Protein AF-A0AAJ0BSL4-F1 (afdb_monomer)

Foldseek 3Di:
DQVLLVLLQCVDPLFALDPDDLFPDPVLVQLLLCFQQNPCSVPDHSVNSNVRRQVSLLLLLVLLVVCLVVCLLVVLPPLSQLLSQLQSLRGLARDDSRSSVSSLVSRLVRNVPDPDDDDDDSSNVSNVVSVVSNVVSVVDPDDDNQDADDQPDVPPVVVVVVVVPDDDDDDDDDDPQRPPHPLDDSQLVSLCSHNLLVVLCPPDALVPLDDQQDQDFQQRFQSSQLSNLNSLCRNQPDNQDLEEEDSGAAAAQDSVVLSVCCVLLVSSSSSHHYVVRQLVVVVCCVPVVVHFKYKHKYWYQLADPVNSVVVSVVVVVPPPPSRCCRRVDLNNGTAIKMWMWGFAADPNATAIEIEIAGALVPAPLQVVSCVVRVVVVVVVVVSVVVSVQVSRVVVVHGHPWYKYHFDDPPQRNGYRSSVNSVVVSCCSRPVPDDPRDPPPCVVSVVRVIDIDDD

Organism: NCBI:txid1093897

Sequence (454 aa):
MPSQARKALNKEPGLWFGQGVIFSSRTVAEVAYHVLFGPEFASANPDALSVIGVPRATSFFNNLLRYADLYLAVRGDSLFWETALNNWDDASIEISIEIAKEIESAYSVARTNYGGPAVSSELITVIDQWNSLKIHAASLPLSSRQLQLVVRTENVQDMVNSLTSITLGGAPAPAPPTWPPAYLAPDDIVYLARAGIRARIHGVTSSNPGQPPEIPGVHADPIKMRTFLSWILLAFYTPNPDWALFGMPVAFLHEALRNKWYYLSGGQSKVFGSMDSFFRYTANAFSARGKSTVTALLTPWLIKRDQVQMLAPRFASGQPDYFSLFSTNPLAAKMGIALILRRIERGGRVGLQTVVFDPSMNYEPCNRLVRPHHTSVFQFREDLVEKLRTWAAGLGAPVLEIWFGGVLRGYQYTDSVTLSSVFLANVVESGLLPGLGAEDEEAWTALGFNRMDF

Radius of gyration: 24.15 Å; Cα contacts (8 Å, |Δi|>4): 653; chains: 1; bounding box: 66×57×65 Å

Nearest PDB structures (foldseek):
  2fh3-assembly1_A  TM=4.270E-01  e=5.870E-01  Homo sapiens
  4kef-assembly1_A  TM=3.575E-01  e=1.305E+00  Saccharomyces cerevisiae S288C
  3ffn-assembly1_A  TM=4.288E-01  e=4.549E+00  Homo sapiens
  6i4k-assembly1_G  TM=2.660E-01  e=3.916E+00  Mus musculus

Structure (mmCIF, N/CA/C/O backbone):
data_AF-A0AAJ0BSL4-F1
#
_entry.id   AF-A0AAJ0BSL4-F1
#
loop_
_atom_site.group_PDB
_atom_site.id
_atom_site.type_symbol
_atom_site.label_atom_id
_atom_site.label_alt_id
_atom_site.label_comp_id
_atom_site.label_asym_id
_atom_site.label_entity_id
_atom_site.label_seq_id
_atom_site.pdbx_PDB_ins_code
_atom_site.Cartn_x
_atom_site.Cartn_y
_atom_site.Cartn_z
_atom_site.occupancy
_atom_site.B_iso_or_equiv
_atom_site.auth_seq_id
_atom_site.auth_comp_id
_atom_site.auth_asym_id
_atom_site.auth_atom_id
_atom_site.pdbx_PDB_model_num
ATOM 1 N N . MET A 1 1 ? -2.695 1.680 -34.411 1.00 55.31 1 MET A N 1
ATOM 2 C CA . MET A 1 1 ? -1.525 2.537 -34.139 1.00 55.31 1 MET A CA 1
ATOM 3 C C . MET A 1 1 ? -0.763 1.996 -32.936 1.00 55.31 1 MET A C 1
ATOM 5 O O . MET A 1 1 ? -1.232 2.171 -31.824 1.00 55.31 1 MET A O 1
ATOM 9 N N . PRO A 1 2 ? 0.326 1.246 -33.179 1.00 59.16 2 PRO A N 1
ATOM 10 C CA . PRO A 1 2 ? 1.525 1.298 -32.331 1.00 59.16 2 PRO A CA 1
ATOM 11 C C . PRO A 1 2 ? 2.826 1.176 -33.164 1.00 59.16 2 PRO A C 1
ATOM 13 O O . PRO A 1 2 ? 3.760 0.459 -32.810 1.00 59.16 2 PRO A O 1
ATOM 16 N N . SER A 1 3 ? 2.887 1.817 -34.339 1.00 68.88 3 SER A N 1
ATOM 17 C CA . SER A 1 3 ? 4.011 1.629 -35.271 1.00 68.88 3 SER A CA 1
ATOM 18 C C . SER A 1 3 ? 5.330 2.206 -34.747 1.00 68.88 3 SER A C 1
ATOM 20 O O . SER A 1 3 ? 6.375 1.619 -35.009 1.00 68.88 3 SER A O 1
ATOM 22 N N . GLN A 1 4 ? 5.298 3.310 -33.990 1.00 79.00 4 GLN A N 1
ATOM 23 C CA . GLN A 1 4 ? 6.511 3.961 -33.481 1.00 79.00 4 GLN A CA 1
ATOM 24 C C . GLN A 1 4 ? 7.138 3.205 -32.303 1.00 79.00 4 GLN A C 1
ATOM 26 O O . GLN A 1 4 ? 8.332 2.929 -32.339 1.00 79.00 4 GLN A O 1
ATOM 31 N N . ALA A 1 5 ? 6.337 2.771 -31.323 1.00 79.31 5 ALA A N 1
ATOM 32 C CA . ALA A 1 5 ? 6.812 1.948 -30.207 1.00 79.31 5 ALA A CA 1
ATOM 33 C C . ALA A 1 5 ? 7.409 0.617 -30.689 1.00 79.31 5 ALA A C 1
ATOM 35 O O . ALA A 1 5 ? 8.477 0.208 -30.246 1.00 79.31 5 ALA A O 1
ATOM 36 N N . ARG A 1 6 ? 6.779 -0.027 -31.681 1.00 80.44 6 ARG A N 1
ATOM 37 C CA . ARG A 1 6 ? 7.339 -1.230 -32.311 1.00 80.44 6 ARG A CA 1
ATOM 38 C C . ARG A 1 6 ? 8.664 -0.957 -33.020 1.00 80.44 6 ARG A C 1
ATOM 40 O O . ARG A 1 6 ? 9.587 -1.760 -32.919 1.00 80.44 6 ARG A O 1
ATOM 47 N N . LYS A 1 7 ? 8.755 0.148 -33.766 1.00 81.69 7 LYS A N 1
ATOM 48 C CA . LYS A 1 7 ? 10.007 0.554 -34.417 1.00 81.69 7 LYS A CA 1
ATOM 49 C C . LYS A 1 7 ? 11.104 0.814 -33.388 1.00 81.69 7 LYS A C 1
ATOM 51 O O . LYS A 1 7 ? 12.230 0.427 -33.650 1.00 81.69 7 LYS A O 1
ATOM 56 N N . ALA A 1 8 ? 10.775 1.409 -32.242 1.00 82.06 8 ALA A N 1
ATOM 57 C CA . ALA A 1 8 ? 11.712 1.604 -31.140 1.00 82.06 8 ALA A CA 1
ATOM 58 C C . ALA A 1 8 ? 12.199 0.263 -30.567 1.00 82.06 8 ALA A C 1
ATOM 60 O O . ALA A 1 8 ? 13.399 0.048 -30.491 1.00 82.06 8 ALA A O 1
ATOM 61 N N . LEU A 1 9 ? 11.292 -0.681 -30.281 1.00 82.94 9 LEU A N 1
ATOM 62 C CA . LEU A 1 9 ? 11.660 -2.024 -29.803 1.00 82.94 9 LEU A CA 1
ATOM 63 C C . LEU A 1 9 ? 12.595 -2.771 -30.768 1.00 82.94 9 LEU A C 1
ATOM 65 O O . LEU A 1 9 ? 13.550 -3.404 -30.340 1.00 82.94 9 LEU A O 1
ATOM 69 N N . ASN A 1 10 ? 12.339 -2.684 -32.076 1.00 82.19 10 ASN A N 1
ATOM 70 C CA . ASN A 1 10 ? 13.159 -3.340 -33.101 1.00 82.19 10 ASN A CA 1
ATOM 71 C C . ASN A 1 10 ? 14.463 -2.592 -33.436 1.00 82.19 10 ASN A C 1
ATOM 73 O O . ASN A 1 10 ? 15.243 -3.094 -34.245 1.00 82.19 10 ASN A O 1
ATOM 77 N N . LYS A 1 11 ? 14.695 -1.399 -32.872 1.00 80.06 11 LYS A N 1
ATOM 78 C CA . LYS A 1 11 ? 15.994 -0.718 -32.969 1.00 80.06 11 LYS A CA 1
ATOM 79 C C . LYS A 1 11 ? 17.010 -1.286 -31.983 1.00 80.06 11 LYS A C 1
ATOM 81 O O . LYS A 1 11 ? 18.202 -1.067 -32.180 1.00 80.06 11 LYS A O 1
ATOM 86 N N . GLU A 1 12 ? 16.555 -2.035 -30.980 1.00 80.69 12 GLU A N 1
ATOM 87 C CA . GLU A 1 12 ? 17.445 -2.602 -29.980 1.00 80.69 12 GLU A CA 1
ATOM 88 C C . GLU A 1 12 ? 18.292 -3.743 -30.540 1.00 80.69 12 GLU A C 1
ATOM 90 O O . GLU A 1 12 ? 17.755 -4.772 -30.969 1.00 80.69 12 GLU A O 1
ATOM 95 N N . PRO A 1 13 ? 19.626 -3.598 -30.542 1.00 81.62 13 PRO A N 1
ATOM 96 C CA . PRO A 1 13 ? 20.497 -4.628 -31.071 1.00 81.62 13 PRO A CA 1
ATOM 97 C C . PRO A 1 13 ? 20.457 -5.858 -30.147 1.00 81.62 13 PRO A C 1
ATOM 99 O O . PRO A 1 13 ? 20.539 -5.743 -28.926 1.00 81.62 13 PRO A O 1
ATOM 102 N N . GLY A 1 14 ? 20.322 -7.051 -30.734 1.00 83.94 14 GLY A N 1
ATOM 103 C CA . GLY A 1 14 ? 20.222 -8.317 -29.994 1.00 83.94 14 GLY A CA 1
ATOM 104 C C . GLY A 1 14 ? 18.796 -8.809 -29.704 1.00 83.94 14 GLY A C 1
ATOM 105 O O . GLY A 1 14 ? 18.652 -9.896 -29.138 1.00 83.94 14 GLY A O 1
ATOM 106 N N . LEU A 1 15 ? 17.758 -8.061 -30.107 1.00 89.25 15 LEU A N 1
ATOM 107 C CA . LEU A 1 15 ? 16.344 -8.441 -29.978 1.00 89.25 15 LEU A CA 1
ATOM 108 C C . LEU A 1 15 ? 15.636 -8.430 -31.338 1.00 89.25 15 LEU A C 1
ATOM 110 O O . LEU A 1 15 ? 15.894 -7.575 -32.184 1.00 89.25 15 LEU A O 1
ATOM 114 N N . TRP A 1 16 ? 14.704 -9.361 -31.551 1.00 89.00 16 TRP A N 1
ATOM 115 C CA . TRP A 1 16 ? 13.835 -9.358 -32.729 1.00 89.00 16 TRP A CA 1
ATOM 116 C C . TRP A 1 16 ? 12.388 -9.718 -32.380 1.00 89.00 16 TRP A C 1
ATOM 118 O O . TRP A 1 16 ? 12.049 -10.877 -32.159 1.00 89.00 16 TRP A O 1
ATOM 128 N N . PHE A 1 17 ? 11.497 -8.723 -32.395 1.00 84.69 17 PHE A N 1
ATOM 129 C CA . PHE A 1 17 ? 10.086 -8.882 -32.008 1.00 84.69 17 PHE A CA 1
ATOM 130 C C . PHE A 1 17 ? 9.170 -9.376 -33.154 1.00 84.69 17 PHE A C 1
ATOM 132 O O . PHE A 1 17 ? 7.943 -9.322 -33.050 1.00 84.69 17 PHE A O 1
ATOM 139 N N . GLY A 1 18 ? 9.735 -9.837 -34.278 1.00 77.69 18 GLY A N 1
ATOM 140 C CA . GLY A 1 18 ? 8.977 -10.359 -35.424 1.00 77.69 18 GLY A CA 1
ATOM 141 C C . GLY A 1 18 ? 8.125 -9.318 -36.165 1.00 77.69 18 GLY A C 1
ATOM 142 O O . GLY A 1 18 ? 8.179 -8.121 -35.870 1.00 77.69 18 GLY A O 1
ATOM 143 N N . GLN A 1 19 ? 7.315 -9.771 -37.137 1.00 69.25 19 GLN A N 1
ATOM 144 C CA . GLN A 1 19 ? 6.339 -8.946 -37.887 1.00 69.25 19 GLN A CA 1
ATOM 145 C C . GLN A 1 19 ? 4.863 -9.155 -37.458 1.00 69.25 19 GLN A C 1
ATOM 147 O O . GLN A 1 19 ? 3.975 -8.474 -37.962 1.00 69.25 19 GLN A O 1
ATOM 152 N N . GLY A 1 20 ? 4.590 -10.008 -36.460 1.00 72.75 20 GLY A N 1
ATOM 153 C CA . GLY A 1 20 ? 3.239 -10.311 -35.948 1.00 72.75 20 GLY A CA 1
ATOM 154 C C . GLY A 1 20 ? 2.756 -9.425 -34.790 1.00 72.75 20 GLY A C 1
ATOM 155 O O . GLY A 1 20 ? 3.318 -8.360 -34.532 1.00 72.75 20 GLY A O 1
ATOM 156 N N . VAL A 1 21 ? 1.705 -9.847 -34.088 1.00 76.38 21 VAL A N 1
ATOM 157 C CA . VAL A 1 21 ? 1.250 -9.177 -32.859 1.00 76.38 21 VAL A CA 1
ATOM 158 C C . VAL A 1 21 ? 2.230 -9.512 -31.725 1.00 76.38 21 VAL A C 1
ATOM 160 O O . VAL A 1 21 ? 2.533 -10.681 -31.521 1.00 76.38 21 VAL A O 1
ATOM 163 N N . ILE A 1 22 ? 2.766 -8.494 -31.039 1.00 82.38 22 ILE A N 1
ATOM 164 C CA . ILE A 1 22 ? 3.735 -8.678 -29.935 1.00 82.38 22 ILE A CA 1
ATOM 165 C C . ILE A 1 22 ? 3.017 -9.032 -28.624 1.00 82.38 22 ILE A C 1
ATOM 167 O O . ILE A 1 22 ? 3.520 -9.830 -27.845 1.00 82.38 22 ILE A O 1
ATOM 171 N N . PHE A 1 23 ? 1.840 -8.445 -28.405 1.00 86.56 23 PHE A N 1
ATOM 172 C CA . PHE A 1 23 ? 1.024 -8.602 -27.199 1.00 86.56 23 PHE A CA 1
ATOM 173 C C . PHE A 1 23 ? -0.323 -9.236 -27.542 1.00 86.56 23 PHE A C 1
ATOM 175 O O . PHE A 1 23 ? -0.791 -9.114 -28.672 1.00 86.56 23 PHE A O 1
ATOM 182 N N . SER A 1 24 ? -0.975 -9.876 -26.577 1.00 83.06 24 SER A N 1
ATOM 183 C CA . SER A 1 24 ? -2.213 -10.640 -26.797 1.00 83.06 24 SER A CA 1
ATOM 184 C C . SER A 1 24 ? -3.372 -9.800 -27.350 1.00 83.06 24 SER A C 1
ATOM 186 O O . SER A 1 24 ? -4.208 -10.294 -28.106 1.00 83.06 24 SER A O 1
ATOM 188 N N . SER A 1 25 ? -3.424 -8.513 -26.998 1.00 85.00 25 SER A N 1
ATOM 189 C CA . SER A 1 25 ? -4.475 -7.590 -27.419 1.00 85.00 25 SER A CA 1
ATOM 190 C C . SER A 1 25 ? -3.962 -6.161 -27.585 1.00 85.00 25 SER A C 1
ATOM 192 O O . SER A 1 25 ? -2.896 -5.784 -27.096 1.00 85.00 25 SER A O 1
ATOM 194 N N . ARG A 1 26 ? -4.763 -5.323 -28.254 1.00 82.00 26 ARG A N 1
ATOM 195 C CA . ARG A 1 26 ? -4.458 -3.897 -28.415 1.00 82.00 26 ARG A CA 1
ATOM 196 C C . ARG A 1 26 ? -4.409 -3.156 -27.076 1.00 82.00 26 ARG A C 1
ATOM 198 O O . ARG A 1 26 ? -3.522 -2.334 -26.888 1.00 82.00 26 ARG A O 1
ATOM 205 N N . THR A 1 27 ? -5.328 -3.457 -26.162 1.00 82.69 27 THR A N 1
ATOM 206 C CA . THR A 1 27 ? -5.376 -2.828 -24.836 1.00 82.69 27 THR A CA 1
ATOM 207 C C . THR A 1 27 ? -4.135 -3.177 -24.021 1.00 82.69 27 THR A C 1
ATOM 209 O O . THR A 1 27 ? -3.518 -2.288 -23.443 1.00 82.69 27 THR A O 1
ATOM 212 N N . VAL A 1 28 ? -3.710 -4.446 -24.040 1.00 83.62 28 VAL A N 1
ATOM 213 C CA . VAL A 1 28 ? -2.471 -4.867 -23.366 1.00 83.62 28 VAL A CA 1
ATOM 214 C C . VAL A 1 28 ? -1.254 -4.192 -23.993 1.00 83.62 28 VAL A C 1
ATOM 216 O O . VAL A 1 28 ? -0.404 -3.688 -23.267 1.00 83.62 28 VAL A O 1
ATOM 219 N N . ALA A 1 29 ? -1.204 -4.096 -25.325 1.00 84.44 29 ALA A N 1
ATOM 220 C CA . ALA A 1 29 ? -0.128 -3.394 -26.016 1.00 84.44 29 ALA A CA 1
ATOM 221 C C . ALA A 1 29 ? -0.039 -1.918 -25.599 1.00 84.44 29 ALA A C 1
ATOM 223 O O . ALA A 1 29 ? 1.047 -1.434 -25.303 1.00 84.44 29 ALA A O 1
ATOM 224 N N . GLU A 1 30 ? -1.165 -1.202 -25.541 1.00 83.50 30 GLU A N 1
ATOM 225 C CA . GLU A 1 30 ? -1.201 0.205 -25.124 1.00 83.50 30 GLU A CA 1
ATOM 226 C C . GLU A 1 30 ? -0.694 0.382 -23.684 1.00 83.50 30 GLU A C 1
ATOM 228 O O . GLU A 1 30 ? 0.149 1.245 -23.440 1.00 83.50 30 GLU A O 1
ATOM 233 N N . VAL A 1 31 ? -1.113 -0.475 -22.745 1.00 82.31 31 VAL A N 1
ATOM 234 C CA . VAL A 1 31 ? -0.621 -0.423 -21.357 1.00 82.31 31 VAL A CA 1
ATOM 235 C C . VAL A 1 31 ? 0.863 -0.790 -21.271 1.00 82.31 31 VAL A C 1
ATOM 237 O O . VAL A 1 31 ? 1.627 -0.085 -20.614 1.00 82.31 31 VAL A O 1
ATOM 240 N N . ALA A 1 32 ? 1.304 -1.839 -21.967 1.00 85.56 32 ALA A N 1
ATOM 241 C CA . ALA A 1 32 ? 2.706 -2.249 -21.996 1.00 85.56 32 ALA A CA 1
ATOM 242 C C . ALA A 1 32 ? 3.609 -1.147 -22.574 1.00 85.56 32 ALA A C 1
ATOM 244 O O . ALA A 1 32 ? 4.661 -0.841 -22.011 1.00 85.56 32 ALA A O 1
ATOM 245 N N . TYR A 1 33 ? 3.179 -0.486 -23.652 1.00 86.94 33 TYR A N 1
ATOM 246 C CA . TYR A 1 33 ? 3.902 0.651 -24.214 1.00 86.94 33 TYR A CA 1
ATOM 247 C C . TYR A 1 33 ? 3.896 1.861 -23.286 1.00 86.94 33 TYR A C 1
ATOM 249 O O . TYR A 1 33 ? 4.923 2.524 -23.165 1.00 86.94 33 TYR A O 1
ATOM 257 N N . HIS A 1 34 ? 2.802 2.129 -22.576 1.00 83.19 34 HIS A N 1
ATOM 258 C CA . HIS A 1 34 ? 2.787 3.175 -21.557 1.00 83.19 34 HIS A CA 1
ATOM 259 C C . HIS A 1 34 ? 3.774 2.908 -20.420 1.00 83.19 34 HIS A C 1
ATOM 261 O O . HIS A 1 34 ? 4.451 3.835 -19.974 1.00 83.19 34 HIS A O 1
ATOM 267 N N . VAL A 1 35 ? 3.900 1.657 -19.982 1.00 82.62 35 VAL A N 1
ATOM 268 C CA . VAL A 1 35 ? 4.869 1.262 -18.953 1.00 82.62 35 VAL A CA 1
ATOM 269 C C . VAL A 1 35 ? 6.30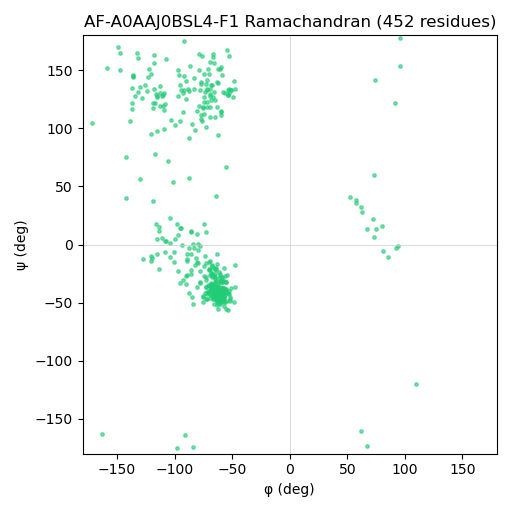4 1.442 -19.464 1.00 82.62 35 VAL A C 1
ATOM 271 O O . VAL A 1 35 ? 7.112 2.124 -18.831 1.00 82.62 35 VAL A O 1
ATOM 274 N N . LEU A 1 36 ? 6.612 0.894 -20.641 1.00 84.06 36 LEU A N 1
ATOM 275 C CA . LEU A 1 36 ? 7.970 0.893 -21.195 1.00 84.06 36 LEU A CA 1
ATOM 276 C C . LEU A 1 36 ? 8.421 2.272 -21.687 1.00 84.06 36 LEU A C 1
ATOM 278 O O . LEU A 1 36 ? 9.577 2.632 -21.515 1.00 84.06 36 LEU A O 1
ATOM 282 N N . PHE A 1 37 ? 7.521 3.069 -22.260 1.00 82.81 37 PHE A N 1
ATOM 283 C CA . PHE A 1 37 ? 7.877 4.305 -22.964 1.00 82.81 37 PHE A CA 1
ATOM 284 C C . PHE A 1 37 ? 7.238 5.574 -22.382 1.00 82.81 37 PHE A C 1
ATOM 286 O O . PHE A 1 37 ? 7.696 6.678 -22.664 1.00 82.81 37 PHE A O 1
ATOM 293 N N . GLY A 1 38 ? 6.223 5.452 -21.521 1.00 75.75 38 GLY A N 1
ATOM 294 C CA . GLY A 1 38 ? 5.508 6.578 -20.908 1.00 75.75 38 GLY A CA 1
ATOM 295 C C . GLY A 1 38 ? 4.212 6.987 -21.630 1.00 75.75 38 GLY A C 1
ATOM 296 O O . GLY A 1 38 ? 3.843 6.406 -22.650 1.00 75.75 38 GLY A O 1
ATOM 297 N N . PRO A 1 39 ? 3.478 7.987 -21.102 1.00 72.88 39 PRO A N 1
ATOM 298 C CA . PRO A 1 39 ? 2.188 8.440 -21.635 1.00 72.88 39 PRO A CA 1
ATOM 299 C C . PRO A 1 39 ? 2.255 8.986 -23.069 1.00 72.88 39 PRO A C 1
ATOM 301 O O . PRO A 1 39 ? 1.291 8.858 -23.817 1.00 72.88 39 PRO A O 1
ATOM 304 N N . GLU A 1 40 ? 3.396 9.539 -23.479 1.00 71.12 40 GLU A N 1
ATOM 305 C CA . GLU A 1 40 ? 3.559 10.230 -24.767 1.00 71.12 40 GLU A CA 1
ATOM 306 C C . GLU A 1 40 ? 4.099 9.332 -25.895 1.00 71.12 40 GLU A C 1
ATOM 308 O O . GLU A 1 40 ? 4.501 9.813 -26.956 1.00 71.12 40 GLU A O 1
ATOM 313 N N . PHE A 1 41 ? 4.093 8.006 -25.707 1.00 76.62 41 PHE A N 1
ATOM 314 C CA . PHE A 1 41 ? 4.691 7.076 -26.673 1.00 76.62 41 PHE A CA 1
ATOM 315 C C . PHE A 1 41 ? 4.056 7.139 -28.071 1.00 76.62 41 PHE A C 1
ATOM 317 O O . PHE A 1 41 ? 4.692 6.786 -29.063 1.00 76.62 41 PHE A O 1
ATOM 324 N N . ALA A 1 42 ? 2.794 7.569 -28.157 1.00 75.12 42 ALA A N 1
ATOM 325 C CA . ALA A 1 42 ? 2.056 7.644 -29.412 1.00 75.12 42 ALA A CA 1
ATOM 326 C C . ALA A 1 42 ? 2.524 8.796 -30.321 1.00 75.12 42 ALA A C 1
ATOM 328 O O . ALA A 1 42 ? 2.410 8.681 -31.542 1.00 75.12 42 ALA A O 1
ATOM 329 N N . SER A 1 43 ? 3.055 9.881 -29.747 1.00 74.00 43 SER A N 1
ATOM 330 C CA . SER A 1 43 ? 3.475 11.097 -30.462 1.00 74.00 43 SER A CA 1
ATOM 331 C C . SER A 1 43 ? 4.993 11.234 -30.624 1.00 74.00 43 SER A C 1
ATOM 333 O O . SER A 1 43 ? 5.449 12.089 -31.380 1.00 74.00 43 SER A O 1
ATOM 335 N N . ALA A 1 44 ? 5.782 10.408 -29.937 1.00 75.56 44 ALA A N 1
ATOM 336 C CA . ALA A 1 44 ? 7.239 10.507 -29.912 1.00 75.56 44 ALA A CA 1
ATOM 337 C C . ALA A 1 44 ? 7.946 9.764 -31.069 1.00 75.56 44 ALA A C 1
ATOM 339 O O . ALA A 1 44 ? 7.457 8.771 -31.616 1.00 75.56 44 ALA A O 1
ATOM 340 N N . ASN A 1 45 ? 9.146 10.240 -31.423 1.00 83.50 45 ASN A N 1
ATOM 341 C CA . ASN A 1 45 ? 10.036 9.611 -32.406 1.00 83.50 45 ASN A CA 1
ATOM 342 C C . ASN A 1 45 ? 10.589 8.266 -31.873 1.00 83.50 45 ASN A C 1
ATOM 344 O O . ASN A 1 45 ? 11.038 8.232 -30.726 1.00 83.50 45 ASN A O 1
ATOM 348 N N . PRO A 1 46 ? 10.650 7.184 -32.679 1.00 80.69 46 PRO A N 1
ATOM 349 C CA . PRO A 1 46 ? 11.263 5.912 -32.289 1.00 80.69 46 PRO A CA 1
ATOM 350 C C . PRO A 1 46 ? 12.647 5.986 -31.641 1.00 80.69 46 PRO A C 1
ATOM 352 O O . PRO A 1 46 ? 12.916 5.196 -30.745 1.00 80.69 46 PRO A O 1
ATOM 355 N N . ASP A 1 47 ? 13.522 6.905 -32.067 1.00 80.38 47 ASP A N 1
ATOM 356 C CA . ASP A 1 47 ? 14.850 7.054 -31.443 1.00 80.38 47 ASP A CA 1
ATOM 357 C C . ASP A 1 47 ? 14.751 7.566 -30.006 1.00 80.38 47 ASP A C 1
ATOM 359 O O . ASP A 1 47 ? 15.369 7.016 -29.101 1.00 80.38 47 ASP A O 1
ATOM 363 N N . ALA A 1 48 ? 13.904 8.572 -29.772 1.00 80.81 48 ALA A N 1
ATOM 364 C CA . ALA A 1 48 ? 13.651 9.083 -28.429 1.00 80.81 48 ALA A CA 1
ATOM 365 C C . ALA A 1 48 ? 12.996 8.015 -27.537 1.00 80.81 48 ALA A C 1
ATOM 367 O O . ALA A 1 48 ? 13.290 7.924 -26.348 1.00 80.81 48 ALA A O 1
ATOM 368 N N . LEU A 1 49 ? 12.137 7.175 -28.122 1.00 82.38 49 LEU A N 1
ATOM 369 C CA . LEU A 1 49 ? 11.495 6.074 -27.411 1.00 82.38 49 LEU A CA 1
ATOM 370 C C . LEU A 1 49 ? 12.479 4.968 -27.029 1.00 82.38 49 LEU A C 1
ATOM 372 O O . LEU A 1 49 ? 12.372 4.451 -25.924 1.00 82.38 49 LEU A O 1
ATOM 376 N N . SER A 1 50 ? 13.441 4.628 -27.887 1.00 81.56 50 SER A N 1
ATOM 377 C CA . SER A 1 50 ? 14.506 3.663 -27.570 1.00 81.56 50 SER A CA 1
ATOM 378 C C . SER A 1 50 ? 15.347 4.135 -26.375 1.00 81.56 50 SER A C 1
ATOM 380 O O . SER A 1 50 ? 15.499 3.397 -25.401 1.00 81.56 50 SER A O 1
ATOM 382 N N . VAL A 1 51 ? 15.750 5.413 -26.363 1.00 80.81 51 VAL A N 1
ATOM 383 C CA . VAL A 1 51 ? 16.511 6.025 -25.254 1.00 80.81 51 VAL A CA 1
ATOM 384 C C . VAL A 1 51 ? 15.779 5.930 -23.906 1.00 80.81 51 VAL A C 1
ATOM 386 O O . VAL A 1 51 ? 16.421 5.798 -22.868 1.00 80.81 51 VAL A O 1
ATOM 389 N N . ILE A 1 52 ? 14.443 5.966 -23.900 1.00 80.25 52 ILE A N 1
ATOM 390 C CA . ILE A 1 52 ? 13.623 5.838 -22.681 1.00 80.25 52 ILE A CA 1
ATOM 391 C C . ILE A 1 52 ? 13.325 4.369 -22.351 1.00 80.25 52 ILE A C 1
ATOM 393 O O . ILE A 1 52 ? 13.338 3.968 -21.185 1.00 80.25 52 ILE A O 1
ATOM 397 N N . GLY A 1 53 ? 13.020 3.573 -23.374 1.00 83.06 53 GLY A N 1
ATOM 398 C CA . GLY A 1 53 ? 12.536 2.208 -23.233 1.00 83.06 53 GLY A CA 1
ATOM 399 C C . GLY A 1 53 ? 13.608 1.229 -22.790 1.00 83.06 53 GLY A C 1
ATOM 400 O O . GLY A 1 53 ? 13.311 0.350 -21.985 1.00 83.06 53 GLY A O 1
ATOM 401 N N . VAL A 1 54 ? 14.850 1.393 -23.258 1.00 85.62 54 VAL A N 1
ATOM 402 C CA . VAL A 1 54 ? 15.956 0.494 -22.890 1.00 85.62 54 VAL A CA 1
ATOM 403 C C . VAL A 1 54 ? 16.246 0.542 -21.401 1.00 85.62 54 VAL A C 1
ATOM 405 O O . VAL A 1 54 ? 16.145 -0.513 -20.780 1.00 85.62 54 VAL A O 1
ATOM 408 N N . PRO A 1 55 ? 16.522 1.706 -20.779 1.00 84.38 55 PRO A N 1
ATOM 409 C CA . PRO A 1 55 ? 16.783 1.746 -19.343 1.00 84.38 55 PRO A CA 1
ATOM 410 C C . PRO A 1 55 ? 15.624 1.185 -18.515 1.00 84.38 55 PRO A C 1
ATOM 412 O O . PRO A 1 55 ? 15.854 0.473 -17.542 1.00 84.38 55 PRO A O 1
ATOM 415 N N . ARG A 1 56 ? 14.370 1.438 -18.920 1.00 85.19 56 ARG A N 1
ATOM 416 C CA . ARG A 1 56 ? 13.194 0.907 -18.213 1.00 85.19 56 ARG A CA 1
ATOM 417 C C . ARG A 1 56 ? 13.043 -0.601 -18.357 1.00 85.19 56 ARG A C 1
ATOM 419 O O . ARG A 1 56 ? 12.751 -1.265 -17.366 1.00 85.19 56 ARG A O 1
ATOM 426 N N . ALA A 1 57 ? 13.252 -1.151 -19.550 1.00 88.44 57 ALA A N 1
ATOM 427 C CA . ALA A 1 57 ? 13.253 -2.596 -19.757 1.00 88.44 57 ALA A CA 1
ATOM 428 C C . ALA A 1 57 ? 14.400 -3.258 -18.976 1.00 88.44 57 ALA A C 1
ATOM 430 O O . ALA A 1 57 ? 14.185 -4.264 -18.305 1.00 88.44 57 ALA A O 1
ATOM 431 N N . THR A 1 58 ? 15.592 -2.656 -18.979 1.00 89.06 58 THR A N 1
ATOM 432 C CA . THR A 1 58 ? 16.740 -3.133 -18.197 1.00 89.06 58 THR A CA 1
ATOM 433 C C . THR A 1 58 ? 16.415 -3.135 -16.706 1.00 89.06 58 THR A C 1
ATOM 435 O O . THR A 1 58 ? 16.603 -4.147 -16.035 1.00 89.06 58 THR A O 1
ATOM 438 N N . SER A 1 59 ? 15.847 -2.040 -16.194 1.00 87.31 59 SER A N 1
ATOM 439 C CA . SER A 1 59 ? 15.383 -1.921 -14.809 1.00 87.31 59 SER A CA 1
ATOM 440 C C . SER A 1 59 ? 14.321 -2.965 -14.451 1.00 87.31 59 SER A C 1
ATOM 442 O O . SER A 1 59 ? 14.403 -3.581 -13.389 1.00 87.31 59 SER A O 1
ATOM 444 N N . PHE A 1 60 ? 13.364 -3.231 -15.346 1.00 90.50 60 PHE A N 1
ATOM 445 C CA . PHE A 1 60 ? 12.357 -4.277 -15.159 1.00 90.50 60 PHE A CA 1
ATOM 446 C C . PHE A 1 60 ? 13.004 -5.650 -14.938 1.00 90.50 60 PHE A C 1
ATOM 448 O O . PHE A 1 60 ? 12.740 -6.295 -13.923 1.00 90.50 60 PHE A O 1
ATOM 455 N N . PHE A 1 61 ? 13.898 -6.076 -15.837 1.00 90.44 61 PHE A N 1
ATOM 456 C CA . PHE A 1 61 ? 14.580 -7.370 -15.726 1.00 90.44 61 PHE A CA 1
ATOM 457 C C . PHE A 1 61 ? 15.541 -7.436 -14.533 1.00 90.44 61 PHE A C 1
ATOM 459 O O . PHE A 1 61 ? 15.550 -8.439 -13.819 1.00 90.44 61 PHE A O 1
ATOM 466 N N . ASN A 1 62 ? 16.285 -6.363 -14.250 1.00 88.81 62 ASN A N 1
ATOM 467 C CA . ASN A 1 62 ? 17.107 -6.256 -13.041 1.00 88.81 62 ASN A CA 1
ATOM 468 C C . ASN A 1 62 ? 16.265 -6.413 -11.772 1.00 88.81 62 ASN A C 1
ATOM 470 O O . ASN A 1 62 ? 16.664 -7.100 -10.832 1.00 88.81 62 ASN A O 1
ATOM 474 N N . ASN A 1 63 ? 15.072 -5.821 -11.747 1.00 86.75 63 ASN A N 1
ATOM 475 C CA . ASN A 1 63 ? 14.156 -5.962 -10.631 1.00 86.75 63 ASN A CA 1
ATOM 476 C C . ASN A 1 63 ? 13.619 -7.399 -10.502 1.00 86.75 63 ASN A C 1
ATOM 478 O O . ASN A 1 63 ? 13.575 -7.918 -9.390 1.00 86.75 63 ASN A O 1
ATOM 482 N N . LEU A 1 64 ? 13.294 -8.090 -11.602 1.00 88.62 64 LEU A N 1
ATOM 483 C CA . LEU A 1 64 ? 12.944 -9.520 -11.552 1.00 88.62 64 LEU A CA 1
ATOM 484 C C . LEU A 1 64 ? 14.101 -10.367 -10.989 1.00 88.62 64 LEU A C 1
ATOM 486 O O . LEU A 1 64 ? 13.892 -11.194 -10.098 1.00 88.62 64 LEU A O 1
ATOM 490 N N . LEU A 1 65 ? 15.331 -10.117 -11.449 1.00 86.12 65 LEU A N 1
ATOM 491 C CA . LEU A 1 65 ? 16.544 -10.801 -10.984 1.00 86.12 65 LEU A CA 1
ATOM 492 C C . LEU A 1 65 ? 16.871 -10.511 -9.515 1.00 86.12 65 LEU A C 1
ATOM 494 O O . LEU A 1 65 ? 17.358 -11.396 -8.808 1.00 86.12 65 LEU A O 1
ATOM 498 N N . ARG A 1 66 ? 16.552 -9.313 -9.013 1.00 80.69 66 ARG A N 1
ATOM 499 C CA . ARG A 1 66 ? 16.681 -8.972 -7.586 1.00 80.69 66 ARG A CA 1
ATOM 500 C C . ARG A 1 66 ? 15.879 -9.922 -6.694 1.00 80.69 66 ARG A C 1
ATOM 502 O O . ARG A 1 66 ? 16.294 -10.205 -5.572 1.00 80.69 66 ARG A O 1
ATOM 509 N N . TYR A 1 67 ? 14.761 -10.432 -7.206 1.00 77.19 67 TYR A N 1
ATOM 510 C CA . TYR A 1 67 ? 13.881 -11.385 -6.534 1.00 77.19 67 TYR A CA 1
ATOM 511 C C . TYR A 1 67 ? 14.039 -12.821 -7.071 1.00 77.19 67 TYR A C 1
ATOM 513 O O . TYR A 1 67 ? 13.138 -13.640 -6.899 1.00 77.19 67 TYR A O 1
ATOM 521 N N . ALA A 1 68 ? 15.184 -13.163 -7.677 1.00 77.56 68 ALA A N 1
ATOM 522 C CA . ALA A 1 68 ? 15.452 -14.495 -8.232 1.00 77.56 68 ALA A CA 1
ATOM 523 C C . ALA A 1 68 ? 15.278 -15.631 -7.209 1.00 77.56 68 ALA A C 1
ATOM 525 O O . ALA A 1 68 ? 14.723 -16.677 -7.536 1.00 77.56 68 ALA A O 1
ATOM 526 N N . ASP A 1 69 ? 15.687 -15.417 -5.958 1.00 67.38 69 ASP A N 1
ATOM 527 C CA . ASP A 1 69 ? 15.564 -16.427 -4.898 1.00 67.38 69 ASP A CA 1
ATOM 528 C C . ASP A 1 69 ? 14.083 -16.712 -4.581 1.00 67.38 69 ASP A C 1
ATOM 530 O O . ASP A 1 69 ? 13.677 -17.864 -4.425 1.00 67.38 69 ASP A O 1
ATOM 534 N N . LEU A 1 70 ? 13.248 -15.664 -4.583 1.00 69.88 70 LEU A N 1
ATOM 535 C CA . LEU A 1 70 ? 11.798 -15.790 -4.449 1.00 69.88 70 LEU A CA 1
ATOM 536 C C . LEU A 1 70 ? 11.203 -16.505 -5.666 1.00 69.88 70 LEU A C 1
ATOM 538 O O . LEU A 1 70 ? 10.394 -17.414 -5.496 1.00 69.88 70 LEU A O 1
ATOM 542 N N . TYR A 1 71 ? 11.638 -16.150 -6.879 1.00 77.69 71 TYR A N 1
ATOM 543 C CA . TYR A 1 71 ? 11.220 -16.836 -8.103 1.00 77.69 71 TYR A CA 1
ATOM 544 C C . TYR A 1 71 ? 11.516 -18.336 -8.041 1.00 77.69 71 TYR A C 1
ATOM 546 O O . TYR A 1 71 ? 10.658 -19.146 -8.385 1.00 77.69 71 TYR A O 1
ATOM 554 N N . LEU A 1 72 ? 12.702 -18.719 -7.560 1.00 74.25 72 LEU A N 1
ATOM 555 C CA . LEU A 1 72 ? 13.064 -20.118 -7.361 1.00 74.25 72 LEU A CA 1
ATOM 556 C C . LEU A 1 72 ? 12.173 -20.768 -6.296 1.00 74.25 72 LEU A C 1
ATOM 558 O O . LEU A 1 72 ? 11.654 -21.853 -6.546 1.00 74.25 72 LEU A O 1
ATOM 562 N N . ALA A 1 73 ? 11.934 -20.108 -5.164 1.00 65.56 73 ALA A N 1
ATOM 563 C CA . ALA A 1 73 ? 11.127 -20.656 -4.074 1.00 65.56 73 ALA A CA 1
ATOM 564 C C . ALA A 1 73 ? 9.657 -20.908 -4.462 1.00 65.56 73 ALA A C 1
ATOM 566 O O . ALA A 1 73 ? 9.094 -21.931 -4.071 1.00 65.56 73 ALA A O 1
ATOM 567 N N . VAL A 1 74 ? 9.037 -20.009 -5.241 1.00 66.44 74 VAL A N 1
ATOM 568 C CA . VAL A 1 74 ? 7.610 -20.115 -5.623 1.00 66.44 74 VAL A CA 1
ATOM 569 C C . VAL A 1 74 ? 7.366 -20.479 -7.084 1.00 66.44 74 VAL A C 1
ATOM 571 O O . VAL A 1 74 ? 6.222 -20.539 -7.513 1.00 66.44 74 VAL A O 1
ATOM 574 N N . ARG A 1 75 ? 8.414 -20.726 -7.874 1.00 72.69 75 ARG A N 1
ATOM 575 C CA . ARG A 1 75 ? 8.323 -21.090 -9.303 1.00 72.69 75 ARG A CA 1
ATOM 576 C C . ARG A 1 75 ? 7.478 -20.114 -10.137 1.00 72.69 75 ARG A C 1
ATOM 578 O O . ARG A 1 75 ? 6.709 -20.523 -11.002 1.00 72.69 75 ARG A O 1
ATOM 585 N N . GLY A 1 76 ? 7.626 -18.814 -9.884 1.00 66.00 76 GLY A N 1
ATOM 586 C CA . GLY A 1 76 ? 6.914 -17.774 -10.638 1.00 66.00 76 GLY A CA 1
ATOM 587 C C . GLY A 1 76 ? 5.414 -17.655 -10.337 1.00 66.00 76 GLY A C 1
ATOM 588 O O . GLY A 1 76 ? 4.682 -17.117 -11.174 1.00 66.00 76 GLY A O 1
ATOM 589 N N . ASP A 1 77 ? 4.970 -18.134 -9.166 1.00 76.88 77 ASP A N 1
ATOM 590 C CA . ASP A 1 77 ? 3.634 -17.882 -8.598 1.00 76.88 77 ASP A CA 1
ATOM 591 C C . ASP A 1 77 ? 3.315 -16.371 -8.533 1.00 76.88 77 ASP A C 1
ATOM 593 O O . ASP A 1 77 ? 4.220 -15.529 -8.599 1.00 76.88 77 ASP A O 1
ATOM 597 N N . SER A 1 78 ? 2.034 -16.011 -8.398 1.00 73.38 78 SER A N 1
ATOM 598 C CA . SER A 1 78 ? 1.557 -14.624 -8.311 1.00 73.38 78 SER A CA 1
ATOM 599 C C . SER A 1 78 ? 2.323 -13.823 -7.262 1.00 73.38 78 SER A C 1
ATOM 601 O O . SER A 1 78 ? 2.710 -12.695 -7.543 1.00 73.38 78 SER A O 1
ATOM 603 N N . LEU A 1 79 ? 2.674 -14.443 -6.131 1.00 68.75 79 LEU A N 1
ATOM 604 C CA . LEU A 1 79 ? 3.462 -13.820 -5.066 1.00 68.75 79 LEU A CA 1
ATOM 605 C C . LEU A 1 79 ? 4.808 -13.257 -5.554 1.00 68.75 79 LEU A C 1
ATOM 607 O O . LEU A 1 79 ? 5.207 -12.166 -5.140 1.00 68.75 79 LEU A O 1
ATOM 611 N N . PHE A 1 80 ? 5.523 -13.968 -6.434 1.00 79.06 80 PHE A N 1
ATOM 612 C CA . PHE A 1 80 ? 6.769 -13.445 -7.002 1.00 79.06 80 PHE A CA 1
ATOM 613 C C . PHE A 1 80 ? 6.498 -12.180 -7.817 1.00 79.06 80 PHE A C 1
ATOM 615 O O . PHE A 1 80 ? 7.187 -11.176 -7.645 1.00 79.06 80 PHE A O 1
ATOM 622 N N . TRP A 1 81 ? 5.482 -12.226 -8.679 1.00 81.56 81 TRP A N 1
ATOM 623 C CA . TRP A 1 81 ? 5.144 -11.114 -9.557 1.00 81.56 81 TRP A CA 1
ATOM 624 C C . TRP A 1 81 ? 4.656 -9.909 -8.765 1.00 81.56 81 TRP A C 1
ATOM 626 O O . TRP A 1 81 ? 5.163 -8.816 -8.967 1.00 81.56 81 TRP A O 1
ATOM 636 N N . GLU A 1 82 ? 3.755 -10.095 -7.809 1.00 74.50 82 GLU A N 1
ATOM 637 C CA . GLU A 1 82 ? 3.301 -9.026 -6.917 1.00 74.50 82 GLU A CA 1
ATOM 638 C C . GLU A 1 82 ? 4.472 -8.401 -6.164 1.00 74.50 82 GLU A C 1
ATOM 640 O O . GLU A 1 82 ? 4.586 -7.177 -6.095 1.00 74.50 82 GLU A O 1
ATOM 645 N N . THR A 1 83 ? 5.390 -9.232 -5.661 1.00 71.56 83 THR A N 1
ATOM 646 C CA . THR A 1 83 ? 6.585 -8.758 -4.962 1.00 71.56 83 THR A CA 1
ATOM 647 C C . THR A 1 83 ? 7.488 -7.941 -5.869 1.00 71.56 83 THR A C 1
ATOM 649 O O . THR A 1 83 ? 7.866 -6.825 -5.510 1.00 71.56 83 THR A O 1
ATOM 652 N N . ALA A 1 84 ? 7.840 -8.469 -7.038 1.00 82.25 84 ALA A N 1
ATOM 653 C CA . ALA A 1 84 ? 8.717 -7.774 -7.961 1.00 82.25 84 ALA A CA 1
ATOM 654 C C . ALA A 1 84 ? 8.062 -6.473 -8.446 1.00 82.25 84 ALA A C 1
ATOM 656 O O . ALA A 1 84 ? 8.680 -5.414 -8.383 1.00 82.25 84 ALA A O 1
ATOM 657 N N . LEU A 1 85 ? 6.795 -6.508 -8.854 1.00 83.12 85 LEU A N 1
ATOM 658 C CA . LEU A 1 85 ? 6.100 -5.352 -9.418 1.00 83.12 85 LEU A CA 1
ATOM 659 C C . LEU A 1 85 ? 5.871 -4.235 -8.397 1.00 83.12 85 LEU A C 1
ATOM 661 O O . LEU A 1 85 ? 6.105 -3.070 -8.720 1.00 83.12 85 LEU A O 1
ATOM 665 N N . ASN A 1 86 ? 5.513 -4.569 -7.152 1.00 69.94 86 ASN A N 1
ATOM 666 C CA . ASN A 1 86 ? 5.367 -3.575 -6.080 1.00 69.94 86 ASN A CA 1
ATOM 667 C C . ASN A 1 86 ? 6.696 -2.931 -5.663 1.00 69.94 86 ASN A C 1
ATOM 669 O O . ASN A 1 86 ? 6.699 -1.880 -5.020 1.00 69.94 86 ASN A O 1
ATOM 673 N N . ASN A 1 87 ? 7.826 -3.551 -6.005 1.00 72.69 87 ASN A N 1
ATOM 674 C CA . ASN A 1 87 ? 9.158 -3.026 -5.720 1.00 72.69 87 ASN A CA 1
ATOM 675 C C . ASN A 1 87 ? 9.881 -2.493 -6.964 1.00 72.69 87 ASN A C 1
ATOM 677 O O . ASN A 1 87 ? 11.011 -2.021 -6.847 1.00 72.69 87 ASN A O 1
ATOM 681 N N . TRP A 1 88 ? 9.228 -2.507 -8.130 1.00 80.69 88 TRP A N 1
ATOM 682 C CA . TRP A 1 88 ? 9.773 -1.915 -9.341 1.00 80.69 88 TRP A CA 1
ATOM 683 C C . TRP A 1 88 ? 9.522 -0.406 -9.353 1.00 80.69 88 TRP A C 1
ATOM 685 O O . TRP A 1 88 ? 8.431 0.068 -9.695 1.00 80.69 88 TRP A O 1
ATOM 695 N N . ASP A 1 89 ? 10.546 0.350 -8.966 1.00 67.50 89 ASP A N 1
ATOM 696 C CA . ASP A 1 89 ? 10.441 1.796 -8.772 1.00 67.50 89 ASP A CA 1
ATOM 697 C C . ASP A 1 89 ? 10.215 2.565 -10.094 1.00 67.50 89 ASP A C 1
ATOM 699 O O . ASP A 1 89 ? 9.530 3.584 -10.063 1.00 67.50 89 ASP A O 1
ATOM 703 N N . ASP A 1 90 ? 10.650 2.045 -11.254 1.00 68.94 90 ASP A N 1
ATOM 704 C CA . ASP A 1 90 ? 10.641 2.759 -12.554 1.00 68.94 90 ASP A CA 1
ATOM 705 C C . ASP A 1 90 ? 9.357 2.624 -13.398 1.00 68.94 90 ASP A C 1
ATOM 707 O O . ASP A 1 90 ? 9.201 3.305 -14.418 1.00 68.94 90 ASP A O 1
ATOM 711 N N . ALA A 1 91 ? 8.408 1.768 -13.006 1.00 62.06 91 ALA A N 1
ATOM 712 C CA . ALA A 1 91 ? 7.117 1.711 -13.702 1.00 62.06 91 ALA A CA 1
ATOM 713 C C . ALA A 1 91 ? 6.257 2.931 -13.344 1.00 62.06 91 ALA A C 1
ATOM 715 O O . ALA A 1 91 ? 6.044 3.205 -12.171 1.00 62.06 91 ALA A O 1
ATOM 716 N N . SER A 1 92 ? 5.675 3.624 -14.316 1.00 58.47 92 SER A N 1
ATOM 717 C CA . SER A 1 92 ? 4.823 4.790 -14.039 1.00 58.47 92 SER A CA 1
ATOM 718 C C . SER A 1 92 ? 3.360 4.483 -13.739 1.00 58.47 92 SER A C 1
ATOM 720 O O . SER A 1 92 ? 2.598 5.375 -13.366 1.00 58.47 92 SER A O 1
ATOM 722 N N . ILE A 1 93 ? 2.962 3.228 -13.925 1.00 65.38 93 ILE A N 1
ATOM 723 C CA . ILE A 1 93 ? 1.594 2.739 -13.779 1.00 65.38 93 ILE A CA 1
ATOM 724 C C . ILE A 1 93 ? 1.660 1.417 -13.006 1.00 65.38 93 ILE A C 1
ATOM 726 O O . ILE A 1 93 ? 2.609 0.648 -13.187 1.00 65.38 93 ILE A O 1
ATOM 730 N N . GLU A 1 94 ? 0.674 1.154 -12.142 1.00 66.75 94 GLU A N 1
ATOM 731 C CA . GLU A 1 94 ? 0.462 -0.187 -11.581 1.00 66.75 94 GLU A CA 1
ATOM 732 C C . GLU A 1 94 ? 0.202 -1.161 -12.729 1.00 66.75 94 GLU A C 1
ATOM 734 O O . GLU A 1 94 ? -0.799 -1.072 -13.440 1.00 66.75 94 GLU A O 1
ATOM 739 N N . ILE A 1 95 ? 1.156 -2.056 -12.944 1.00 78.06 95 ILE A N 1
ATOM 740 C CA . ILE A 1 95 ? 1.091 -3.067 -13.985 1.00 78.06 95 ILE A CA 1
ATOM 741 C C . ILE A 1 95 ? 0.492 -4.334 -13.382 1.00 78.06 95 ILE A C 1
ATOM 743 O O . ILE A 1 95 ? 0.916 -4.781 -12.316 1.00 78.06 95 ILE A O 1
ATOM 747 N N . SER A 1 96 ? -0.510 -4.905 -14.052 1.00 80.50 96 SER A N 1
ATOM 748 C CA . SER A 1 96 ? -1.052 -6.194 -13.635 1.00 80.50 96 SER A CA 1
ATOM 749 C C . SER A 1 96 ? -0.033 -7.307 -13.892 1.00 80.50 96 SER A C 1
ATOM 751 O O . SER A 1 96 ? 0.845 -7.187 -14.753 1.00 80.50 96 SER A O 1
ATOM 753 N N . ILE A 1 97 ? -0.156 -8.413 -13.161 1.00 82.62 97 ILE A N 1
ATOM 754 C CA . ILE A 1 97 ? 0.742 -9.566 -13.299 1.00 82.62 97 ILE A CA 1
ATOM 755 C C . ILE A 1 97 ? 0.719 -10.099 -14.736 1.00 82.62 97 ILE A C 1
ATOM 757 O O . ILE A 1 97 ? 1.754 -10.481 -15.276 1.00 82.62 97 ILE A O 1
ATOM 761 N N . GLU A 1 98 ? -0.450 -10.098 -15.369 1.00 86.25 98 GLU A N 1
ATOM 762 C CA . GLU A 1 98 ? -0.660 -10.583 -16.733 1.00 86.25 98 GLU A CA 1
ATOM 763 C C . GLU A 1 98 ? 0.128 -9.738 -17.734 1.00 86.25 98 GLU A C 1
ATOM 765 O O . GLU A 1 98 ? 0.867 -10.279 -18.553 1.00 86.25 98 GLU A O 1
ATOM 770 N N . ILE A 1 99 ? 0.047 -8.410 -17.619 1.00 87.00 99 ILE A N 1
ATOM 771 C CA . ILE A 1 99 ? 0.766 -7.492 -18.509 1.00 87.00 99 ILE A CA 1
ATOM 772 C C . ILE A 1 99 ? 2.276 -7.609 -18.279 1.00 87.00 99 ILE A C 1
ATOM 774 O O . ILE A 1 99 ? 3.044 -7.615 -19.238 1.00 87.00 99 ILE A O 1
ATOM 778 N N . ALA A 1 100 ? 2.721 -7.753 -17.029 1.00 88.94 100 ALA A N 1
ATOM 779 C CA . ALA A 1 100 ? 4.135 -7.951 -16.719 1.00 88.94 100 ALA A CA 1
ATOM 780 C C . ALA A 1 100 ? 4.689 -9.253 -17.312 1.00 88.94 100 ALA A C 1
ATOM 782 O O . ALA A 1 100 ? 5.777 -9.247 -17.889 1.00 88.94 100 ALA A O 1
ATOM 783 N N . LYS A 1 101 ? 3.925 -10.348 -17.218 1.00 90.81 101 LYS A N 1
ATOM 784 C CA . LYS A 1 101 ? 4.250 -11.630 -17.857 1.00 90.81 101 LYS A CA 1
ATOM 785 C C . LYS A 1 101 ? 4.300 -11.505 -19.375 1.00 90.81 101 LYS A C 1
ATOM 787 O O . LYS A 1 101 ? 5.178 -12.090 -19.996 1.00 90.81 101 LYS A O 1
ATOM 792 N N . GLU A 1 102 ? 3.402 -10.733 -19.981 1.00 90.38 102 GLU A N 1
ATOM 793 C CA . GLU A 1 102 ? 3.438 -10.493 -21.425 1.00 90.38 102 GLU A CA 1
ATOM 794 C C . GLU A 1 102 ? 4.652 -9.663 -21.859 1.00 90.38 102 GLU A C 1
ATOM 796 O O . GLU A 1 102 ? 5.277 -9.996 -22.863 1.00 90.38 102 GLU A O 1
ATOM 801 N N . ILE A 1 103 ? 5.029 -8.622 -21.105 1.00 90.88 103 ILE A N 1
ATOM 802 C CA . ILE A 1 103 ? 6.263 -7.861 -21.365 1.00 90.88 103 ILE A CA 1
ATOM 803 C C . ILE A 1 103 ? 7.477 -8.783 -21.257 1.00 90.88 103 ILE A C 1
ATOM 805 O O . ILE A 1 103 ? 8.287 -8.842 -22.181 1.00 90.88 103 ILE A O 1
ATOM 809 N N . GLU A 1 104 ? 7.592 -9.523 -20.156 1.00 93.88 104 GLU A N 1
ATOM 810 C CA . GLU A 1 104 ? 8.687 -10.466 -19.938 1.00 93.88 104 GLU A CA 1
ATOM 811 C C . GLU A 1 104 ? 8.776 -11.494 -21.073 1.00 93.88 104 GLU A C 1
ATOM 813 O O . GLU A 1 104 ? 9.835 -11.650 -21.686 1.00 93.88 104 GLU A O 1
ATOM 818 N N . SER A 1 105 ? 7.649 -12.121 -21.416 1.00 91.88 105 SER A N 1
ATOM 819 C CA . SER A 1 105 ? 7.562 -13.117 -22.480 1.00 91.88 105 SER A CA 1
ATOM 820 C C . SER A 1 105 ? 7.954 -12.532 -23.835 1.00 91.88 105 SER A C 1
ATOM 822 O O . SER A 1 105 ? 8.756 -13.138 -24.547 1.00 91.88 105 SER A O 1
ATOM 824 N N . ALA A 1 106 ? 7.471 -11.333 -24.175 1.00 90.56 106 ALA A N 1
ATOM 825 C CA . ALA A 1 106 ? 7.793 -10.669 -25.434 1.00 90.56 106 ALA A CA 1
ATOM 826 C C . ALA A 1 106 ? 9.304 -10.439 -25.597 1.00 90.56 106 ALA A C 1
ATOM 828 O O . ALA A 1 106 ? 9.849 -10.720 -26.664 1.00 90.56 106 ALA A O 1
ATOM 829 N N . TYR A 1 107 ? 9.994 -9.977 -24.549 1.00 93.00 107 TYR A N 1
ATOM 830 C CA . TYR A 1 107 ? 11.445 -9.760 -24.577 1.00 93.00 107 TYR A CA 1
ATOM 831 C C . TYR A 1 107 ? 12.237 -11.072 -24.581 1.00 93.00 107 TYR A C 1
ATOM 833 O O . TYR A 1 107 ? 13.181 -11.205 -25.361 1.00 93.00 107 TYR A O 1
ATOM 841 N N . SER A 1 108 ? 11.844 -12.064 -23.774 1.00 91.06 108 SER A N 1
ATOM 842 C CA . SER A 1 108 ? 12.476 -13.389 -23.786 1.00 91.06 108 SER A CA 1
ATOM 843 C C . SER A 1 108 ? 12.371 -14.051 -25.160 1.00 91.06 108 SER A C 1
ATOM 845 O O . SER A 1 108 ? 13.375 -14.522 -25.688 1.00 91.06 108 SER A O 1
ATOM 847 N N . VAL A 1 109 ? 11.181 -14.042 -25.768 1.00 90.56 109 VAL A N 1
ATOM 848 C CA . VAL A 1 109 ? 10.944 -14.601 -27.107 1.00 90.56 109 VAL A CA 1
ATOM 849 C C . VAL A 1 109 ? 11.707 -13.809 -28.167 1.00 90.56 109 VAL A C 1
ATOM 851 O O . VAL A 1 109 ? 12.341 -14.407 -29.035 1.00 90.56 109 VAL A O 1
ATOM 854 N N . ALA A 1 110 ? 11.708 -12.475 -28.085 1.00 90.06 110 ALA A N 1
ATOM 855 C CA . ALA A 1 110 ? 12.455 -11.637 -29.019 1.00 90.06 110 ALA A CA 1
ATOM 856 C C . ALA A 1 110 ? 13.966 -11.888 -28.954 1.00 90.06 110 ALA A C 1
ATOM 858 O O . ALA A 1 110 ? 14.637 -11.851 -29.987 1.00 90.06 110 ALA A O 1
ATOM 859 N N . ARG A 1 111 ? 14.495 -12.170 -27.759 1.00 91.62 111 ARG A N 1
ATOM 860 C CA . ARG A 1 111 ? 15.893 -12.551 -27.562 1.00 91.62 111 ARG A CA 1
ATOM 861 C C . ARG A 1 111 ? 16.194 -13.930 -28.145 1.00 91.62 111 ARG A C 1
ATOM 863 O O . ARG A 1 111 ? 17.181 -14.072 -28.858 1.00 91.62 111 ARG A O 1
ATOM 870 N N . THR A 1 112 ? 15.343 -14.925 -27.894 1.00 87.12 112 THR A N 1
ATOM 871 C CA . THR A 1 112 ? 15.509 -16.286 -28.437 1.00 87.12 112 THR A CA 1
ATOM 872 C C . THR A 1 112 ? 15.424 -16.320 -29.962 1.00 87.12 112 THR A C 1
ATOM 874 O O . THR A 1 112 ? 16.162 -17.063 -30.601 1.00 87.12 112 THR A O 1
ATOM 877 N N . ASN A 1 113 ? 14.559 -15.499 -30.559 1.00 87.44 113 ASN A N 1
ATOM 878 C CA . ASN A 1 113 ? 14.371 -15.474 -32.007 1.00 87.44 113 ASN A CA 1
ATOM 879 C C . ASN A 1 113 ? 15.414 -14.618 -32.751 1.00 87.44 113 ASN A C 1
ATOM 881 O O . ASN A 1 113 ? 15.377 -14.534 -33.981 1.00 87.44 113 ASN A O 1
ATOM 885 N N . TYR A 1 114 ? 16.325 -13.948 -32.042 1.00 88.19 114 TYR A N 1
ATOM 886 C CA . TYR A 1 114 ? 17.347 -13.120 -32.667 1.00 88.19 114 TYR A CA 1
ATOM 887 C C . TYR A 1 114 ? 18.464 -13.990 -33.271 1.00 88.19 114 TYR A C 1
ATOM 889 O O . TYR A 1 114 ? 19.305 -14.529 -32.559 1.00 88.19 114 TYR A O 1
ATOM 897 N N . GLY A 1 115 ? 18.488 -14.098 -34.603 1.00 80.00 115 GLY A N 1
ATOM 898 C CA . GLY A 1 115 ? 19.512 -14.836 -35.363 1.00 80.00 115 GLY A CA 1
ATOM 899 C C . GLY A 1 115 ? 20.681 -13.984 -35.881 1.00 80.00 115 GLY A C 1
ATOM 900 O O . GLY A 1 115 ? 21.385 -14.415 -36.791 1.00 80.00 115 GLY A O 1
ATOM 901 N N . GLY A 1 116 ? 20.839 -12.753 -35.385 1.00 82.38 116 GLY A N 1
ATOM 902 C CA . GLY A 1 116 ? 21.902 -11.832 -35.801 1.00 82.38 116 GLY A CA 1
ATOM 903 C C . GLY A 1 116 ? 23.237 -12.048 -35.065 1.00 82.38 116 GLY A C 1
ATOM 904 O O . GLY A 1 116 ? 23.372 -12.991 -34.285 1.00 82.38 116 GLY A O 1
ATOM 905 N N . PRO A 1 117 ? 24.242 -11.180 -35.293 1.00 81.06 117 PRO A N 1
ATOM 906 C CA . PRO A 1 117 ? 25.544 -11.276 -34.628 1.00 81.06 117 PRO A CA 1
ATOM 907 C C . PRO A 1 117 ? 25.421 -11.155 -33.106 1.00 81.06 117 PRO A C 1
ATOM 909 O O . PRO A 1 117 ? 24.535 -10.473 -32.604 1.00 81.06 117 PRO A O 1
ATOM 912 N N . ALA A 1 118 ? 26.330 -11.778 -32.353 1.00 76.38 118 ALA A N 1
ATOM 913 C CA . ALA A 1 118 ? 26.326 -11.668 -30.897 1.00 76.38 118 ALA A CA 1
ATOM 914 C C . ALA A 1 118 ? 26.491 -10.200 -30.462 1.00 76.38 118 ALA A C 1
ATOM 916 O O . ALA A 1 118 ? 27.530 -9.583 -30.694 1.00 76.38 118 ALA A O 1
ATOM 917 N N . VAL A 1 119 ? 25.455 -9.650 -29.829 1.00 82.31 119 VAL A N 1
ATOM 918 C CA . VAL A 1 119 ? 25.452 -8.308 -29.243 1.00 82.31 119 VAL A CA 1
ATOM 919 C C . VAL A 1 119 ? 25.442 -8.456 -27.729 1.00 82.31 119 VAL A C 1
ATOM 921 O O . VAL A 1 119 ? 24.611 -9.184 -27.189 1.00 82.31 119 VAL A O 1
ATOM 924 N N . SER A 1 120 ? 26.345 -7.746 -27.055 1.00 78.62 120 SER A N 1
ATOM 925 C CA . SER A 1 120 ? 26.337 -7.609 -25.601 1.00 78.62 120 SER A CA 1
ATOM 926 C C . SER A 1 120 ? 25.929 -6.185 -25.238 1.00 78.62 120 SER A C 1
ATOM 928 O O . SER A 1 120 ? 26.616 -5.224 -25.582 1.00 78.62 120 SER A O 1
ATOM 930 N N . SER A 1 121 ? 24.784 -6.055 -24.577 1.00 86.62 121 SER A N 1
ATOM 931 C CA . SER A 1 121 ? 24.335 -4.832 -23.914 1.00 86.62 121 SER A CA 1
ATOM 932 C C . SER A 1 121 ? 23.842 -5.189 -22.513 1.00 86.62 121 SER A C 1
ATOM 934 O O . SER A 1 121 ? 23.610 -6.365 -22.214 1.00 86.62 121 SER A O 1
ATOM 936 N N . GLU A 1 122 ? 23.678 -4.193 -21.643 1.00 88.00 122 GLU A N 1
ATOM 937 C CA . GLU A 1 122 ? 23.163 -4.421 -20.288 1.00 88.00 122 GLU A CA 1
ATOM 938 C C . GLU A 1 122 ? 21.791 -5.109 -20.330 1.00 88.00 122 GLU A C 1
ATOM 940 O O . GLU A 1 122 ? 21.602 -6.136 -19.684 1.00 88.00 122 GLU A O 1
ATOM 945 N N . LEU A 1 123 ? 20.882 -4.624 -21.187 1.00 88.94 123 LEU A N 1
ATOM 946 C CA . LEU A 1 123 ? 19.555 -5.207 -21.395 1.00 88.94 123 LEU A CA 1
ATOM 947 C C . LEU A 1 123 ? 19.628 -6.679 -21.830 1.00 88.94 123 LEU A C 1
ATOM 949 O O . LEU A 1 123 ? 18.923 -7.528 -21.292 1.00 88.94 123 LEU A O 1
ATOM 953 N N . ILE A 1 124 ? 20.490 -6.995 -22.799 1.00 91.56 124 ILE A N 1
ATOM 954 C CA . ILE A 1 124 ? 20.654 -8.372 -23.282 1.00 91.56 124 ILE A CA 1
ATOM 955 C C . ILE A 1 124 ? 21.203 -9.270 -22.173 1.00 91.56 124 ILE A C 1
ATOM 957 O O . ILE A 1 124 ? 20.703 -10.374 -21.972 1.00 91.56 124 ILE A O 1
ATOM 961 N N . THR A 1 125 ? 22.174 -8.770 -21.409 1.00 90.19 125 THR A N 1
ATOM 962 C CA . THR A 1 125 ? 22.789 -9.505 -20.299 1.00 90.19 125 THR A CA 1
ATOM 963 C C . THR A 1 125 ? 21.753 -9.875 -19.241 1.00 90.19 125 THR A C 1
ATOM 965 O O . THR A 1 125 ? 21.698 -11.027 -18.811 1.00 90.19 125 THR A O 1
ATOM 968 N N . VAL A 1 126 ? 20.893 -8.931 -18.847 1.00 91.31 126 VAL A N 1
ATOM 969 C CA . VAL A 1 126 ? 19.870 -9.185 -17.819 1.00 91.31 126 VAL A CA 1
ATOM 970 C C . VAL A 1 126 ? 18.759 -10.109 -18.328 1.00 91.31 126 VAL A C 1
ATOM 972 O O . VAL A 1 126 ? 18.284 -10.961 -17.579 1.00 91.31 126 VAL A O 1
ATOM 975 N N . ILE A 1 127 ? 18.389 -10.028 -19.612 1.00 92.06 127 ILE A N 1
ATOM 976 C CA . ILE A 1 127 ? 17.430 -10.962 -20.226 1.00 92.06 127 ILE A CA 1
ATOM 977 C C . ILE A 1 127 ? 18.016 -12.379 -20.287 1.00 92.06 127 ILE A C 1
ATOM 979 O O . ILE A 1 127 ? 17.324 -13.343 -19.958 1.00 92.06 127 ILE A O 1
ATOM 983 N N . ASP A 1 128 ? 19.286 -12.525 -20.671 1.00 90.31 128 ASP A N 1
ATOM 984 C CA . ASP A 1 128 ? 19.957 -13.826 -20.762 1.00 90.31 128 ASP A CA 1
ATOM 985 C C . ASP A 1 128 ? 20.123 -14.470 -19.371 1.00 90.31 128 ASP A C 1
ATOM 987 O O . ASP A 1 128 ? 19.865 -15.669 -19.203 1.00 90.31 128 ASP A O 1
ATOM 991 N N . GLN A 1 129 ? 20.461 -13.678 -18.346 1.00 90.12 129 GLN A N 1
ATOM 992 C CA . GLN A 1 129 ? 20.484 -14.125 -16.947 1.00 90.12 129 GLN A CA 1
ATOM 993 C C . GLN A 1 129 ? 19.101 -14.581 -16.473 1.00 90.12 129 GLN A C 1
ATOM 995 O O . GLN A 1 129 ? 18.970 -15.647 -15.867 1.00 90.12 129 GLN A O 1
ATOM 1000 N N . TRP A 1 130 ? 18.059 -13.810 -16.783 1.00 92.50 130 TRP A N 1
ATOM 1001 C CA . TRP A 1 130 ? 16.687 -14.152 -16.423 1.00 92.50 130 TRP A CA 1
ATOM 1002 C C . TRP A 1 130 ? 16.206 -15.432 -17.122 1.00 92.50 130 TRP A C 1
ATOM 1004 O O . TRP A 1 130 ? 15.660 -16.331 -16.481 1.00 92.50 130 TRP A O 1
ATOM 1014 N N . ASN A 1 131 ? 16.471 -15.577 -18.421 1.00 90.94 131 ASN A N 1
ATOM 1015 C CA . ASN A 1 131 ? 16.161 -16.796 -19.169 1.00 90.94 131 ASN A CA 1
ATOM 1016 C C . ASN A 1 131 ? 16.880 -18.021 -18.586 1.00 90.94 131 ASN A C 1
ATOM 1018 O O . ASN A 1 131 ? 16.260 -19.073 -18.417 1.00 90.94 131 ASN A O 1
ATOM 1022 N N . SER A 1 132 ? 18.154 -17.870 -18.219 1.00 88.75 132 SER A N 1
ATOM 1023 C CA . SER A 1 132 ? 18.937 -18.930 -17.574 1.00 88.75 132 SER A CA 1
ATOM 1024 C C . SER A 1 132 ? 18.341 -19.332 -16.223 1.00 88.75 132 SER A C 1
ATOM 1026 O O . SER A 1 132 ? 18.222 -20.523 -15.933 1.00 88.75 132 SER A O 1
ATOM 1028 N N . LEU A 1 133 ? 17.885 -18.359 -15.424 1.00 86.88 133 LEU A N 1
ATOM 1029 C CA . LEU A 1 133 ? 17.192 -18.612 -14.160 1.00 86.88 133 LEU A CA 1
ATOM 1030 C C . LEU A 1 133 ? 15.902 -19.416 -14.369 1.00 86.88 133 LEU A C 1
ATOM 1032 O O . LEU A 1 133 ? 15.663 -20.367 -13.628 1.00 86.88 133 LEU A O 1
ATOM 1036 N N . LYS A 1 134 ? 15.087 -19.081 -15.379 1.00 89.31 134 LYS A N 1
ATOM 1037 C CA . LYS A 1 134 ? 13.854 -19.827 -15.695 1.00 89.31 134 LYS A CA 1
ATOM 1038 C C . LYS A 1 134 ? 14.141 -21.279 -16.072 1.00 89.31 134 LYS A C 1
ATOM 1040 O O . LYS A 1 134 ? 13.472 -22.183 -15.575 1.00 89.31 134 LYS A O 1
ATOM 1045 N N . ILE A 1 135 ? 15.151 -21.504 -16.915 1.00 85.69 135 ILE A N 1
ATOM 1046 C CA . ILE A 1 135 ? 15.588 -22.851 -17.312 1.00 85.69 135 ILE A CA 1
ATOM 1047 C C . ILE A 1 135 ? 16.062 -23.630 -16.079 1.00 85.69 135 ILE A C 1
ATOM 1049 O O . ILE A 1 135 ? 15.648 -24.770 -15.867 1.00 85.69 135 ILE A O 1
ATOM 1053 N N . HIS A 1 136 ? 16.872 -23.000 -15.225 1.00 81.56 136 HIS A N 1
ATOM 1054 C CA . HIS A 1 136 ? 17.337 -23.614 -13.986 1.00 81.56 136 HIS A CA 1
ATOM 1055 C C . HIS A 1 136 ? 16.177 -23.948 -13.036 1.00 81.56 136 HIS A C 1
ATOM 1057 O O . HIS A 1 136 ? 16.090 -25.074 -12.550 1.00 81.56 136 HIS A O 1
ATOM 1063 N N . ALA A 1 137 ? 15.237 -23.024 -12.828 1.00 80.38 137 ALA A N 1
ATOM 1064 C CA . ALA A 1 137 ? 14.059 -23.228 -11.989 1.00 80.38 137 ALA A CA 1
ATOM 1065 C C . ALA A 1 137 ? 13.206 -24.418 -12.457 1.00 80.38 137 ALA A C 1
ATOM 1067 O O . ALA A 1 137 ? 12.734 -25.191 -11.625 1.00 80.38 137 ALA A O 1
ATOM 1068 N N . ALA A 1 138 ? 13.043 -24.580 -13.774 1.00 80.56 138 ALA A N 1
ATOM 1069 C CA . ALA A 1 138 ? 12.319 -25.700 -14.375 1.00 80.56 138 ALA A CA 1
ATOM 1070 C C . ALA A 1 138 ? 13.051 -27.048 -14.225 1.00 80.56 138 ALA A C 1
ATOM 1072 O O . ALA A 1 138 ? 12.406 -28.093 -14.215 1.00 80.56 138 ALA A O 1
ATOM 1073 N N . SER A 1 139 ? 14.382 -27.032 -14.094 1.00 77.88 139 SER A N 1
ATOM 1074 C CA . SER A 1 139 ? 15.201 -28.242 -13.911 1.00 77.88 139 SER A CA 1
ATOM 1075 C C . SER A 1 139 ? 15.234 -28.772 -12.472 1.00 77.88 139 SER A C 1
ATOM 1077 O O . SER A 1 139 ? 15.660 -29.902 -12.238 1.00 77.88 139 SER A O 1
ATOM 1079 N N . LEU A 1 140 ? 14.805 -27.969 -11.496 1.00 73.94 140 LEU A N 1
ATOM 1080 C CA . LEU A 1 140 ? 14.827 -28.339 -10.086 1.00 73.94 140 LEU A CA 1
ATOM 1081 C C . LEU A 1 140 ? 13.592 -29.182 -9.707 1.00 73.94 140 LEU A C 1
ATOM 1083 O O . LEU A 1 140 ? 12.485 -28.888 -10.165 1.00 73.94 140 LEU A O 1
ATOM 1087 N N . PRO A 1 141 ? 13.736 -30.178 -8.809 1.00 64.62 141 PRO A N 1
ATOM 1088 C CA . PRO A 1 141 ? 12.601 -30.949 -8.311 1.00 64.62 141 PRO A CA 1
ATOM 1089 C C . PRO A 1 141 ? 11.574 -30.042 -7.612 1.00 64.62 141 PRO A C 1
ATOM 1091 O O . PRO A 1 141 ? 11.909 -28.969 -7.095 1.00 64.62 141 PRO A O 1
ATOM 1094 N N . LEU A 1 142 ? 10.305 -30.466 -7.610 1.00 56.41 142 LEU A N 1
ATOM 1095 C CA . LEU A 1 142 ? 9.205 -29.774 -6.932 1.00 56.41 142 LEU A CA 1
ATOM 1096 C C . LEU A 1 142 ? 9.477 -29.742 -5.421 1.00 56.41 142 LEU A C 1
ATOM 1098 O O . LEU A 1 142 ? 9.178 -30.691 -4.702 1.00 56.41 142 LEU A O 1
ATOM 1102 N N . SER A 1 143 ? 10.079 -28.663 -4.934 1.00 49.25 143 SER A N 1
ATOM 1103 C CA . SER A 1 143 ? 10.284 -28.439 -3.508 1.00 49.25 143 SER A CA 1
ATOM 1104 C C . SER A 1 143 ? 8.982 -27.974 -2.858 1.00 49.25 143 SER A C 1
ATOM 1106 O O . SER A 1 143 ? 8.263 -27.136 -3.406 1.00 49.25 143 SER A O 1
ATOM 1108 N N . SER A 1 144 ? 8.687 -28.502 -1.667 1.00 43.53 144 SER A N 1
ATOM 1109 C CA . SER A 1 144 ? 7.635 -27.997 -0.781 1.00 43.53 144 SER A CA 1
ATOM 1110 C C . SER A 1 144 ? 7.784 -26.483 -0.624 1.00 43.53 144 SER A C 1
ATOM 1112 O O . SER A 1 144 ? 8.877 -26.027 -0.301 1.00 43.53 144 SER A O 1
ATOM 1114 N N . ARG A 1 145 ? 6.707 -25.728 -0.877 1.00 46.09 145 ARG A N 1
ATOM 1115 C CA . ARG A 1 145 ? 6.596 -24.254 -0.879 1.00 46.09 145 ARG A CA 1
ATOM 1116 C C . ARG A 1 145 ? 7.040 -23.591 0.443 1.00 46.09 145 ARG A C 1
ATOM 1118 O O . ARG A 1 145 ? 6.221 -23.036 1.166 1.00 46.09 145 ARG A O 1
ATOM 1125 N N . GLN A 1 146 ? 8.320 -23.657 0.787 1.00 43.84 146 GLN A N 1
ATOM 1126 C CA . GLN A 1 146 ? 8.900 -22.965 1.934 1.00 43.84 146 GLN A CA 1
ATOM 1127 C C . GLN A 1 146 ? 9.598 -21.703 1.436 1.00 43.84 146 GLN A C 1
ATOM 1129 O O . GLN A 1 146 ? 10.678 -21.736 0.852 1.00 43.84 146 GLN A O 1
ATOM 1134 N N . LEU A 1 147 ? 8.923 -20.577 1.644 1.00 48.62 147 LEU A N 1
ATOM 1135 C CA . LEU A 1 147 ? 9.429 -19.239 1.376 1.00 48.62 147 LEU A CA 1
ATOM 1136 C C . LEU A 1 147 ? 10.480 -18.872 2.426 1.00 48.62 147 LEU A C 1
ATOM 1138 O O . LEU A 1 147 ? 10.137 -18.489 3.541 1.00 48.62 147 LEU A O 1
ATOM 1142 N N . GLN A 1 148 ? 11.757 -18.968 2.067 1.00 48.31 148 GLN A N 1
ATOM 1143 C CA . GLN A 1 148 ? 12.833 -18.321 2.813 1.00 48.31 148 GLN A CA 1
ATOM 1144 C C . GLN A 1 148 ? 13.267 -17.084 2.042 1.00 48.31 148 GLN A C 1
ATOM 1146 O O . GLN A 1 148 ? 13.908 -17.175 0.996 1.00 48.31 148 GLN A O 1
ATOM 1151 N N . LEU A 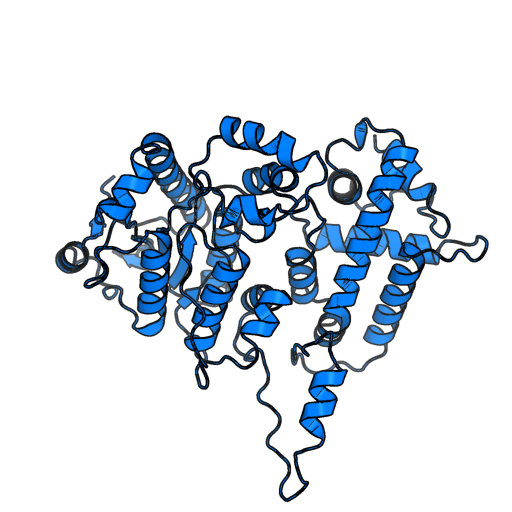1 149 ? 12.913 -15.903 2.545 1.00 47.38 149 LEU A N 1
ATOM 1152 C CA . LEU A 1 149 ? 13.523 -14.687 2.035 1.00 47.38 149 LEU A CA 1
ATOM 1153 C C . LEU A 1 149 ? 14.950 -14.651 2.614 1.00 47.38 149 LEU A C 1
ATOM 1155 O O . LEU A 1 149 ? 15.121 -14.406 3.806 1.00 47.38 149 LEU A O 1
ATOM 1159 N N . VAL A 1 150 ? 15.990 -14.793 1.776 1.00 46.38 150 VAL A N 1
ATOM 1160 C CA . VAL A 1 150 ? 17.423 -14.654 2.157 1.00 46.38 150 VAL A CA 1
ATOM 1161 C C . VAL A 1 150 ? 17.897 -13.208 1.994 1.00 46.38 150 VAL A C 1
ATOM 1163 O O . VAL A 1 150 ? 17.585 -12.578 0.979 1.00 46.38 150 VAL A O 1
ATOM 1166 N N . VAL A 1 151 ? 18.455 -12.591 3.045 1.00 41.91 151 VAL A N 1
ATOM 1167 C CA . VAL A 1 151 ? 18.841 -11.166 3.027 1.00 41.91 151 VAL A CA 1
ATOM 1168 C C . VAL A 1 151 ? 20.118 -11.051 2.210 1.00 41.91 151 VAL A C 1
ATOM 1170 O O . VAL A 1 151 ? 21.139 -11.609 2.594 1.00 41.91 151 VAL A O 1
ATOM 1173 N N . ARG A 1 152 ? 20.075 -10.324 1.091 1.00 41.53 152 ARG A N 1
ATOM 1174 C CA . ARG A 1 152 ? 21.295 -9.882 0.412 1.00 41.53 152 ARG A CA 1
ATOM 1175 C C . ARG A 1 152 ? 21.706 -8.557 1.038 1.00 41.53 152 ARG A C 1
ATOM 1177 O O . ARG A 1 152 ? 21.210 -7.505 0.645 1.00 41.53 152 ARG A O 1
ATOM 1184 N N . THR A 1 153 ? 22.544 -8.612 2.065 1.00 38.41 153 THR A N 1
ATOM 1185 C CA . THR A 1 153 ? 23.349 -7.456 2.451 1.00 38.41 153 THR A CA 1
ATOM 1186 C C . THR A 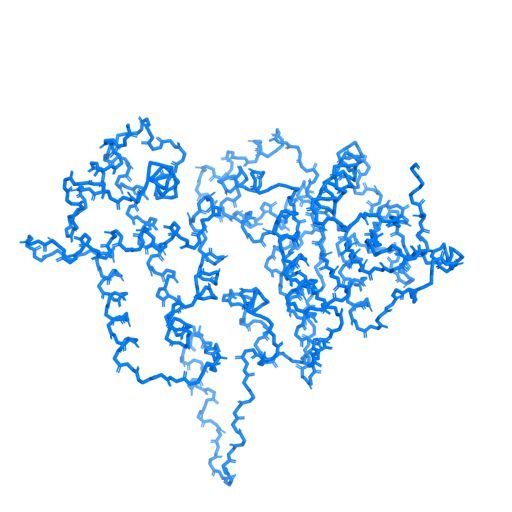1 153 ? 24.422 -7.296 1.386 1.00 38.41 153 THR A C 1
ATOM 1188 O O . THR A 1 153 ? 25.201 -8.207 1.127 1.00 38.41 153 THR A O 1
ATOM 1191 N N . GLU A 1 154 ? 24.460 -6.127 0.758 1.00 37.78 154 GLU A N 1
ATOM 1192 C CA . GLU A 1 154 ? 25.478 -5.759 -0.234 1.00 37.78 154 GLU A CA 1
ATOM 1193 C C . GLU A 1 154 ? 26.897 -5.721 0.390 1.00 37.78 154 GLU A C 1
ATOM 1195 O O . GLU A 1 154 ? 27.894 -5.712 -0.323 1.00 37.78 154 GLU A O 1
ATOM 1200 N N . ASN A 1 155 ? 26.994 -5.856 1.719 1.00 38.53 155 ASN A N 1
ATOM 1201 C CA . ASN A 1 155 ? 28.225 -6.057 2.476 1.00 38.53 155 ASN A CA 1
ATOM 1202 C C . ASN A 1 155 ? 28.347 -7.509 2.972 1.00 38.53 155 ASN A C 1
ATOM 1204 O O . ASN A 1 155 ? 28.227 -7.794 4.165 1.00 38.53 155 ASN A O 1
ATOM 1208 N N . VAL A 1 156 ? 28.620 -8.449 2.063 1.00 42.44 156 VAL A N 1
ATOM 1209 C CA . VAL A 1 156 ? 28.989 -9.833 2.434 1.00 42.44 156 VAL A CA 1
ATOM 1210 C C . VAL A 1 156 ? 30.255 -9.844 3.307 1.00 42.44 156 VAL A C 1
ATOM 1212 O O . VAL A 1 156 ? 30.400 -10.689 4.186 1.00 42.44 156 VAL A O 1
ATOM 1215 N N . GLN A 1 157 ? 31.132 -8.850 3.144 1.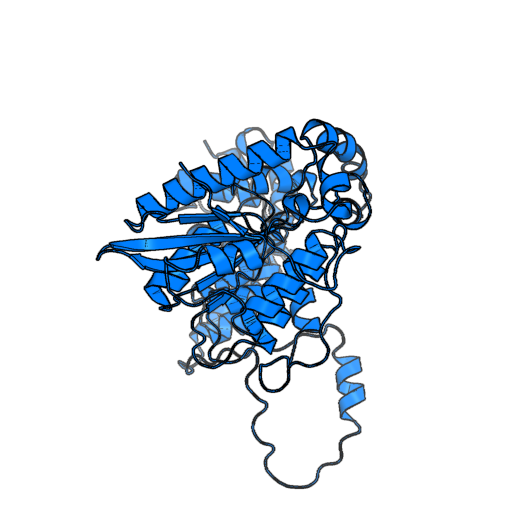00 36.72 157 GLN A N 1
ATOM 1216 C CA . GLN A 1 157 ? 32.392 -8.762 3.877 1.00 36.72 157 GLN A CA 1
ATOM 1217 C C . GLN A 1 157 ? 32.213 -8.465 5.377 1.00 36.72 157 GLN A C 1
ATOM 1219 O O . GLN A 1 157 ? 32.928 -9.039 6.194 1.00 36.72 157 GLN A O 1
ATOM 1224 N N . ASP A 1 158 ? 31.221 -7.656 5.761 1.00 36.03 158 ASP A N 1
ATOM 1225 C CA . ASP A 1 158 ? 30.961 -7.335 7.175 1.00 36.03 158 ASP A CA 1
ATOM 1226 C C . ASP A 1 158 ? 30.345 -8.525 7.926 1.00 36.03 158 ASP A C 1
ATOM 1228 O O . ASP A 1 158 ? 30.604 -8.725 9.112 1.00 36.03 158 ASP A O 1
ATOM 1232 N N . MET A 1 159 ? 29.581 -9.362 7.218 1.00 34.53 159 MET A N 1
ATOM 1233 C CA . MET A 1 159 ? 28.991 -10.585 7.768 1.00 34.53 159 MET A CA 1
ATOM 1234 C C . MET A 1 159 ? 30.015 -11.728 7.870 1.00 34.53 159 MET A C 1
ATOM 1236 O O . MET A 1 159 ? 29.964 -12.528 8.797 1.00 34.53 159 MET A O 1
ATOM 1240 N N . VAL A 1 160 ? 30.994 -11.791 6.961 1.00 41.31 160 VAL A N 1
ATOM 1241 C CA . VAL A 1 160 ? 32.133 -12.723 7.071 1.00 41.31 160 VAL A CA 1
ATOM 1242 C C . VAL A 1 160 ? 33.053 -12.325 8.229 1.00 41.31 160 VAL A C 1
ATOM 1244 O O . VAL A 1 160 ? 33.533 -13.195 8.955 1.00 41.31 160 VAL A O 1
ATOM 1247 N N . ASN A 1 161 ? 33.227 -11.024 8.470 1.00 35.25 161 ASN A N 1
ATOM 1248 C CA . ASN A 1 161 ? 34.001 -10.516 9.604 1.00 35.25 161 ASN A CA 1
ATOM 1249 C C . ASN A 1 161 ? 33.317 -10.753 10.964 1.00 35.25 161 ASN A C 1
ATOM 1251 O O . ASN A 1 161 ? 34.004 -10.785 11.983 1.00 35.25 161 ASN A O 1
ATOM 1255 N N . SER A 1 162 ? 31.993 -10.950 11.003 1.00 32.84 162 SER A N 1
ATOM 1256 C CA . SER A 1 162 ? 31.269 -11.333 12.225 1.00 32.84 162 SER A CA 1
ATOM 1257 C C . SER A 1 162 ? 31.165 -12.849 12.439 1.00 32.84 162 SER A C 1
ATOM 1259 O O . SER A 1 162 ? 30.849 -13.283 13.545 1.00 32.84 162 SER A O 1
ATOM 1261 N N . LEU A 1 163 ? 31.479 -13.665 11.424 1.00 35.09 163 LEU A N 1
ATOM 1262 C CA . LEU A 1 163 ? 31.448 -15.133 11.491 1.00 35.09 163 LEU A CA 1
ATOM 1263 C C . LEU A 1 163 ? 32.766 -15.766 11.968 1.00 35.09 163 LEU A C 1
ATOM 1265 O O . LEU A 1 163 ? 32.778 -16.935 12.346 1.00 35.09 163 LEU A O 1
ATOM 1269 N N . THR A 1 164 ? 33.872 -15.021 12.005 1.00 32.00 164 THR A N 1
ATOM 1270 C CA . THR A 1 164 ? 35.181 -15.520 12.470 1.00 32.00 164 THR A CA 1
ATOM 1271 C C . THR A 1 164 ? 35.324 -15.616 13.994 1.00 32.00 164 THR A C 1
ATOM 1273 O O . THR A 1 164 ? 36.356 -16.085 14.469 1.00 32.00 164 THR A O 1
ATOM 1276 N N . SER A 1 165 ? 34.309 -15.236 14.778 1.00 32.81 165 SER A N 1
ATOM 1277 C CA . SER A 1 165 ? 34.365 -15.225 16.250 1.00 32.81 165 SER A CA 1
ATOM 1278 C C . SER A 1 165 ? 33.490 -16.268 16.959 1.00 32.81 165 SER A C 1
ATOM 1280 O O . SER A 1 165 ? 33.459 -16.276 18.189 1.00 32.81 165 SER A O 1
ATOM 1282 N N . ILE A 1 166 ? 32.820 -17.182 16.245 1.00 33.91 166 ILE A N 1
ATOM 1283 C CA . ILE A 1 166 ? 31.972 -18.208 16.878 1.00 33.91 166 ILE A CA 1
ATOM 1284 C C . ILE A 1 166 ? 32.628 -19.588 16.758 1.00 33.91 166 ILE A C 1
ATOM 1286 O O . ILE A 1 166 ? 32.575 -20.265 15.734 1.00 33.91 166 ILE A O 1
ATOM 1290 N N . THR A 1 167 ? 33.277 -19.983 17.848 1.00 29.20 167 THR A N 1
ATOM 1291 C CA . THR A 1 167 ? 33.881 -21.291 18.108 1.00 29.20 167 THR A CA 1
ATOM 1292 C C . THR A 1 167 ? 32.861 -22.428 17.965 1.00 29.20 167 THR A C 1
ATOM 1294 O O . THR A 1 167 ? 31.786 -22.395 18.562 1.00 29.20 167 THR A O 1
ATOM 1297 N N . LEU A 1 168 ? 33.224 -23.469 17.203 1.00 35.81 168 LEU A N 1
ATOM 1298 C CA . LEU A 1 168 ? 32.478 -24.727 17.102 1.00 35.81 168 LEU A CA 1
ATOM 1299 C C . LEU A 1 168 ? 32.476 -25.480 18.441 1.00 35.81 168 LEU A C 1
ATOM 1301 O O . LEU A 1 168 ? 33.534 -25.858 18.945 1.00 35.81 168 LEU A O 1
ATOM 1305 N N . GLY A 1 169 ? 31.284 -25.797 18.950 1.00 29.44 169 GLY A N 1
ATOM 1306 C CA . GLY A 1 169 ? 31.103 -26.749 20.042 1.00 29.44 169 GLY A CA 1
ATOM 1307 C C . GLY A 1 169 ? 29.636 -27.093 20.306 1.00 29.44 169 GLY A C 1
ATOM 1308 O O . GLY A 1 169 ? 28.939 -26.324 20.951 1.00 29.44 169 GLY A O 1
ATOM 1309 N N . GLY A 1 170 ? 29.208 -28.287 19.874 1.00 35.22 170 GLY A N 1
ATOM 1310 C CA . GLY A 1 170 ? 28.094 -29.037 20.476 1.00 35.22 170 GLY A CA 1
ATOM 1311 C C . GLY A 1 170 ? 26.679 -28.816 19.913 1.00 35.22 170 GLY A C 1
ATOM 1312 O O . GLY A 1 170 ? 26.123 -27.734 20.020 1.00 35.22 170 GLY A O 1
ATOM 1313 N N . ALA A 1 171 ? 26.078 -29.924 19.453 1.00 34.94 171 ALA A N 1
ATOM 1314 C CA . ALA A 1 171 ? 24.689 -30.134 19.007 1.00 34.94 171 ALA A CA 1
ATOM 1315 C C . ALA A 1 171 ? 24.291 -29.545 17.630 1.00 34.94 171 ALA A C 1
ATOM 1317 O O . ALA A 1 171 ? 24.728 -28.453 17.271 1.00 34.94 171 ALA A O 1
ATOM 1318 N N . PRO A 1 172 ? 23.456 -30.255 16.831 1.00 35.84 172 PRO A N 1
ATOM 1319 C CA . PRO A 1 172 ? 22.852 -29.664 15.643 1.00 35.84 172 PRO A CA 1
ATOM 1320 C C . PRO A 1 172 ? 22.023 -28.464 16.096 1.00 35.84 172 PRO A C 1
ATOM 1322 O O . PRO A 1 172 ? 21.051 -28.619 16.837 1.00 35.84 172 PRO A O 1
ATOM 1325 N N . ALA A 1 173 ? 22.450 -27.267 15.694 1.00 43.44 173 ALA A N 1
ATOM 1326 C CA . ALA A 1 173 ? 21.705 -26.053 15.965 1.00 43.44 173 ALA A CA 1
ATOM 1327 C C . ALA A 1 173 ? 20.266 -26.247 15.453 1.00 43.44 173 ALA A C 1
ATOM 1329 O O . ALA A 1 173 ? 20.095 -26.739 14.329 1.00 43.44 173 ALA A O 1
ATOM 1330 N N . PRO A 1 174 ? 19.230 -25.912 16.247 1.00 42.12 174 PRO A N 1
ATOM 1331 C CA . PRO A 1 174 ? 17.871 -25.883 15.731 1.00 42.12 174 PRO A CA 1
ATOM 1332 C C . PRO A 1 174 ? 17.871 -25.033 14.460 1.00 42.12 174 PRO A C 1
ATOM 1334 O O . PRO A 1 174 ? 18.501 -23.972 14.429 1.00 42.12 174 PRO A O 1
ATOM 1337 N N . ALA A 1 175 ? 17.233 -25.539 13.399 1.00 49.31 175 ALA A N 1
ATOM 1338 C CA . ALA A 1 175 ? 17.161 -24.835 12.126 1.00 49.31 175 ALA A CA 1
ATOM 1339 C C . ALA A 1 175 ? 16.750 -23.376 12.387 1.00 49.31 175 ALA A C 1
ATOM 1341 O O . ALA A 1 175 ? 15.836 -23.156 13.192 1.00 49.31 175 ALA A O 1
ATOM 1342 N N . PRO A 1 176 ? 17.429 -22.390 11.771 1.00 51.19 176 PRO A N 1
ATOM 1343 C CA . PRO A 1 176 ? 17.113 -20.993 12.011 1.00 51.19 176 PRO A CA 1
ATOM 1344 C C . PRO A 1 176 ? 15.611 -20.785 11.777 1.00 51.19 176 PRO A C 1
ATOM 1346 O O . PRO A 1 176 ? 15.076 -21.311 10.791 1.00 51.19 176 PRO A O 1
ATOM 1349 N N . PRO A 1 177 ? 14.908 -20.084 12.685 1.00 56.84 177 PRO A N 1
ATOM 1350 C CA . PRO A 1 177 ? 13.476 -19.873 12.547 1.00 56.84 177 PRO A CA 1
ATOM 1351 C C . PRO A 1 177 ? 13.191 -19.266 11.172 1.00 56.84 177 PRO A C 1
ATOM 1353 O O . PRO A 1 177 ? 13.842 -18.308 10.754 1.00 56.84 177 PRO A O 1
ATOM 1356 N N . THR A 1 178 ? 12.257 -19.871 10.436 1.00 68.19 178 THR A N 1
ATOM 1357 C CA . THR A 1 178 ? 11.940 -19.466 9.064 1.00 68.19 178 THR A CA 1
ATOM 1358 C C . THR A 1 178 ? 11.390 -18.041 9.082 1.00 68.19 178 THR A C 1
ATOM 1360 O O . THR A 1 178 ? 10.370 -17.782 9.721 1.00 68.19 178 THR A O 1
ATOM 1363 N N . TRP A 1 179 ? 12.091 -17.118 8.416 1.00 69.19 179 TRP A N 1
ATOM 1364 C CA . TRP A 1 179 ? 11.713 -15.710 8.329 1.00 69.19 179 TRP A CA 1
ATOM 1365 C C . TRP A 1 179 ? 11.452 -15.311 6.864 1.00 69.19 179 TRP A C 1
ATOM 1367 O O . TRP A 1 179 ? 12.274 -15.622 5.992 1.00 69.19 179 TRP A O 1
ATOM 1377 N N . PRO A 1 180 ? 10.351 -14.599 6.563 1.00 77.62 180 PRO A N 1
ATOM 1378 C CA . PRO A 1 180 ? 9.284 -14.170 7.475 1.00 77.62 180 PRO A CA 1
ATOM 1379 C C . PRO A 1 180 ? 8.474 -15.361 8.033 1.00 77.62 180 PRO A C 1
ATOM 1381 O O . PRO A 1 180 ? 8.543 -16.450 7.459 1.00 77.62 180 PRO A O 1
ATOM 1384 N N . PRO A 1 181 ? 7.733 -15.193 9.148 1.00 80.06 181 PRO A N 1
ATOM 1385 C CA . PRO A 1 181 ? 6.927 -16.270 9.719 1.00 80.06 181 PRO A CA 1
ATOM 1386 C C . PRO A 1 181 ? 6.002 -16.938 8.695 1.00 80.06 181 PRO A C 1
ATOM 1388 O O . PRO A 1 181 ? 5.277 -16.262 7.969 1.00 80.06 181 PRO A O 1
ATOM 1391 N N . ALA A 1 182 ? 5.981 -18.274 8.675 1.00 75.94 182 ALA A N 1
ATOM 1392 C CA . ALA A 1 182 ? 5.265 -19.061 7.663 1.00 75.94 182 ALA A CA 1
ATOM 1393 C C . ALA A 1 182 ? 3.734 -18.865 7.652 1.00 75.94 182 ALA A C 1
ATOM 1395 O O . ALA A 1 182 ? 3.075 -19.232 6.685 1.00 75.94 182 ALA A O 1
ATOM 1396 N N . TYR A 1 183 ? 3.165 -18.304 8.723 1.00 79.06 183 TYR A N 1
ATOM 1397 C CA . TYR A 1 183 ? 1.735 -18.003 8.844 1.00 79.06 183 TYR A CA 1
ATOM 1398 C C . TYR A 1 183 ? 1.341 -16.623 8.284 1.00 79.06 183 TYR A C 1
ATOM 1400 O O . TYR A 1 183 ? 0.158 -16.269 8.319 1.00 79.06 183 TYR A O 1
ATOM 1408 N N . LEU A 1 184 ? 2.297 -15.819 7.803 1.00 81.56 184 LEU A N 1
ATOM 1409 C CA . LEU A 1 184 ? 1.983 -14.564 7.119 1.00 81.56 184 LEU A CA 1
ATOM 1410 C C . LEU A 1 184 ? 1.396 -14.824 5.736 1.00 81.56 184 LEU A C 1
ATOM 1412 O O . LEU A 1 184 ? 1.825 -15.724 5.014 1.00 81.56 184 LEU A O 1
ATOM 1416 N N . ALA A 1 185 ? 0.416 -14.005 5.362 1.00 81.12 185 ALA A N 1
ATOM 1417 C CA . ALA A 1 185 ? -0.193 -14.108 4.048 1.00 81.12 185 ALA A CA 1
ATOM 1418 C C . ALA A 1 185 ? 0.780 -13.631 2.949 1.00 81.12 185 ALA A C 1
ATOM 1420 O O . ALA A 1 185 ? 1.596 -12.742 3.202 1.00 81.12 185 ALA A O 1
ATOM 1421 N N . PRO A 1 186 ? 0.669 -14.160 1.718 1.00 76.06 186 PRO A N 1
ATOM 1422 C CA . PRO A 1 186 ? 1.456 -13.711 0.566 1.00 76.06 186 PRO A CA 1
ATOM 1423 C C . PRO A 1 186 ? 1.466 -12.180 0.388 1.00 76.06 186 PRO A C 1
ATOM 1425 O O . PRO A 1 186 ? 2.543 -11.586 0.338 1.00 76.06 186 PRO A O 1
ATOM 1428 N N . ASP A 1 187 ? 0.294 -11.537 0.409 1.00 75.25 187 ASP A N 1
ATOM 1429 C CA . ASP A 1 187 ? 0.140 -10.078 0.280 1.00 75.25 187 ASP A CA 1
ATOM 1430 C C . ASP A 1 187 ? 0.951 -9.312 1.338 1.00 75.25 187 ASP A C 1
ATOM 1432 O O . ASP A 1 187 ? 1.566 -8.285 1.055 1.00 75.25 187 ASP A O 1
ATOM 1436 N N . ASP A 1 188 ? 0.993 -9.843 2.562 1.00 83.56 188 ASP A N 1
ATOM 1437 C CA . ASP A 1 188 ? 1.723 -9.248 3.676 1.00 83.56 188 ASP A CA 1
ATOM 1438 C C . ASP A 1 188 ? 3.241 -9.369 3.466 1.00 83.56 188 ASP A C 1
ATOM 1440 O O . ASP A 1 188 ? 3.986 -8.417 3.705 1.00 83.56 188 ASP A O 1
ATOM 1444 N N . ILE A 1 189 ? 3.704 -10.512 2.946 1.00 80.50 189 ILE A N 1
ATOM 1445 C CA . ILE A 1 189 ? 5.119 -10.772 2.630 1.00 80.50 189 ILE A CA 1
ATOM 1446 C C . ILE A 1 189 ? 5.635 -9.795 1.566 1.00 80.50 189 ILE A C 1
ATOM 1448 O O . ILE A 1 189 ? 6.772 -9.319 1.669 1.00 80.50 189 ILE A O 1
ATOM 1452 N N . VAL A 1 190 ? 4.803 -9.439 0.582 1.00 76.62 190 VAL A N 1
ATOM 1453 C CA . VAL A 1 190 ? 5.154 -8.446 -0.447 1.00 76.62 190 VAL A CA 1
ATOM 1454 C C . VAL A 1 190 ? 5.540 -7.108 0.181 1.00 76.62 190 VAL A C 1
ATOM 1456 O O . VAL A 1 190 ? 6.489 -6.447 -0.268 1.00 76.62 190 VAL A O 1
ATOM 1459 N N . TYR A 1 191 ? 4.866 -6.720 1.267 1.00 77.88 191 TYR A N 1
ATOM 1460 C CA . TYR A 1 191 ? 5.182 -5.476 1.955 1.00 77.88 191 TYR A CA 1
ATOM 1461 C C . TYR A 1 191 ? 6.552 -5.506 2.637 1.00 77.88 191 TYR A C 1
ATOM 1463 O O . TYR A 1 191 ? 7.256 -4.490 2.605 1.00 77.88 191 TYR A O 1
ATOM 1471 N N . LEU A 1 192 ? 6.963 -6.669 3.145 1.00 79.31 192 LEU A N 1
ATOM 1472 C CA . LEU A 1 192 ? 8.238 -6.889 3.836 1.00 79.31 192 LEU A CA 1
ATOM 1473 C C . LEU A 1 192 ? 9.429 -7.014 2.876 1.00 79.31 192 LEU A C 1
ATOM 1475 O O . LEU A 1 192 ? 10.569 -6.784 3.270 1.00 79.31 192 LEU A O 1
ATOM 1479 N N . ALA A 1 193 ? 9.186 -7.382 1.617 1.00 73.06 193 ALA A N 1
ATOM 1480 C CA . ALA A 1 193 ? 10.230 -7.734 0.656 1.00 73.06 193 ALA A CA 1
ATOM 1481 C C . ALA A 1 193 ? 11.047 -6.542 0.113 1.00 73.06 193 ALA A C 1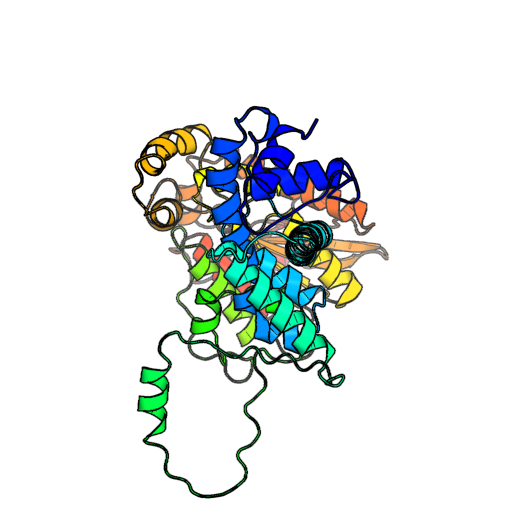
ATOM 1483 O O . ALA A 1 193 ? 12.070 -6.744 -0.551 1.00 73.06 193 ALA A O 1
ATOM 1484 N N . ARG A 1 194 ? 10.640 -5.294 0.384 1.00 74.56 194 ARG A N 1
ATOM 1485 C CA . ARG A 1 194 ? 11.405 -4.105 -0.027 1.00 74.56 194 ARG A CA 1
ATOM 1486 C C . ARG A 1 194 ? 12.712 -4.037 0.760 1.00 74.56 194 ARG A C 1
ATOM 1488 O O . ARG A 1 194 ? 12.676 -3.980 1.984 1.00 74.56 194 ARG A O 1
ATOM 1495 N N . ALA A 1 195 ? 13.858 -3.972 0.080 1.00 68.44 195 ALA A N 1
ATOM 1496 C CA . ALA A 1 195 ? 15.176 -4.097 0.718 1.00 68.44 195 ALA A CA 1
ATOM 1497 C C . ALA A 1 195 ? 15.392 -3.161 1.926 1.00 68.44 195 ALA A C 1
ATOM 1499 O O . ALA A 1 195 ? 15.826 -3.617 2.981 1.00 68.44 195 ALA A O 1
ATOM 1500 N N . GLY A 1 196 ? 15.018 -1.880 1.809 1.00 72.44 196 GLY A N 1
ATOM 1501 C CA . GLY A 1 196 ? 15.178 -0.900 2.893 1.00 72.44 196 GLY A CA 1
ATOM 1502 C C . GLY A 1 196 ? 14.289 -1.140 4.121 1.00 72.44 196 GLY A C 1
ATOM 1503 O O . GLY A 1 196 ? 14.647 -0.724 5.218 1.00 72.44 196 GLY A O 1
ATOM 1504 N N . ILE A 1 197 ? 13.158 -1.827 3.945 1.00 80.50 197 ILE A N 1
ATOM 1505 C CA . ILE A 1 197 ? 12.253 -2.228 5.032 1.00 80.50 197 ILE A CA 1
ATOM 1506 C C . ILE A 1 197 ? 12.773 -3.520 5.641 1.00 80.50 197 ILE A C 1
ATOM 1508 O O . ILE A 1 197 ? 13.014 -3.608 6.840 1.00 80.50 197 ILE A O 1
ATOM 1512 N N . ARG A 1 198 ? 13.031 -4.496 4.774 1.00 80.25 198 ARG A N 1
ATOM 1513 C CA . ARG A 1 198 ? 13.503 -5.825 5.116 1.00 80.25 198 ARG A CA 1
ATOM 1514 C C . ARG A 1 198 ? 14.737 -5.814 6.007 1.00 80.25 198 ARG A C 1
ATOM 1516 O O . ARG A 1 198 ? 14.758 -6.519 7.006 1.00 80.25 198 ARG A O 1
ATOM 1523 N N . ALA A 1 199 ? 15.736 -5.002 5.665 1.00 78.19 199 ALA A N 1
ATOM 1524 C CA . ALA A 1 199 ? 16.963 -4.884 6.447 1.00 78.19 199 ALA A CA 1
ATOM 1525 C C . ALA A 1 199 ? 16.710 -4.396 7.886 1.00 78.19 199 ALA A C 1
ATOM 1527 O O . ALA A 1 199 ? 17.482 -4.722 8.780 1.00 78.19 199 ALA A O 1
ATOM 1528 N N . ARG A 1 200 ? 15.629 -3.638 8.120 1.00 83.19 200 ARG A N 1
ATOM 1529 C CA . ARG A 1 200 ? 15.289 -3.054 9.428 1.00 83.19 200 ARG A CA 1
ATOM 1530 C C . ARG A 1 200 ? 14.424 -3.959 10.301 1.00 83.19 200 ARG A C 1
ATOM 1532 O O . ARG A 1 200 ? 14.457 -3.813 11.514 1.00 83.19 200 ARG A O 1
ATOM 1539 N N . ILE A 1 201 ? 13.645 -4.857 9.698 1.00 86.12 201 ILE A N 1
ATOM 1540 C CA . ILE A 1 201 ? 12.674 -5.710 10.411 1.00 86.12 201 ILE A CA 1
ATOM 1541 C C . ILE A 1 201 ? 13.016 -7.203 10.348 1.00 86.12 201 ILE A C 1
ATOM 1543 O O . ILE A 1 201 ? 12.233 -8.044 10.789 1.00 86.12 201 ILE A O 1
ATOM 1547 N N . HIS A 1 202 ? 14.167 -7.557 9.773 1.00 83.62 202 HIS A N 1
ATOM 1548 C CA . HIS A 1 202 ? 14.612 -8.941 9.697 1.00 83.62 202 HIS A CA 1
ATOM 1549 C C . HIS A 1 202 ? 14.728 -9.562 11.095 1.00 83.62 202 HIS A C 1
ATOM 1551 O O . HIS A 1 202 ? 15.337 -8.985 11.992 1.00 83.62 202 HIS A O 1
ATOM 1557 N N . GLY A 1 203 ? 14.156 -10.754 11.274 1.00 81.25 203 GLY A N 1
ATOM 1558 C CA . GLY A 1 203 ? 14.148 -11.464 12.556 1.00 81.25 203 GLY A CA 1
ATOM 1559 C C . GLY A 1 203 ? 13.076 -11.000 13.548 1.00 81.25 203 GLY A C 1
ATOM 1560 O O . GLY A 1 203 ? 12.907 -11.654 14.579 1.00 81.25 203 GLY A O 1
ATOM 1561 N N . VAL A 1 204 ? 12.321 -9.937 13.236 1.00 86.25 204 VAL A N 1
ATOM 1562 C CA . VAL A 1 204 ? 11.159 -9.522 14.037 1.00 86.25 204 VAL A CA 1
ATOM 1563 C C . VAL A 1 204 ? 10.049 -10.557 13.875 1.00 86.25 204 VAL A C 1
ATOM 1565 O O . VAL A 1 204 ? 9.707 -10.946 12.754 1.00 86.25 204 VAL A O 1
ATOM 1568 N N . THR A 1 205 ? 9.513 -11.011 15.005 1.00 86.75 205 THR A N 1
ATOM 1569 C CA . THR A 1 205 ? 8.396 -11.964 15.123 1.00 86.75 205 THR A CA 1
ATOM 1570 C C . THR A 1 205 ? 7.605 -11.661 16.395 1.00 86.75 205 THR A C 1
ATOM 1572 O O . THR A 1 205 ? 8.105 -10.948 17.263 1.00 86.75 205 THR A O 1
ATOM 1575 N N . SER A 1 206 ? 6.433 -12.270 16.581 1.00 86.25 206 SER A N 1
ATOM 1576 C CA . SER A 1 206 ? 5.663 -12.098 17.819 1.00 86.25 206 SER A CA 1
ATOM 1577 C C . SER A 1 206 ? 6.403 -12.570 19.077 1.00 86.25 206 SER A C 1
ATOM 1579 O O . SER A 1 206 ? 6.234 -12.012 20.155 1.00 86.25 206 SER A O 1
ATOM 1581 N N . SER A 1 207 ? 7.260 -13.588 18.950 1.00 85.62 207 SER A N 1
ATOM 1582 C CA . SER A 1 207 ? 8.114 -14.093 20.037 1.00 85.62 207 SER A CA 1
ATOM 1583 C C . SER A 1 207 ? 9.403 -13.293 20.236 1.00 85.62 207 SER A C 1
ATOM 1585 O O . SER A 1 207 ? 10.061 -13.431 21.262 1.00 85.62 207 SER A O 1
ATOM 1587 N N . ASN A 1 208 ? 9.792 -12.495 19.244 1.00 85.88 208 ASN A N 1
ATOM 1588 C CA . ASN A 1 208 ? 10.985 -11.659 19.272 1.00 85.88 208 ASN A CA 1
ATOM 1589 C C . ASN A 1 208 ? 10.677 -10.330 18.567 1.00 85.88 208 ASN A C 1
ATOM 1591 O O . ASN A 1 208 ? 11.077 -10.144 17.412 1.00 85.88 208 ASN A O 1
ATOM 1595 N N . PRO A 1 209 ? 9.927 -9.424 19.217 1.00 83.69 209 PRO A N 1
ATOM 1596 C CA . PRO A 1 209 ? 9.508 -8.171 18.594 1.00 83.69 209 PRO A CA 1
ATOM 1597 C C . PRO A 1 209 ? 10.682 -7.205 18.363 1.00 83.69 209 PRO A C 1
ATOM 1599 O O . PRO A 1 209 ? 10.559 -6.256 17.591 1.00 83.69 209 PRO A O 1
ATOM 1602 N N . GLY A 1 210 ? 11.840 -7.450 18.987 1.00 85.56 210 GLY A N 1
ATOM 1603 C CA . GLY A 1 210 ? 12.995 -6.561 18.904 1.00 85.56 210 GLY A CA 1
ATOM 1604 C C . GLY A 1 210 ? 12.697 -5.171 19.474 1.00 85.56 210 GLY A C 1
ATOM 1605 O O . GLY A 1 210 ? 11.766 -4.986 20.257 1.00 85.56 210 GLY A O 1
ATOM 1606 N N . GLN A 1 211 ? 13.507 -4.183 19.090 1.00 86.38 211 GLN A N 1
ATOM 1607 C CA . GLN A 1 211 ? 13.218 -2.787 19.413 1.00 86.38 211 GLN A CA 1
ATOM 1608 C C . GLN A 1 211 ? 12.228 -2.199 18.398 1.00 86.38 211 GLN A C 1
ATOM 1610 O O . GLN A 1 211 ? 12.438 -2.375 17.193 1.00 86.38 211 GLN A O 1
ATOM 1615 N N . PRO A 1 212 ? 11.183 -1.480 18.851 1.00 88.25 212 PRO A N 1
ATOM 1616 C CA . PRO A 1 212 ? 10.289 -0.778 17.945 1.00 88.25 212 PRO A CA 1
ATOM 1617 C C . PRO A 1 212 ? 11.052 0.297 17.159 1.00 88.25 212 PRO A C 1
ATOM 1619 O O . PRO A 1 212 ? 11.880 1.007 17.739 1.00 88.25 212 PRO A O 1
ATOM 1622 N N . PRO A 1 213 ? 10.782 0.459 15.851 1.00 90.88 213 PRO A N 1
ATOM 1623 C CA . PRO A 1 213 ? 11.291 1.594 15.099 1.00 90.88 213 PRO A CA 1
ATOM 1624 C C . PRO A 1 213 ? 10.658 2.901 15.597 1.00 90.88 213 PRO A C 1
ATOM 1626 O O . PRO A 1 213 ? 9.624 2.907 16.265 1.00 90.88 213 PRO A O 1
ATOM 1629 N N . GLU A 1 214 ? 11.278 4.024 15.232 1.00 91.06 214 GLU A N 1
ATOM 1630 C CA . GLU A 1 214 ? 10.749 5.365 15.497 1.00 91.06 214 GLU A CA 1
ATOM 1631 C C . GLU A 1 214 ? 9.301 5.491 14.989 1.00 91.06 214 GLU A C 1
ATOM 1633 O O . GLU A 1 214 ? 9.008 5.154 13.836 1.00 91.06 214 GLU A O 1
ATOM 1638 N N . ILE A 1 215 ? 8.402 5.985 15.846 1.00 92.88 215 ILE A N 1
ATOM 1639 C CA . ILE A 1 215 ? 7.004 6.220 15.475 1.00 92.88 215 ILE A CA 1
ATOM 1640 C C . ILE A 1 215 ? 6.970 7.352 14.436 1.00 92.88 215 ILE A C 1
ATOM 1642 O O . ILE A 1 215 ? 7.543 8.417 14.677 1.00 92.88 215 ILE A O 1
ATOM 1646 N N . PRO A 1 216 ? 6.329 7.153 13.273 1.00 92.94 216 PRO A N 1
ATOM 1647 C CA . PRO A 1 216 ? 6.349 8.147 12.212 1.00 92.94 216 PRO A CA 1
ATOM 1648 C C . PRO A 1 216 ? 5.498 9.372 12.570 1.00 92.94 216 PRO A C 1
ATOM 1650 O O . PRO A 1 216 ? 4.343 9.232 12.961 1.00 92.94 216 PRO A O 1
ATOM 1653 N N . GLY A 1 217 ? 6.047 10.568 12.343 1.00 91.25 217 GLY A N 1
ATOM 1654 C CA . GLY A 1 217 ? 5.315 11.837 12.413 1.00 91.25 217 GLY A CA 1
ATOM 1655 C C . GLY A 1 217 ? 4.852 12.363 11.048 1.00 91.25 217 GLY A C 1
ATOM 1656 O O . GLY A 1 217 ? 5.059 11.738 10.006 1.00 91.25 217 GLY A O 1
ATOM 1657 N N . VAL A 1 218 ? 4.267 13.567 11.033 1.00 88.88 218 VAL A N 1
ATOM 1658 C CA . VAL A 1 218 ? 3.708 14.236 9.827 1.00 88.88 218 VAL A CA 1
ATOM 1659 C C . VAL A 1 218 ? 4.689 14.446 8.671 1.00 88.88 218 VAL A C 1
ATOM 1661 O O . VAL A 1 218 ? 4.259 14.625 7.531 1.00 88.88 218 VAL A O 1
ATOM 1664 N N . HIS A 1 219 ? 5.990 14.417 8.952 1.00 85.62 219 HIS A N 1
ATOM 1665 C CA . HIS A 1 219 ? 7.074 14.558 7.979 1.00 85.62 219 HIS A CA 1
ATOM 1666 C C . HIS A 1 219 ? 7.900 13.274 7.833 1.00 85.62 219 HIS A C 1
ATOM 1668 O O . HIS A 1 219 ? 8.978 13.290 7.246 1.00 85.62 219 HIS A O 1
ATOM 1674 N N . ALA A 1 220 ? 7.438 12.145 8.377 1.00 86.00 220 ALA A N 1
ATOM 1675 C CA . ALA A 1 220 ? 8.141 10.890 8.171 1.00 86.00 220 ALA A CA 1
ATOM 1676 C C . ALA A 1 220 ? 8.136 10.524 6.683 1.00 86.00 220 ALA A C 1
ATOM 1678 O O . ALA A 1 220 ? 7.136 10.689 5.971 1.00 86.00 220 ALA A O 1
ATOM 1679 N N . ASP A 1 221 ? 9.273 10.017 6.213 1.00 79.94 221 ASP A N 1
ATOM 1680 C CA . ASP A 1 221 ? 9.351 9.465 4.876 1.00 79.94 221 ASP A CA 1
ATOM 1681 C C . ASP A 1 221 ? 8.469 8.201 4.765 1.00 79.94 221 ASP A C 1
ATOM 1683 O O . ASP A 1 221 ? 8.170 7.530 5.764 1.00 79.94 221 ASP A O 1
ATOM 1687 N N . PRO A 1 222 ? 8.030 7.850 3.548 1.00 80.12 222 PRO A N 1
ATOM 1688 C CA . PRO A 1 222 ? 7.085 6.754 3.354 1.00 80.12 222 PRO A CA 1
ATOM 1689 C C . PRO A 1 222 ? 7.677 5.395 3.760 1.00 80.12 222 PRO A C 1
ATOM 1691 O O . PRO A 1 222 ? 6.948 4.494 4.177 1.00 80.12 222 PRO A O 1
ATOM 1694 N N . ILE A 1 223 ? 9.005 5.239 3.665 1.00 83.56 223 ILE A N 1
ATOM 1695 C CA . ILE A 1 223 ? 9.709 4.007 4.030 1.00 83.56 223 ILE A CA 1
ATOM 1696 C C . ILE A 1 223 ? 9.702 3.836 5.551 1.00 83.56 223 ILE A C 1
ATOM 1698 O O . ILE A 1 223 ? 9.449 2.724 6.013 1.00 83.56 223 ILE A O 1
ATOM 1702 N N . LYS A 1 224 ? 9.906 4.902 6.336 1.00 88.44 224 LYS A N 1
ATOM 1703 C CA . LYS A 1 224 ? 9.753 4.884 7.802 1.00 88.44 224 LYS A CA 1
ATOM 1704 C C . LYS A 1 224 ? 8.347 4.463 8.214 1.00 88.44 224 LYS A C 1
ATOM 1706 O O . LYS A 1 224 ? 8.211 3.551 9.024 1.00 88.44 224 LYS A O 1
ATOM 1711 N N . MET A 1 225 ? 7.314 5.051 7.606 1.00 90.44 225 MET A N 1
ATOM 1712 C CA . MET A 1 225 ? 5.919 4.671 7.877 1.00 90.44 225 MET A CA 1
ATOM 1713 C C . MET A 1 225 ? 5.677 3.189 7.583 1.00 90.44 225 MET A C 1
ATOM 1715 O O . MET A 1 225 ? 5.171 2.455 8.427 1.00 90.44 225 MET A O 1
ATOM 1719 N N . ARG A 1 226 ? 6.104 2.721 6.406 1.00 90.38 226 ARG A N 1
ATOM 1720 C CA . ARG A 1 226 ? 5.954 1.320 5.996 1.00 90.38 226 ARG A CA 1
ATOM 1721 C C . ARG A 1 226 ? 6.753 0.364 6.887 1.00 90.38 226 ARG A C 1
ATOM 1723 O O . ARG A 1 226 ? 6.274 -0.724 7.189 1.00 90.38 226 ARG A O 1
ATOM 1730 N N . THR A 1 227 ? 7.939 0.775 7.338 1.00 91.50 227 THR A N 1
ATOM 1731 C CA . THR A 1 227 ? 8.771 0.023 8.293 1.00 91.50 227 THR A CA 1
ATOM 1732 C C . THR A 1 227 ? 8.057 -0.125 9.631 1.00 91.50 227 THR A C 1
ATOM 1734 O O . THR A 1 227 ? 7.994 -1.232 10.154 1.00 91.50 227 THR A O 1
ATOM 1737 N N . PHE A 1 228 ? 7.468 0.954 10.152 1.00 94.25 228 PHE A N 1
ATOM 1738 C CA . PHE A 1 228 ? 6.699 0.924 11.395 1.00 94.25 228 PHE A CA 1
ATOM 1739 C C . PHE A 1 228 ? 5.455 0.029 11.283 1.00 94.25 228 PHE A C 1
ATOM 1741 O O . PHE A 1 228 ? 5.257 -0.839 12.128 1.00 94.25 228 PHE A O 1
ATOM 1748 N N . LEU A 1 229 ? 4.671 0.145 10.203 1.00 94.25 229 LEU A N 1
ATOM 1749 C CA . LEU A 1 229 ? 3.514 -0.734 9.959 1.00 94.25 229 LEU A CA 1
ATOM 1750 C C . LEU A 1 229 ? 3.923 -2.207 9.812 1.00 94.25 229 LEU A C 1
ATOM 1752 O O . LEU A 1 229 ? 3.264 -3.093 10.349 1.00 94.25 229 LEU A O 1
ATOM 1756 N N . SER A 1 230 ? 5.033 -2.472 9.120 1.00 92.06 230 SER A N 1
ATOM 1757 C CA . SER A 1 230 ? 5.577 -3.827 8.969 1.00 92.06 230 SER A CA 1
ATOM 1758 C C . SER A 1 230 ? 6.084 -4.393 10.297 1.00 92.06 230 SER A C 1
ATOM 1760 O O . SER A 1 230 ? 5.955 -5.589 10.544 1.00 92.06 230 SER A O 1
ATOM 1762 N N . TRP A 1 231 ? 6.645 -3.541 11.159 1.00 93.50 231 TRP A N 1
ATOM 1763 C CA . TRP A 1 231 ? 7.035 -3.924 12.511 1.00 93.50 231 TRP A CA 1
ATOM 1764 C C . TRP A 1 231 ? 5.812 -4.254 13.370 1.00 93.50 231 TRP A C 1
ATOM 1766 O O . TRP A 1 231 ? 5.810 -5.325 13.961 1.00 93.50 231 TRP A O 1
ATOM 1776 N N . ILE A 1 232 ? 4.755 -3.424 13.374 1.00 93.00 232 ILE A N 1
ATOM 1777 C CA . ILE A 1 232 ? 3.489 -3.735 14.076 1.00 93.00 232 ILE A CA 1
ATOM 1778 C C . ILE A 1 232 ? 2.959 -5.089 13.611 1.00 93.00 232 ILE A C 1
ATOM 1780 O O . ILE A 1 232 ? 2.630 -5.946 14.430 1.00 93.00 232 ILE A O 1
ATOM 1784 N N . LEU A 1 233 ? 2.907 -5.293 12.292 1.00 91.50 233 LEU A N 1
ATOM 1785 C CA . LEU A 1 233 ? 2.477 -6.557 11.721 1.00 91.50 233 LEU A CA 1
ATOM 1786 C C . LEU A 1 233 ? 3.323 -7.709 12.280 1.00 91.50 233 LEU A C 1
ATOM 1788 O O . LEU A 1 233 ? 2.780 -8.624 12.872 1.00 91.50 233 LEU A O 1
ATOM 1792 N N . LEU A 1 234 ? 4.649 -7.670 12.180 1.00 90.81 234 LEU A N 1
ATOM 1793 C CA . LEU A 1 234 ? 5.488 -8.786 12.634 1.00 90.81 234 LEU A CA 1
ATOM 1794 C C . LEU A 1 234 ? 5.507 -8.991 14.157 1.00 90.81 234 LEU A C 1
ATOM 1796 O O . LEU A 1 234 ? 5.583 -10.133 14.606 1.00 90.81 234 LEU A O 1
ATOM 1800 N N . ALA A 1 235 ? 5.469 -7.913 14.940 1.00 89.94 235 ALA A N 1
ATOM 1801 C CA . ALA A 1 235 ? 5.587 -7.941 16.396 1.00 89.94 235 ALA A CA 1
ATOM 1802 C C . ALA A 1 235 ? 4.319 -8.460 17.088 1.00 89.94 235 ALA A C 1
ATOM 1804 O O . ALA A 1 235 ? 4.412 -9.023 18.174 1.00 89.94 235 ALA A O 1
ATOM 1805 N N . PHE A 1 236 ? 3.147 -8.309 16.463 1.00 88.62 236 PHE A N 1
ATOM 1806 C CA . PHE A 1 236 ? 1.868 -8.677 17.081 1.00 88.62 236 PHE A CA 1
ATOM 1807 C C . PHE A 1 236 ? 1.088 -9.757 16.322 1.00 88.62 236 PHE A C 1
ATOM 1809 O O . PHE A 1 236 ? 0.117 -10.298 16.851 1.00 88.62 236 PHE A O 1
ATOM 1816 N N . TYR A 1 237 ? 1.479 -10.108 15.093 1.00 82.38 237 TYR A N 1
ATOM 1817 C CA . TYR A 1 237 ? 0.772 -11.123 14.309 1.00 82.38 237 TYR A CA 1
ATOM 1818 C C . TYR A 1 237 ? 1.128 -12.529 14.800 1.00 82.38 237 TYR A C 1
ATOM 1820 O O . TYR A 1 237 ? 2.249 -13.009 14.642 1.00 82.38 237 TYR A O 1
ATOM 1828 N N . THR A 1 238 ? 0.149 -13.192 15.407 1.00 83.62 238 THR A N 1
ATOM 1829 C CA . THR A 1 238 ? 0.234 -14.569 15.908 1.00 83.62 238 THR A CA 1
ATOM 1830 C C . THR A 1 238 ? -0.237 -15.575 14.848 1.00 83.62 238 THR A C 1
ATOM 1832 O O . THR A 1 238 ? -0.699 -15.178 13.778 1.00 83.62 238 THR A O 1
ATOM 1835 N N . PRO A 1 239 ? -0.139 -16.897 15.080 1.00 77.50 239 PRO A N 1
ATOM 1836 C CA . PRO A 1 239 ? -0.798 -17.880 14.224 1.00 77.50 239 PRO A CA 1
ATOM 1837 C C . PRO A 1 239 ? -2.327 -17.726 14.338 1.00 77.50 239 PRO A C 1
ATOM 1839 O O . PRO A 1 239 ? -2.904 -18.058 15.367 1.00 77.50 239 PRO A O 1
ATOM 1842 N N . ASN A 1 240 ? -2.974 -17.238 13.276 1.00 80.19 240 ASN A N 1
ATOM 1843 C CA . ASN A 1 240 ? -4.422 -16.963 13.170 1.00 80.19 240 ASN A CA 1
ATOM 1844 C C . ASN A 1 240 ? -4.938 -15.735 13.950 1.00 80.19 240 ASN A C 1
ATOM 1846 O O . ASN A 1 240 ? -5.854 -15.868 14.762 1.00 80.19 240 ASN A O 1
ATOM 1850 N N . PRO A 1 241 ? -4.445 -14.518 13.664 1.00 85.62 241 PRO A N 1
ATOM 1851 C CA . PRO A 1 241 ? -5.058 -13.324 14.225 1.00 85.62 241 PRO A CA 1
ATOM 1852 C C . PRO A 1 241 ? -6.424 -13.106 13.571 1.00 85.62 241 PRO A C 1
ATOM 1854 O O . PRO A 1 241 ? -6.592 -13.384 12.381 1.00 85.62 241 PRO A O 1
ATOM 1857 N N . ASP A 1 242 ? -7.387 -12.568 14.309 1.00 88.44 242 ASP A N 1
ATOM 1858 C CA . ASP A 1 242 ? -8.697 -12.195 13.751 1.00 88.44 242 ASP A CA 1
ATOM 1859 C C . ASP A 1 242 ? -8.664 -10.844 13.001 1.00 88.44 242 ASP A C 1
ATOM 1861 O O . ASP A 1 242 ? -9.650 -10.365 12.439 1.00 88.44 242 ASP A O 1
ATOM 1865 N N . TRP A 1 243 ? -7.484 -10.227 12.947 1.00 91.69 243 TRP A N 1
ATOM 1866 C CA . TRP A 1 243 ? -7.238 -8.962 12.278 1.00 91.69 243 TRP A CA 1
ATOM 1867 C C . TRP A 1 243 ? -6.225 -9.096 11.132 1.00 91.69 243 TRP A C 1
ATOM 1869 O O . TRP A 1 243 ? -5.469 -10.068 11.031 1.00 91.69 243 TRP A O 1
ATOM 1879 N N . ALA A 1 244 ? -6.211 -8.094 10.258 1.00 92.94 244 ALA A N 1
ATOM 1880 C CA . ALA A 1 244 ? -5.174 -7.856 9.263 1.00 92.94 244 ALA A CA 1
ATOM 1881 C C . ALA A 1 244 ? -4.816 -6.363 9.219 1.00 92.94 244 ALA A C 1
ATOM 1883 O O . ALA A 1 244 ? -5.678 -5.509 9.421 1.00 92.94 244 ALA A O 1
ATOM 1884 N N . LEU A 1 245 ? -3.546 -6.051 8.959 1.00 94.19 245 LEU A N 1
ATOM 1885 C CA . LEU A 1 245 ? -3.039 -4.683 8.856 1.00 94.19 245 LEU A CA 1
ATOM 1886 C C . LEU A 1 245 ? -2.519 -4.455 7.441 1.00 94.19 245 LEU A C 1
ATOM 1888 O O . LEU A 1 245 ? -1.598 -5.136 6.993 1.00 94.19 245 LEU A O 1
ATOM 1892 N N . PHE A 1 246 ? -3.073 -3.460 6.756 1.00 94.56 246 PHE A N 1
ATOM 1893 C CA . PHE A 1 246 ? -2.567 -3.046 5.458 1.00 94.56 246 PHE A CA 1
ATOM 1894 C C . PHE A 1 246 ? -1.193 -2.389 5.622 1.00 94.56 246 PHE A C 1
ATOM 1896 O O . PHE A 1 246 ? -1.063 -1.290 6.162 1.00 94.56 246 PHE A O 1
ATOM 1903 N N . GLY A 1 247 ? -0.153 -3.080 5.156 1.00 90.81 247 GLY A N 1
ATOM 1904 C CA . GLY A 1 247 ? 1.244 -2.737 5.422 1.00 90.81 247 GLY A CA 1
ATOM 1905 C C . GLY A 1 247 ? 1.781 -1.508 4.686 1.00 90.81 247 GLY A C 1
ATOM 1906 O O . GLY A 1 247 ? 2.991 -1.308 4.706 1.00 90.81 247 GLY A O 1
ATOM 1907 N N . MET A 1 248 ? 0.942 -0.700 4.026 1.00 91.00 248 MET A N 1
ATOM 1908 C CA . MET A 1 248 ? 1.337 0.518 3.305 1.00 91.00 248 MET A CA 1
ATOM 1909 C C . MET A 1 248 ? 0.524 1.734 3.776 1.00 91.00 248 MET A C 1
ATOM 1911 O O . MET A 1 248 ? -0.697 1.631 3.890 1.00 91.00 248 MET A O 1
ATOM 1915 N N . PRO A 1 249 ? 1.152 2.909 3.981 1.00 93.19 249 PRO A N 1
ATOM 1916 C CA . PRO A 1 249 ? 0.405 4.133 4.261 1.00 93.19 249 PRO A CA 1
ATOM 1917 C C . PRO A 1 249 ? -0.439 4.525 3.041 1.00 93.19 249 PRO A C 1
ATOM 1919 O O . PRO A 1 249 ? 0.066 4.562 1.918 1.00 93.19 249 PRO A O 1
ATOM 1922 N N . VAL A 1 250 ? -1.722 4.824 3.235 1.00 94.12 250 VAL A N 1
ATOM 1923 C CA . VAL A 1 250 ? -2.657 5.156 2.149 1.00 94.12 250 VAL A CA 1
ATOM 1924 C C . VAL A 1 250 ? -2.744 6.670 1.981 1.00 94.12 250 VAL A C 1
ATOM 1926 O O . VAL A 1 250 ? -3.368 7.353 2.788 1.00 94.12 250 VAL A O 1
ATOM 1929 N N . ALA A 1 251 ? -2.140 7.214 0.925 1.00 90.12 251 ALA A N 1
ATOM 1930 C CA . ALA A 1 251 ? -2.157 8.661 0.663 1.00 90.12 251 ALA A CA 1
ATOM 1931 C C . ALA A 1 251 ? -3.176 9.087 -0.405 1.00 90.12 251 ALA A C 1
ATOM 1933 O O . ALA A 1 251 ? -3.483 10.273 -0.520 1.00 90.12 251 ALA A O 1
ATOM 1934 N N . PHE A 1 252 ? -3.704 8.142 -1.191 1.00 88.69 252 PHE A N 1
ATOM 1935 C CA . PHE A 1 252 ? -4.514 8.447 -2.370 1.00 88.69 252 PHE A CA 1
ATOM 1936 C C . PHE A 1 252 ? -5.893 7.790 -2.314 1.00 88.69 252 PHE A C 1
ATOM 1938 O O . PHE A 1 252 ? -6.009 6.586 -2.109 1.00 88.69 252 PHE A O 1
ATOM 1945 N N . LEU A 1 253 ? -6.949 8.555 -2.597 1.00 88.00 253 LEU A N 1
ATOM 1946 C CA . LEU A 1 253 ? -8.306 8.009 -2.742 1.00 88.00 253 LEU A CA 1
ATOM 1947 C C . LEU A 1 253 ? -8.458 7.112 -3.978 1.00 88.00 253 LEU A C 1
ATOM 1949 O O . LEU A 1 253 ? -9.283 6.200 -3.987 1.00 88.00 253 LEU A O 1
ATOM 1953 N N . HIS A 1 254 ? -7.666 7.360 -5.022 1.00 85.12 254 HIS A N 1
ATOM 1954 C CA . HIS A 1 254 ? -7.738 6.619 -6.277 1.00 85.12 254 HIS A CA 1
ATOM 1955 C C . HIS A 1 254 ? -6.360 6.260 -6.805 1.00 85.12 254 HIS A C 1
ATOM 1957 O O . HIS A 1 254 ? -5.430 7.072 -6.766 1.00 85.12 2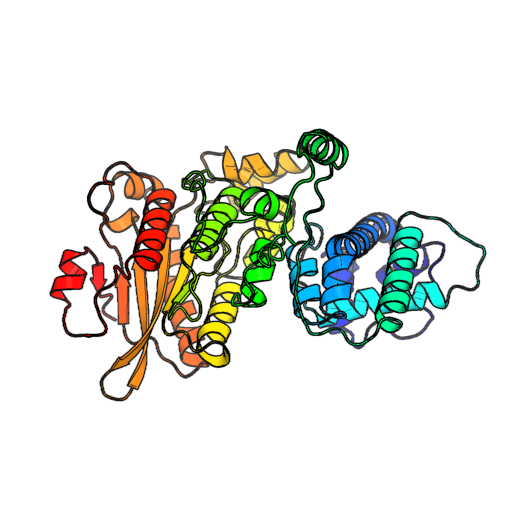54 HIS A O 1
ATOM 1963 N N . GLU A 1 255 ? -6.285 5.090 -7.421 1.00 79.50 255 GLU A N 1
ATOM 1964 C CA . GLU A 1 255 ? -5.099 4.617 -8.129 1.00 79.50 255 GLU A CA 1
ATOM 1965 C C . GLU A 1 255 ? -4.674 5.571 -9.258 1.00 79.50 255 GLU A C 1
ATOM 1967 O O . GLU A 1 255 ? -3.509 5.937 -9.403 1.00 79.50 255 GLU A O 1
ATOM 1972 N N . ALA A 1 256 ? -5.650 6.095 -10.004 1.00 78.00 256 ALA A N 1
ATOM 1973 C CA . ALA A 1 256 ? -5.402 7.074 -11.058 1.00 78.00 256 ALA A CA 1
ATOM 1974 C C . ALA A 1 256 ? -4.761 8.369 -10.530 1.00 78.00 256 ALA A C 1
ATOM 1976 O O . ALA A 1 256 ? -3.984 9.007 -11.243 1.00 78.00 256 ALA A O 1
ATOM 1977 N N . LEU A 1 257 ? -5.077 8.773 -9.293 1.00 78.19 257 LEU A N 1
ATOM 1978 C CA . LEU A 1 257 ? -4.443 9.929 -8.669 1.00 78.19 257 LEU A CA 1
ATOM 1979 C C . LEU A 1 257 ? -2.995 9.598 -8.303 1.00 78.19 257 LEU A C 1
ATOM 1981 O O . LEU A 1 257 ? -2.111 10.358 -8.685 1.00 78.19 257 LEU A O 1
ATOM 1985 N N . ARG A 1 258 ? -2.736 8.446 -7.670 1.00 82.44 258 ARG A N 1
ATOM 1986 C CA . ARG A 1 258 ? -1.370 7.975 -7.380 1.00 82.44 258 ARG A CA 1
ATOM 1987 C C . ARG A 1 258 ? -0.494 7.988 -8.637 1.00 82.44 258 ARG A C 1
ATOM 1989 O O . ARG A 1 258 ? 0.573 8.596 -8.634 1.00 82.44 258 ARG A O 1
ATOM 1996 N N . ASN A 1 259 ? -0.993 7.436 -9.745 1.00 74.00 259 ASN A N 1
ATOM 1997 C CA . ASN A 1 259 ? -0.264 7.388 -11.018 1.00 74.00 259 ASN A CA 1
ATOM 1998 C C . ASN A 1 259 ? 0.020 8.783 -11.601 1.00 74.00 259 ASN A C 1
ATOM 2000 O O . ASN A 1 259 ? 1.105 9.024 -12.126 1.00 74.00 259 ASN A O 1
ATOM 2004 N N . LYS A 1 260 ? -0.902 9.749 -11.466 1.00 73.25 260 LYS A N 1
ATOM 2005 C CA . LYS A 1 260 ? -0.639 11.150 -11.867 1.00 73.25 260 LYS A CA 1
ATOM 2006 C C . LYS A 1 260 ? 0.506 11.776 -11.069 1.00 73.25 260 LYS A C 1
ATOM 2008 O O . LYS A 1 260 ? 1.242 12.606 -11.598 1.00 73.25 260 LYS A O 1
ATOM 2013 N N . TRP A 1 261 ? 0.655 11.384 -9.809 1.00 73.00 261 TRP A N 1
ATOM 2014 C CA . TRP A 1 261 ? 1.712 11.867 -8.926 1.00 73.00 261 TRP A CA 1
ATOM 2015 C C . TRP A 1 261 ? 3.049 11.156 -9.119 1.00 73.00 261 TRP A C 1
ATOM 2017 O O . TRP A 1 261 ? 4.064 11.650 -8.630 1.00 73.00 261 TRP A O 1
ATOM 2027 N N . TYR A 1 262 ? 3.090 10.046 -9.853 1.00 72.25 262 TYR A N 1
ATOM 2028 C CA . TYR A 1 262 ? 4.300 9.258 -10.059 1.00 72.25 262 TYR A CA 1
ATOM 2029 C C . TYR A 1 262 ? 5.471 10.091 -10.584 1.00 72.25 262 TYR A C 1
ATOM 2031 O O . TYR A 1 262 ? 6.501 10.190 -9.920 1.00 72.25 262 TYR A O 1
ATOM 2039 N N . TYR A 1 263 ? 5.290 10.770 -11.715 1.00 64.88 263 TYR A N 1
ATOM 2040 C CA . TYR A 1 263 ? 6.360 11.568 -12.315 1.00 64.88 263 TYR A CA 1
ATOM 2041 C C . TYR A 1 263 ? 6.715 12.799 -11.477 1.00 64.88 263 TYR A C 1
ATOM 2043 O O . TYR A 1 263 ? 7.886 13.128 -11.333 1.00 64.88 263 TYR A O 1
ATOM 2051 N N . LEU A 1 264 ? 5.713 13.440 -10.867 1.00 66.19 264 LEU A N 1
ATOM 2052 C CA . LEU A 1 264 ? 5.915 14.612 -10.007 1.00 66.19 264 LEU A CA 1
ATOM 2053 C C . LEU A 1 264 ? 6.689 14.276 -8.725 1.00 66.19 264 LEU A C 1
ATOM 2055 O O . LEU A 1 264 ? 7.348 15.142 -8.162 1.00 66.19 264 LEU A O 1
ATOM 2059 N N . SER A 1 265 ? 6.600 13.028 -8.268 1.00 65.31 265 SER A N 1
ATOM 2060 C CA . SER A 1 265 ? 7.229 12.540 -7.039 1.00 65.31 265 SER A CA 1
ATOM 2061 C C . SER A 1 265 ? 8.531 11.771 -7.268 1.00 65.31 265 SER A C 1
ATOM 2063 O O . SER A 1 265 ? 9.049 11.192 -6.316 1.00 65.31 265 SER A O 1
ATOM 2065 N N . GLY A 1 266 ? 9.036 11.695 -8.506 1.00 61.75 266 GLY A N 1
ATOM 2066 C CA . GLY A 1 266 ? 10.195 10.851 -8.827 1.00 61.75 266 GLY A CA 1
ATOM 2067 C C . GLY A 1 266 ? 9.964 9.375 -8.474 1.00 61.75 266 GLY A C 1
ATOM 2068 O O . GLY A 1 266 ? 10.851 8.709 -7.952 1.00 61.75 266 GLY A O 1
ATOM 2069 N N . GLY A 1 267 ? 8.734 8.890 -8.655 1.00 67.12 267 GLY A N 1
ATOM 2070 C CA . GLY A 1 267 ? 8.323 7.515 -8.370 1.00 67.12 267 GLY A CA 1
ATOM 2071 C C . GLY A 1 267 ? 7.904 7.217 -6.927 1.00 67.12 267 GLY A C 1
ATOM 2072 O O . GLY A 1 267 ? 7.270 6.190 -6.679 1.00 67.12 267 GLY A O 1
ATOM 2073 N N . GLN A 1 268 ? 8.134 8.129 -5.978 1.00 70.69 268 GLN A N 1
ATOM 2074 C CA . GLN A 1 268 ? 7.856 7.896 -4.551 1.00 70.69 268 GLN A CA 1
ATOM 2075 C C . GLN A 1 268 ? 6.371 7.689 -4.218 1.00 70.69 268 GLN A C 1
ATOM 2077 O O . GLN A 1 268 ? 6.047 7.054 -3.215 1.00 70.69 268 GLN A O 1
ATOM 2082 N N . SER A 1 269 ? 5.448 8.156 -5.069 1.00 75.62 269 SER A N 1
ATOM 2083 C CA . SER A 1 269 ? 4.010 7.877 -4.911 1.00 75.62 269 SER A CA 1
ATOM 2084 C C . SER A 1 269 ? 3.677 6.379 -4.806 1.00 75.62 269 SER A C 1
ATOM 2086 O O . SER A 1 269 ? 2.695 6.037 -4.155 1.00 75.62 269 SER A O 1
ATOM 2088 N N .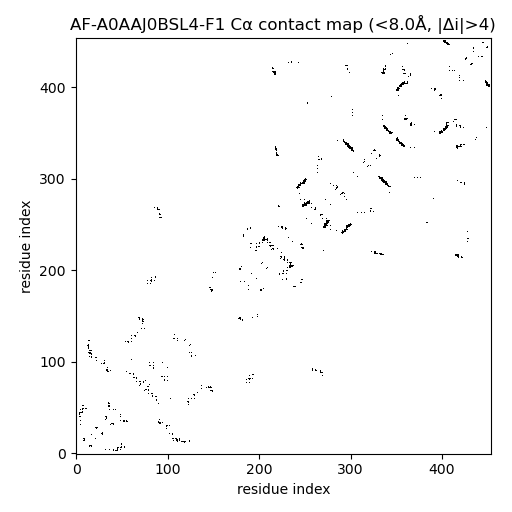 LYS A 1 270 ? 4.508 5.484 -5.365 1.00 75.50 270 LYS A N 1
ATOM 2089 C CA . LYS A 1 270 ? 4.341 4.022 -5.274 1.00 75.50 270 LYS A CA 1
ATOM 2090 C C . LYS A 1 270 ? 4.591 3.437 -3.892 1.00 75.50 270 LYS A C 1
ATOM 2092 O O . LYS A 1 270 ? 4.151 2.327 -3.607 1.00 75.50 270 LYS A O 1
ATOM 2097 N N . VAL A 1 271 ? 5.317 4.149 -3.033 1.00 77.88 271 VAL A N 1
ATOM 2098 C CA . VAL A 1 271 ? 5.553 3.684 -1.660 1.00 77.88 271 VAL A CA 1
ATOM 2099 C C . VAL A 1 271 ? 4.276 3.820 -0.818 1.00 77.88 271 VAL A C 1
ATOM 2101 O O . VAL A 1 271 ? 4.150 3.168 0.219 1.00 77.88 271 VAL A O 1
ATOM 2104 N N . PHE A 1 272 ? 3.305 4.599 -1.302 1.00 85.50 272 PHE A N 1
ATOM 2105 C CA . PHE A 1 272 ? 1.978 4.741 -0.723 1.00 85.50 272 PHE A CA 1
ATOM 2106 C C . PHE A 1 272 ? 0.954 3.831 -1.400 1.00 85.50 272 PHE A C 1
ATOM 2108 O O . PHE A 1 272 ? 0.975 3.601 -2.610 1.00 85.50 272 PHE A O 1
ATOM 2115 N N . GLY A 1 273 ? 0.006 3.355 -0.601 1.00 88.81 273 GLY A N 1
ATOM 2116 C CA . GLY A 1 273 ? -1.200 2.712 -1.090 1.00 88.81 273 GLY A CA 1
ATOM 2117 C C . GLY A 1 273 ? -2.239 3.722 -1.575 1.00 88.81 273 GLY A C 1
ATOM 2118 O O . GLY A 1 273 ? -2.202 4.920 -1.263 1.00 88.81 273 GLY A O 1
ATOM 2119 N N . SER A 1 274 ? -3.204 3.201 -2.320 1.00 91.44 274 SER A N 1
ATOM 2120 C CA . SER A 1 274 ? -4.469 3.859 -2.630 1.00 91.44 274 SER A CA 1
ATOM 2121 C C . SER A 1 274 ? -5.619 3.196 -1.862 1.00 91.44 274 SER A C 1
ATOM 2123 O O . SER A 1 274 ? -5.515 2.034 -1.459 1.00 91.44 274 SER A O 1
ATOM 2125 N N . MET A 1 275 ? -6.746 3.889 -1.690 1.00 93.94 275 MET A N 1
ATOM 2126 C CA . MET A 1 275 ? -7.956 3.271 -1.133 1.00 93.94 275 MET A CA 1
ATOM 2127 C C . MET A 1 275 ? -8.423 2.078 -1.980 1.00 93.94 275 MET A C 1
ATOM 2129 O O . MET A 1 275 ? -8.921 1.104 -1.427 1.00 93.94 275 MET A O 1
ATOM 2133 N N . ASP A 1 276 ? -8.203 2.108 -3.300 1.00 91.38 276 ASP A N 1
ATOM 2134 C CA . ASP A 1 276 ? -8.488 0.972 -4.188 1.00 91.38 276 ASP A CA 1
ATOM 2135 C C . ASP A 1 276 ? -7.648 -0.261 -3.810 1.00 91.38 276 ASP A C 1
ATOM 2137 O O . ASP A 1 276 ? -8.177 -1.369 -3.698 1.00 91.38 276 ASP A O 1
ATOM 2141 N N . SER A 1 277 ? -6.346 -0.071 -3.562 1.00 90.19 277 SER A N 1
ATOM 2142 C CA . SER A 1 277 ? -5.460 -1.154 -3.110 1.00 90.19 277 SER A CA 1
ATOM 2143 C C . SER A 1 277 ? -5.832 -1.671 -1.714 1.00 90.19 277 SER A C 1
ATOM 2145 O O . SER A 1 277 ? -5.864 -2.883 -1.499 1.00 90.19 277 SER A O 1
ATOM 2147 N N . PHE A 1 278 ? -6.207 -0.775 -0.795 1.00 94.94 278 PHE A N 1
ATOM 2148 C CA . PHE A 1 278 ? -6.655 -1.141 0.548 1.00 94.94 278 PHE A CA 1
ATOM 2149 C C . PHE A 1 278 ? -7.956 -1.953 0.522 1.00 94.94 278 PHE A C 1
ATOM 2151 O O . PHE A 1 278 ? -8.080 -2.960 1.215 1.00 94.94 278 PHE A O 1
ATOM 2158 N N . PHE A 1 279 ? -8.922 -1.564 -0.306 1.00 94.81 279 PHE A N 1
ATOM 2159 C CA . PHE A 1 279 ? -10.181 -2.288 -0.461 1.00 94.81 279 PHE A CA 1
ATOM 2160 C C . PHE A 1 279 ? -10.005 -3.658 -1.113 1.00 94.81 279 PHE A C 1
ATOM 2162 O O . PHE A 1 279 ? -10.653 -4.617 -0.693 1.00 94.81 279 PHE A O 1
ATOM 2169 N N . ARG A 1 280 ? -9.084 -3.788 -2.077 1.00 91.44 280 ARG A N 1
ATOM 2170 C CA . ARG A 1 280 ? -8.698 -5.091 -2.642 1.00 91.44 280 ARG A CA 1
ATOM 2171 C C . ARG A 1 280 ? -8.114 -6.008 -1.565 1.00 91.44 280 ARG A C 1
ATOM 2173 O O . ARG A 1 280 ? -8.562 -7.144 -1.427 1.00 91.44 280 ARG A O 1
ATOM 2180 N N . TYR A 1 281 ? -7.183 -5.488 -0.764 1.00 92.62 281 TYR A N 1
ATOM 2181 C CA . TYR A 1 281 ? -6.610 -6.205 0.378 1.00 92.62 281 TYR A CA 1
ATOM 2182 C C . TYR A 1 281 ? -7.682 -6.598 1.404 1.00 92.62 281 TYR A C 1
ATOM 2184 O O . TYR A 1 281 ? -7.730 -7.739 1.852 1.00 92.62 281 TYR A O 1
ATOM 2192 N N . THR A 1 282 ? -8.587 -5.673 1.731 1.00 94.38 282 THR A N 1
ATOM 2193 C CA . THR A 1 282 ? -9.671 -5.890 2.699 1.00 94.38 282 THR A CA 1
ATOM 2194 C C . THR A 1 282 ? -10.626 -6.985 2.235 1.00 94.38 282 THR A C 1
ATOM 2196 O O . THR A 1 282 ? -10.963 -7.875 3.013 1.00 94.38 282 THR A O 1
ATOM 2199 N N . ALA A 1 283 ? -11.032 -6.963 0.962 1.00 91.25 283 ALA A N 1
ATOM 2200 C CA . ALA A 1 283 ? -11.882 -8.002 0.392 1.00 91.25 283 ALA A CA 1
ATOM 2201 C C . ALA A 1 283 ? -11.216 -9.382 0.516 1.00 91.25 283 ALA A C 1
ATOM 2203 O O . ALA A 1 283 ? -11.840 -10.306 1.030 1.00 91.25 283 ALA A O 1
ATOM 2204 N N . ASN A 1 284 ? -9.933 -9.492 0.147 1.00 88.44 284 ASN A N 1
ATOM 2205 C CA . ASN A 1 284 ? -9.163 -10.732 0.277 1.00 88.44 284 ASN A CA 1
ATOM 2206 C C . ASN A 1 284 ? -9.040 -11.192 1.744 1.00 88.44 284 ASN A C 1
ATOM 2208 O O . ASN A 1 284 ? -9.219 -12.371 2.061 1.00 88.44 284 ASN A O 1
ATOM 2212 N N . ALA A 1 285 ? -8.790 -10.257 2.665 1.00 91.31 285 ALA A N 1
ATOM 2213 C CA . ALA A 1 285 ? -8.700 -10.536 4.094 1.00 91.31 285 ALA A CA 1
ATOM 2214 C C . ALA A 1 285 ? -10.012 -11.097 4.665 1.00 91.31 285 ALA A C 1
ATOM 2216 O O . ALA A 1 285 ? -9.988 -12.082 5.405 1.00 91.31 285 ALA A O 1
ATOM 2217 N N . PHE A 1 286 ? -11.156 -10.532 4.280 1.00 91.06 286 PHE A N 1
ATOM 2218 C CA . PHE A 1 286 ? -12.462 -11.020 4.718 1.00 91.06 286 PHE A CA 1
ATOM 2219 C C . PHE A 1 286 ? -12.859 -12.345 4.060 1.00 91.06 286 PHE A C 1
ATOM 2221 O O . PHE A 1 286 ? -13.313 -13.252 4.757 1.00 91.06 286 PHE A O 1
ATOM 2228 N N . SER A 1 287 ? -12.710 -12.478 2.739 1.00 87.12 287 SER A N 1
ATOM 2229 C CA . SER A 1 287 ? -13.246 -13.631 2.005 1.00 87.12 287 SER A CA 1
ATOM 2230 C C . SER A 1 287 ? -12.321 -14.844 2.020 1.00 87.12 287 SER A C 1
ATOM 2232 O O . SER A 1 287 ? -12.790 -15.959 2.228 1.00 87.12 287 SER A O 1
ATOM 2234 N N . ALA A 1 288 ? -11.022 -14.649 1.783 1.00 82.75 288 ALA A N 1
ATOM 2235 C CA . ALA A 1 288 ? -10.072 -15.749 1.620 1.00 82.75 288 ALA A CA 1
ATOM 2236 C C . ALA A 1 288 ? -9.336 -16.085 2.920 1.00 82.75 288 ALA A C 1
ATOM 2238 O O . ALA A 1 288 ? -9.003 -17.243 3.161 1.00 82.75 288 ALA A O 1
ATOM 2239 N N . ARG A 1 289 ? -9.080 -15.077 3.766 1.00 85.19 289 ARG A N 1
ATOM 2240 C CA . ARG A 1 289 ? -8.321 -15.241 5.021 1.00 85.19 289 ARG A CA 1
ATOM 2241 C C . ARG A 1 289 ? -9.204 -15.324 6.269 1.00 85.19 289 ARG A C 1
ATOM 2243 O O . ARG A 1 289 ? -8.669 -15.562 7.351 1.00 85.19 289 ARG A O 1
ATOM 2250 N N . GLY A 1 290 ? -10.515 -15.109 6.127 1.00 87.62 290 GLY A N 1
ATOM 2251 C CA . GLY A 1 290 ? -11.495 -15.221 7.209 1.00 87.62 290 GLY A CA 1
ATOM 2252 C C . GLY A 1 290 ? -11.295 -14.231 8.357 1.00 87.62 290 GLY A C 1
ATOM 2253 O O . GLY A 1 290 ? -11.637 -14.556 9.487 1.00 87.62 290 GLY A O 1
ATOM 2254 N N . LYS A 1 291 ? -10.706 -13.057 8.100 1.00 91.06 291 LYS A N 1
ATOM 2255 C CA . LYS A 1 291 ? -10.507 -12.023 9.129 1.00 91.06 291 LYS A CA 1
ATOM 2256 C C . LYS A 1 291 ? -11.825 -11.328 9.458 1.00 91.06 291 LYS A C 1
ATOM 2258 O O . LYS A 1 291 ? -12.642 -11.123 8.560 1.00 91.06 291 LYS A O 1
ATOM 2263 N N . SER A 1 292 ? -12.020 -10.915 10.707 1.00 90.62 292 SER A N 1
ATOM 2264 C CA . SER A 1 292 ? -13.143 -10.046 11.083 1.00 90.62 292 SER A CA 1
ATOM 2265 C C . SER A 1 292 ? -12.794 -8.564 10.975 1.00 90.62 292 SER A C 1
ATOM 2267 O O . SER A 1 292 ? -13.681 -7.746 10.736 1.00 90.62 292 SER A O 1
ATOM 2269 N N . THR A 1 293 ? -11.514 -8.212 11.127 1.00 92.81 293 THR A N 1
ATOM 2270 C CA . THR A 1 293 ? -11.063 -6.821 11.249 1.00 92.81 293 THR A CA 1
ATOM 2271 C C . THR A 1 293 ? -9.908 -6.523 10.298 1.00 92.81 293 THR A C 1
ATOM 2273 O O . THR A 1 293 ? -8.958 -7.294 10.194 1.00 92.81 293 THR A O 1
ATOM 2276 N N . VAL A 1 294 ? -9.959 -5.387 9.606 1.00 95.19 294 VAL A N 1
ATOM 2277 C CA . VAL A 1 294 ? -8.873 -4.914 8.740 1.00 95.19 294 VAL A CA 1
ATOM 2278 C C . VAL A 1 294 ? -8.576 -3.456 9.051 1.00 95.19 294 VAL A C 1
ATOM 2280 O O . VAL A 1 294 ? -9.491 -2.637 9.124 1.00 95.19 294 VAL A O 1
ATOM 2283 N N . THR A 1 295 ? -7.301 -3.125 9.235 1.00 95.81 295 THR A N 1
ATOM 2284 C CA . THR A 1 295 ? -6.860 -1.784 9.630 1.00 95.81 295 THR A CA 1
ATOM 2285 C C . THR A 1 295 ? -5.885 -1.182 8.620 1.00 95.81 295 THR A C 1
ATOM 2287 O O . THR A 1 295 ? -5.153 -1.898 7.932 1.00 95.81 295 THR A O 1
ATOM 2290 N N . ALA A 1 296 ? -5.877 0.146 8.509 1.00 96.94 296 ALA A N 1
ATOM 2291 C CA . ALA A 1 296 ? -4.941 0.897 7.678 1.00 96.94 296 ALA A CA 1
ATOM 2292 C C . ALA A 1 296 ? -4.606 2.262 8.282 1.00 96.94 296 ALA A C 1
ATOM 2294 O O . ALA A 1 296 ? -5.435 2.901 8.932 1.00 96.94 296 ALA A O 1
ATOM 2295 N N . LEU A 1 297 ? -3.393 2.735 7.993 1.00 97.25 297 LEU A N 1
ATOM 2296 C CA . LEU A 1 297 ? -2.984 4.115 8.229 1.00 97.25 297 LEU A CA 1
ATOM 2297 C C . LEU A 1 297 ? -3.231 4.928 6.957 1.00 97.25 297 LEU A C 1
ATOM 2299 O O . LEU A 1 297 ? -2.567 4.707 5.943 1.00 97.25 297 LEU A O 1
ATOM 2303 N N . LEU A 1 298 ? -4.154 5.882 7.009 1.00 96.12 298 LEU A N 1
ATOM 2304 C CA . LEU A 1 298 ? -4.319 6.876 5.957 1.00 96.12 298 LEU A CA 1
ATOM 2305 C C . LEU A 1 298 ? -3.410 8.071 6.254 1.00 96.12 298 LEU A C 1
ATOM 2307 O O . LEU A 1 298 ? -3.359 8.576 7.377 1.00 96.12 298 LEU A O 1
ATOM 2311 N N . THR A 1 299 ? -2.707 8.529 5.225 1.00 93.12 299 THR A N 1
ATOM 2312 C CA . THR A 1 299 ? -1.807 9.682 5.285 1.00 93.12 299 THR A CA 1
ATOM 2313 C C . THR A 1 299 ? -2.079 10.667 4.143 1.00 93.12 299 THR A C 1
ATOM 2315 O O . THR A 1 299 ? -1.167 10.911 3.339 1.00 93.12 299 THR A O 1
ATOM 2318 N N . PRO A 1 300 ? -3.317 11.184 3.979 1.00 89.06 300 PRO A N 1
ATOM 2319 C CA . PRO A 1 300 ? -3.626 12.096 2.886 1.00 89.06 300 PRO A CA 1
ATOM 2320 C C . PRO A 1 300 ? -2.752 13.350 2.936 1.00 89.06 300 PRO A C 1
ATOM 2322 O O . PRO A 1 300 ? -2.393 13.866 4.002 1.00 89.06 300 PRO A O 1
ATOM 2325 N N . TRP A 1 301 ? -2.424 13.852 1.747 1.00 80.88 301 TRP A N 1
ATOM 2326 C CA . TRP A 1 301 ? -1.776 15.147 1.593 1.00 80.88 301 TRP A CA 1
ATOM 2327 C C . TRP A 1 301 ? -2.817 16.204 1.321 1.00 80.88 301 TRP A C 1
ATOM 2329 O O . TRP A 1 301 ? -3.713 16.028 0.499 1.00 80.88 301 TRP A O 1
ATOM 2339 N N . LEU A 1 302 ? -2.641 17.338 1.979 1.00 73.56 302 LEU A N 1
ATOM 2340 C CA . LEU A 1 302 ? -3.535 18.477 1.839 1.00 73.56 302 LEU A CA 1
ATOM 2341 C C . LEU A 1 302 ? -2.989 19.512 0.840 1.00 73.56 302 LEU A C 1
ATOM 2343 O O . LEU A 1 302 ? -3.547 20.601 0.698 1.00 73.56 302 LEU A O 1
ATOM 2347 N N . ILE A 1 303 ? -1.903 19.162 0.134 1.00 68.38 303 ILE A N 1
ATOM 2348 C CA . ILE A 1 303 ? -1.281 19.987 -0.903 1.00 68.38 303 ILE A CA 1
ATOM 2349 C C . ILE A 1 303 ? -2.200 20.054 -2.121 1.00 68.38 303 ILE A C 1
ATOM 2351 O O . ILE A 1 303 ? -2.593 19.030 -2.686 1.00 68.38 303 ILE A O 1
ATOM 2355 N N . LYS A 1 304 ? -2.487 21.273 -2.575 1.00 66.19 304 LYS A N 1
ATOM 2356 C CA . LYS A 1 304 ? -3.253 21.507 -3.800 1.00 66.19 304 LYS A CA 1
ATOM 2357 C C . LYS A 1 304 ? -2.377 21.325 -5.042 1.00 66.19 304 LYS A C 1
ATOM 2359 O O . LYS A 1 304 ? -1.178 21.579 -5.020 1.00 66.19 304 LYS A O 1
ATOM 2364 N N . ARG A 1 305 ? -2.972 20.901 -6.161 1.00 61.78 305 ARG A N 1
ATOM 2365 C CA . ARG A 1 305 ? -2.251 20.574 -7.409 1.00 61.78 305 ARG A CA 1
ATOM 2366 C C . ARG A 1 305 ? -1.368 21.717 -7.938 1.00 61.78 305 ARG A C 1
ATOM 2368 O O . ARG A 1 305 ? -0.280 21.453 -8.439 1.00 61.78 305 ARG A O 1
ATOM 2375 N N . ASP A 1 306 ? -1.827 22.955 -7.830 1.00 65.06 306 ASP A N 1
ATOM 2376 C CA . ASP A 1 306 ? -1.086 24.178 -8.165 1.00 65.06 306 ASP A CA 1
ATOM 2377 C C . ASP A 1 306 ? 0.183 24.331 -7.311 1.00 65.06 306 ASP A C 1
ATOM 2379 O O . ASP A 1 306 ? 1.257 24.614 -7.838 1.00 65.06 306 ASP A O 1
ATOM 2383 N N . GLN A 1 307 ? 0.108 24.022 -6.016 1.00 66.31 307 GLN A N 1
ATOM 2384 C CA . GLN A 1 307 ? 1.268 24.030 -5.119 1.00 66.31 307 GLN A CA 1
ATOM 2385 C C . GLN A 1 307 ? 2.288 22.940 -5.487 1.00 66.31 307 GLN A C 1
ATOM 2387 O O . GLN A 1 307 ? 3.491 23.165 -5.404 1.00 66.31 307 GLN A O 1
ATOM 2392 N N . VAL A 1 308 ? 1.834 21.779 -5.969 1.00 62.12 308 VAL A N 1
ATOM 2393 C CA . VAL A 1 308 ? 2.720 20.716 -6.490 1.00 62.12 308 VAL A CA 1
ATOM 2394 C C . VAL A 1 308 ? 3.436 21.167 -7.756 1.00 62.12 308 VAL A C 1
ATOM 2396 O O . VAL A 1 308 ? 4.628 20.921 -7.921 1.00 62.12 308 VAL A O 1
ATOM 2399 N N . GLN A 1 309 ? 2.722 21.853 -8.650 1.00 62.78 309 GLN A N 1
ATOM 2400 C CA . GLN A 1 309 ? 3.301 22.404 -9.874 1.00 62.78 309 GLN A CA 1
ATOM 2401 C C . GLN A 1 309 ? 4.332 23.492 -9.585 1.00 62.78 309 GLN A C 1
ATOM 2403 O O . GLN A 1 309 ? 5.292 23.602 -10.333 1.00 62.78 309 GLN A O 1
ATOM 2408 N N . MET A 1 310 ? 4.201 24.244 -8.490 1.00 62.19 310 MET A N 1
ATOM 2409 C CA . MET A 1 310 ? 5.249 25.171 -8.042 1.00 62.19 310 MET A CA 1
ATOM 2410 C C . MET A 1 310 ? 6.507 24.452 -7.534 1.00 62.19 310 MET A C 1
ATOM 2412 O O . MET A 1 310 ? 7.599 25.018 -7.575 1.00 62.19 310 MET A O 1
ATOM 2416 N N . LEU A 1 311 ? 6.374 23.206 -7.075 1.00 58.50 311 LEU A N 1
ATOM 2417 C CA . LEU A 1 311 ? 7.493 22.369 -6.640 1.00 58.50 311 LEU A CA 1
ATOM 2418 C C . LEU A 1 311 ? 8.135 21.614 -7.825 1.00 58.50 311 LEU A C 1
ATOM 2420 O O . LEU A 1 311 ? 9.332 21.343 -7.790 1.00 58.50 311 LEU A O 1
ATOM 2424 N N . ALA A 1 312 ? 7.386 21.371 -8.910 1.00 53.62 312 ALA A N 1
ATOM 2425 C CA . ALA A 1 312 ? 7.826 20.656 -10.117 1.00 53.62 312 ALA A CA 1
ATOM 2426 C C . ALA A 1 312 ? 9.118 21.193 -10.796 1.00 53.62 312 ALA A C 1
ATOM 2428 O O . ALA A 1 312 ? 9.969 20.375 -11.154 1.00 53.62 312 ALA A O 1
ATOM 2429 N N . PRO A 1 313 ? 9.352 22.518 -10.942 1.00 51.78 313 PRO A N 1
ATOM 2430 C CA . PRO A 1 313 ? 10.560 23.054 -11.578 1.00 51.78 313 PRO A CA 1
ATOM 2431 C C . PRO A 1 313 ? 11.858 22.748 -10.823 1.00 51.78 313 PRO A C 1
ATOM 2433 O O . PRO A 1 313 ? 12.917 22.694 -11.440 1.00 51.78 313 PRO A O 1
ATOM 2436 N N . ARG A 1 314 ? 11.793 22.520 -9.502 1.00 51.69 314 ARG A N 1
ATOM 2437 C CA . ARG A 1 314 ? 12.964 22.122 -8.698 1.00 51.69 314 ARG A CA 1
ATOM 2438 C C . ARG A 1 314 ? 13.377 20.667 -8.929 1.00 51.69 314 ARG A C 1
ATOM 2440 O O . ARG A 1 314 ? 14.511 20.313 -8.636 1.00 51.69 314 ARG A O 1
ATOM 2447 N N . PHE A 1 315 ? 12.475 19.852 -9.473 1.00 50.62 315 PHE A N 1
ATOM 2448 C CA . PHE A 1 315 ? 12.712 18.443 -9.783 1.00 50.62 315 PHE A CA 1
ATOM 2449 C C . PHE A 1 315 ? 13.191 18.236 -11.228 1.00 50.62 315 PHE A C 1
ATOM 2451 O O . PHE A 1 315 ? 14.002 17.354 -11.497 1.00 50.62 315 PHE A O 1
ATOM 2458 N N . ALA A 1 316 ? 12.768 19.105 -12.155 1.00 43.84 316 ALA A N 1
ATOM 2459 C CA . ALA A 1 316 ? 13.215 19.087 -13.551 1.00 43.84 316 ALA A CA 1
ATOM 2460 C C . ALA A 1 316 ? 14.702 19.462 -13.738 1.00 43.84 316 ALA A C 1
ATOM 2462 O O . ALA A 1 316 ? 15.284 19.150 -14.773 1.00 43.84 316 ALA A O 1
ATOM 2463 N N . SER A 1 317 ? 15.334 20.105 -12.750 1.00 46.97 317 SER A N 1
ATOM 2464 C CA . SER A 1 317 ? 16.741 20.536 -12.797 1.00 46.97 317 SER A CA 1
ATOM 2465 C C . SER A 1 317 ? 17.757 19.466 -12.363 1.00 46.97 317 SER A C 1
ATOM 2467 O O . SER A 1 317 ? 18.933 19.780 -12.189 1.00 46.97 317 SER A O 1
ATOM 2469 N N . GLY A 1 318 ? 17.338 18.207 -12.190 1.00 42.44 318 GLY A N 1
ATOM 2470 C CA . GLY A 1 318 ? 18.250 17.092 -11.898 1.00 42.44 318 GLY A CA 1
ATOM 2471 C C . GLY A 1 318 ? 18.797 17.056 -10.466 1.00 42.44 318 GLY A C 1
ATOM 2472 O O . GLY A 1 318 ? 19.728 16.305 -10.192 1.00 42.44 318 GLY A O 1
ATOM 2473 N N . GLN A 1 319 ? 18.232 17.837 -9.541 1.00 45.34 319 GLN A N 1
ATOM 2474 C CA . GLN A 1 319 ? 18.528 17.712 -8.112 1.00 45.34 319 GLN A CA 1
ATOM 2475 C C . GLN A 1 319 ? 17.802 16.466 -7.555 1.00 45.34 319 GLN A C 1
ATOM 2477 O O . GLN A 1 319 ? 16.573 16.412 -7.609 1.00 45.34 319 GLN A O 1
ATOM 2482 N N . PRO A 1 320 ? 18.523 15.452 -7.040 1.00 43.72 320 PRO A N 1
ATOM 2483 C CA . PRO A 1 320 ? 17.977 14.118 -6.770 1.00 43.72 320 PRO A CA 1
ATOM 2484 C C . PRO A 1 320 ? 17.187 13.996 -5.457 1.00 43.72 320 PRO A C 1
ATOM 2486 O O . PRO A 1 320 ? 16.821 12.888 -5.069 1.00 43.72 320 PRO A O 1
ATOM 2489 N N . ASP A 1 321 ? 16.891 15.090 -4.756 1.00 53.41 321 ASP A N 1
ATOM 2490 C CA . ASP A 1 321 ? 16.254 15.012 -3.440 1.00 53.41 321 ASP A CA 1
ATOM 2491 C C . ASP A 1 321 ? 14.717 14.974 -3.522 1.00 53.41 321 ASP A C 1
ATOM 2493 O O . ASP A 1 321 ? 14.007 15.806 -2.960 1.00 53.41 321 ASP A O 1
ATOM 2497 N N . TYR A 1 322 ? 14.171 13.991 -4.242 1.00 54.31 322 TYR A N 1
ATOM 2498 C CA . TYR A 1 322 ? 12.725 13.723 -4.280 1.00 54.31 322 TYR A CA 1
ATOM 2499 C C . TYR A 1 322 ? 12.175 13.279 -2.915 1.00 54.31 322 TYR A C 1
ATOM 2501 O O . TYR A 1 322 ? 10.981 13.420 -2.648 1.00 54.31 322 TYR A O 1
ATOM 2509 N N . PHE A 1 323 ? 13.044 12.778 -2.031 1.00 55.50 323 PHE A N 1
ATOM 2510 C CA . PHE A 1 323 ? 12.691 12.435 -0.657 1.00 55.50 323 PHE A CA 1
ATOM 2511 C C . PHE A 1 323 ? 12.339 13.684 0.159 1.00 55.50 323 PHE A C 1
ATOM 2513 O O . PHE A 1 323 ? 11.339 13.652 0.881 1.00 55.50 323 PHE A O 1
ATOM 2520 N N . SER A 1 324 ? 13.058 14.799 -0.032 1.00 60.19 324 SER A N 1
ATOM 2521 C CA . SER A 1 324 ? 12.763 16.084 0.626 1.00 60.19 324 SER A CA 1
ATOM 2522 C C . SER A 1 324 ? 11.336 16.581 0.398 1.00 60.19 324 SER A C 1
ATOM 2524 O O . SER A 1 324 ? 10.743 17.179 1.302 1.00 60.19 324 SER A O 1
ATOM 2526 N N . LEU A 1 325 ? 10.739 16.279 -0.768 1.00 66.06 325 LEU A N 1
ATOM 2527 C CA . LEU A 1 325 ? 9.352 16.644 -1.055 1.00 66.06 325 LEU A CA 1
ATOM 2528 C C . LEU A 1 325 ? 8.420 16.101 0.023 1.00 66.06 325 LEU A C 1
ATOM 2530 O O . LEU A 1 325 ? 7.502 16.802 0.427 1.00 66.06 325 LEU A O 1
ATOM 2534 N N . PHE A 1 326 ? 8.656 14.873 0.487 1.00 65.88 326 PHE A N 1
ATOM 2535 C CA . PHE A 1 326 ? 7.779 14.191 1.431 1.00 65.88 326 PHE A CA 1
ATOM 2536 C C . PHE A 1 326 ? 8.219 14.304 2.881 1.00 65.88 326 PHE A C 1
ATOM 2538 O O . PHE A 1 326 ? 7.354 14.123 3.743 1.00 65.88 326 PHE A O 1
ATOM 2545 N N . SER A 1 327 ? 9.506 14.558 3.135 1.00 63.97 327 SER A N 1
ATOM 2546 C CA . SER A 1 327 ? 10.095 14.475 4.473 1.00 63.97 327 SER A CA 1
ATOM 2547 C C . SER A 1 327 ? 10.581 15.795 5.067 1.00 63.97 327 SER A C 1
ATOM 2549 O O . SER A 1 327 ? 10.702 15.890 6.283 1.00 63.97 327 SER A O 1
ATOM 2551 N N . THR A 1 328 ? 10.857 16.825 4.264 1.00 63.88 328 THR A N 1
ATOM 2552 C CA . THR A 1 328 ? 11.413 18.090 4.787 1.00 63.88 328 THR A CA 1
ATOM 2553 C C . THR A 1 328 ? 10.626 19.323 4.372 1.00 63.88 328 THR A C 1
ATOM 2555 O O . THR A 1 328 ? 10.817 20.386 4.959 1.00 63.88 328 THR A O 1
ATOM 2558 N N . ASN A 1 329 ? 9.709 19.206 3.408 1.00 67.88 329 ASN A N 1
ATOM 2559 C CA . ASN A 1 329 ? 8.874 20.324 2.993 1.00 67.88 329 ASN A CA 1
ATOM 2560 C C . ASN A 1 329 ? 7.711 20.551 3.984 1.00 67.88 329 ASN A C 1
ATOM 2562 O O . ASN A 1 329 ? 6.843 19.679 4.106 1.00 67.88 329 ASN A O 1
ATOM 2566 N N . PRO A 1 330 ? 7.618 21.727 4.639 1.00 67.56 330 PRO A N 1
ATOM 2567 C CA . PRO A 1 330 ? 6.510 22.049 5.540 1.00 67.56 330 PRO A CA 1
ATOM 2568 C C . PRO A 1 330 ? 5.138 21.993 4.860 1.00 67.56 330 PRO A C 1
ATOM 2570 O O . PRO A 1 330 ? 4.148 21.653 5.500 1.00 67.56 330 PRO A O 1
ATOM 2573 N N . LEU A 1 331 ? 5.078 22.267 3.550 1.00 66.88 331 LEU A N 1
ATOM 2574 C CA . LEU A 1 331 ? 3.842 22.169 2.771 1.00 66.88 331 LEU A CA 1
ATOM 2575 C C . LEU A 1 331 ? 3.381 20.717 2.596 1.00 66.88 331 LEU A C 1
ATOM 2577 O O . LEU A 1 331 ? 2.205 20.489 2.350 1.00 66.88 331 LEU A O 1
ATOM 2581 N N . ALA A 1 332 ? 4.275 19.736 2.747 1.00 69.44 332 ALA A N 1
ATOM 2582 C CA . ALA A 1 332 ? 3.993 18.313 2.563 1.00 69.44 332 ALA A CA 1
ATOM 2583 C C . ALA A 1 332 ? 3.708 17.547 3.859 1.00 69.44 332 ALA A C 1
ATOM 2585 O O . ALA A 1 332 ? 3.777 16.308 3.877 1.00 69.44 332 ALA A O 1
ATOM 2586 N N . ALA A 1 333 ? 3.380 18.276 4.930 1.00 80.25 333 ALA A N 1
ATOM 2587 C CA . ALA A 1 333 ? 2.862 17.688 6.154 1.00 80.25 333 ALA A CA 1
ATOM 2588 C C . ALA A 1 333 ? 1.642 16.813 5.838 1.00 80.25 333 ALA A C 1
ATOM 2590 O O . ALA A 1 333 ? 0.705 17.228 5.149 1.00 80.25 333 ALA A O 1
ATOM 2591 N N . LYS A 1 334 ? 1.675 15.576 6.327 1.00 87.06 334 LYS A N 1
ATOM 2592 C CA . LYS A 1 334 ? 0.601 14.602 6.123 1.00 87.06 334 LYS A CA 1
ATOM 2593 C C . LYS A 1 334 ? -0.373 14.695 7.281 1.00 87.06 334 LYS A C 1
ATOM 2595 O O . LYS A 1 334 ? 0.037 14.904 8.419 1.00 87.06 334 LYS A O 1
ATOM 2600 N N . MET A 1 335 ? -1.649 14.498 6.998 1.00 91.25 335 MET A N 1
ATOM 2601 C CA . MET A 1 335 ? -2.623 14.238 8.049 1.00 91.25 335 MET A CA 1
ATOM 2602 C C . MET A 1 335 ? -2.643 12.736 8.315 1.00 91.25 335 MET A C 1
ATOM 2604 O O . MET A 1 335 ? -2.690 11.969 7.365 1.00 91.25 335 MET A O 1
ATOM 2608 N N . GLY A 1 336 ? -2.586 12.312 9.572 1.00 94.12 336 GLY A N 1
ATOM 2609 C CA . GLY A 1 336 ? -2.758 10.912 9.952 1.00 94.12 336 GLY A CA 1
ATOM 2610 C C . GLY A 1 336 ? -4.199 10.615 10.330 1.00 94.12 336 GLY A C 1
ATOM 2611 O O . GLY A 1 336 ? -4.786 11.366 11.108 1.00 94.12 336 GLY A O 1
ATOM 2612 N N . ILE A 1 337 ? -4.742 9.525 9.793 1.00 96.25 337 ILE A N 1
ATOM 2613 C CA . ILE A 1 337 ? -6.042 8.958 10.168 1.00 96.25 337 ILE A CA 1
ATOM 2614 C C . ILE A 1 337 ? -5.865 7.441 10.249 1.00 96.25 337 ILE A C 1
ATOM 2616 O O . ILE A 1 337 ? -5.280 6.847 9.344 1.00 96.25 337 ILE A O 1
ATOM 2620 N N . ALA A 1 338 ? -6.384 6.791 11.289 1.00 96.94 338 ALA A N 1
ATOM 2621 C CA . ALA A 1 338 ? -6.469 5.331 11.306 1.00 96.94 338 ALA A CA 1
ATOM 2622 C C . ALA A 1 338 ? -7.869 4.884 10.879 1.00 96.94 338 ALA A C 1
ATOM 2624 O O . ALA A 1 338 ? -8.871 5.341 11.427 1.00 96.94 338 ALA A O 1
ATOM 2625 N N . LEU A 1 339 ? -7.929 3.992 9.893 1.00 97.38 339 LEU A N 1
ATOM 2626 C CA . LEU A 1 339 ? -9.166 3.423 9.372 1.00 97.38 339 LEU A CA 1
ATOM 2627 C C . LEU A 1 339 ? -9.258 1.956 9.771 1.00 97.38 339 LEU A C 1
ATOM 2629 O O . LEU A 1 339 ? -8.331 1.185 9.527 1.00 97.38 339 LEU A O 1
ATOM 2633 N N . ILE A 1 340 ? -10.389 1.572 10.352 1.00 95.88 340 ILE A N 1
ATOM 2634 C CA . ILE A 1 340 ? -10.666 0.203 10.775 1.00 95.88 340 ILE A CA 1
ATOM 2635 C C . ILE A 1 340 ? -12.005 -0.221 10.192 1.00 95.88 340 ILE A C 1
ATOM 2637 O O . ILE A 1 340 ? -13.018 0.456 10.374 1.00 95.88 340 ILE A O 1
ATOM 2641 N N . LEU A 1 341 ? -11.996 -1.351 9.495 1.00 95.38 341 LEU A N 1
ATOM 2642 C CA . LEU A 1 341 ? -13.172 -1.993 8.931 1.00 95.38 341 LEU A CA 1
ATOM 2643 C C . LEU A 1 341 ? -13.401 -3.304 9.673 1.00 95.38 341 LEU A C 1
ATOM 2645 O O . LEU A 1 341 ? -12.544 -4.188 9.644 1.00 95.38 341 LEU A O 1
ATOM 2649 N N . ARG A 1 342 ? -14.554 -3.431 10.329 1.00 92.50 342 ARG A N 1
ATOM 2650 C CA . ARG A 1 342 ? -14.952 -4.640 11.053 1.00 92.50 342 ARG A CA 1
ATOM 2651 C C . ARG A 1 342 ? -16.194 -5.244 10.418 1.00 92.50 342 ARG A C 1
ATOM 2653 O O . ARG A 1 342 ? -17.198 -4.559 10.227 1.00 92.50 342 ARG A O 1
ATOM 2660 N N . ARG A 1 343 ? -16.148 -6.540 10.127 1.00 90.44 343 ARG A N 1
ATOM 2661 C CA . ARG A 1 343 ? -17.327 -7.317 9.752 1.00 90.44 343 ARG A CA 1
ATOM 2662 C C . ARG A 1 343 ? -18.164 -7.567 11.002 1.00 90.44 343 ARG A C 1
ATOM 2664 O O . ARG A 1 343 ? -17.672 -8.140 11.968 1.00 90.44 343 ARG A O 1
ATOM 2671 N N . ILE A 1 344 ? -19.421 -7.142 10.972 1.00 89.81 344 ILE A N 1
ATOM 2672 C CA . ILE A 1 344 ? -20.360 -7.301 12.086 1.00 89.81 344 ILE A CA 1
ATOM 2673 C C . ILE A 1 344 ? -21.695 -7.865 11.595 1.00 89.81 344 ILE A C 1
ATOM 2675 O O . ILE A 1 344 ? -22.025 -7.767 10.411 1.00 89.81 344 ILE A O 1
ATOM 2679 N N . GLU A 1 345 ? -22.472 -8.433 12.512 1.00 87.56 345 GLU A N 1
ATOM 2680 C CA . GLU A 1 345 ? -23.861 -8.822 12.281 1.00 87.56 345 GLU A CA 1
ATOM 2681 C C . GLU A 1 345 ? -24.770 -7.989 13.185 1.00 87.56 345 GLU A C 1
ATOM 2683 O O . GLU A 1 345 ? -24.560 -7.924 14.395 1.00 87.56 345 GLU A O 1
ATOM 2688 N N . ARG A 1 346 ? -25.772 -7.325 12.601 1.00 80.62 346 ARG A N 1
ATOM 2689 C CA . ARG A 1 346 ? -26.741 -6.508 13.340 1.00 80.62 346 ARG A CA 1
ATOM 2690 C C . ARG A 1 346 ? -28.140 -6.771 12.805 1.00 80.62 346 ARG A C 1
ATOM 2692 O O . ARG A 1 346 ? -28.392 -6.595 11.616 1.00 80.62 346 ARG A O 1
ATOM 2699 N N . GLY A 1 347 ? -29.047 -7.214 13.677 1.00 80.31 347 GLY A N 1
ATOM 2700 C CA . GLY A 1 347 ? -30.435 -7.510 13.299 1.00 80.31 347 GLY A CA 1
ATOM 2701 C C . GLY A 1 347 ? -30.558 -8.554 12.181 1.00 80.31 347 GLY A C 1
ATOM 2702 O O . GLY A 1 347 ? -31.364 -8.375 11.273 1.00 80.31 347 GLY A O 1
ATOM 2703 N N . GLY A 1 348 ? -29.710 -9.591 12.193 1.00 82.50 348 GLY A N 1
ATOM 2704 C CA . GLY A 1 348 ? -29.669 -10.636 11.159 1.00 82.50 348 GLY A CA 1
ATOM 2705 C C . GLY A 1 348 ? -29.059 -10.195 9.822 1.00 82.50 348 GLY A C 1
ATOM 2706 O O . GLY A 1 348 ? -29.098 -10.944 8.847 1.00 82.50 348 GLY A O 1
ATOM 2707 N N . ARG A 1 349 ? -28.500 -8.978 9.747 1.00 85.44 349 ARG A N 1
ATOM 2708 C CA . ARG A 1 349 ? -27.808 -8.459 8.565 1.00 85.44 349 ARG A CA 1
ATOM 2709 C C . ARG A 1 349 ? -26.309 -8.392 8.823 1.00 85.44 349 ARG A C 1
ATOM 2711 O O . ARG A 1 349 ? -25.856 -7.674 9.712 1.00 85.44 349 ARG A O 1
ATOM 2718 N N . VAL A 1 350 ? -25.539 -9.100 8.003 1.00 88.50 350 VAL A N 1
ATOM 2719 C CA . VAL A 1 350 ? -24.079 -8.976 7.970 1.00 88.50 350 VAL A CA 1
ATOM 2720 C C . VAL A 1 350 ? -23.703 -7.712 7.198 1.00 88.50 350 VAL A C 1
ATOM 2722 O O . VAL A 1 350 ? -24.217 -7.466 6.105 1.00 88.50 350 VAL A O 1
ATOM 2725 N N . GLY A 1 351 ? -22.798 -6.914 7.752 1.00 91.19 351 GLY A N 1
ATOM 2726 C CA . GLY A 1 351 ? -22.298 -5.703 7.112 1.00 91.19 351 GLY A CA 1
ATOM 2727 C C . GLY A 1 351 ? -21.009 -5.200 7.749 1.00 91.19 351 GLY A C 1
ATOM 2728 O O . GLY A 1 351 ? -20.314 -5.944 8.446 1.00 91.19 351 GLY A O 1
ATOM 2729 N N . LEU A 1 352 ? -20.674 -3.943 7.474 1.00 92.56 352 LEU A N 1
ATOM 2730 C CA . LEU A 1 352 ? -19.427 -3.320 7.912 1.00 92.56 352 LEU A CA 1
ATOM 2731 C C . LEU A 1 352 ? -19.677 -2.239 8.963 1.00 92.56 352 LEU A C 1
ATOM 2733 O O . LEU A 1 352 ? -20.460 -1.317 8.739 1.00 92.56 352 LEU A O 1
ATOM 2737 N N . GLN A 1 353 ? -18.967 -2.334 10.082 1.00 92.44 353 GLN A N 1
ATOM 2738 C CA . GLN A 1 353 ? -18.723 -1.218 10.989 1.00 92.44 353 GLN A CA 1
ATOM 2739 C C . GLN A 1 353 ? -17.413 -0.551 10.579 1.00 92.44 353 GLN A C 1
ATOM 2741 O O . GLN A 1 353 ? -16.391 -1.219 10.396 1.00 92.44 353 GLN A O 1
ATOM 2746 N N . THR A 1 354 ? -17.445 0.771 10.488 1.00 94.38 354 THR A N 1
ATOM 2747 C CA . THR A 1 354 ? -16.287 1.584 10.126 1.00 94.38 354 THR A CA 1
ATOM 2748 C C . THR A 1 354 ? -15.907 2.471 11.295 1.00 94.38 354 THR A C 1
ATOM 2750 O O . THR A 1 354 ? -16.741 3.217 11.803 1.00 94.38 354 THR A O 1
ATOM 2753 N N . VAL A 1 355 ? -14.642 2.434 11.697 1.00 94.75 355 VAL A N 1
ATOM 2754 C CA . VAL A 1 355 ? -14.094 3.322 12.725 1.00 9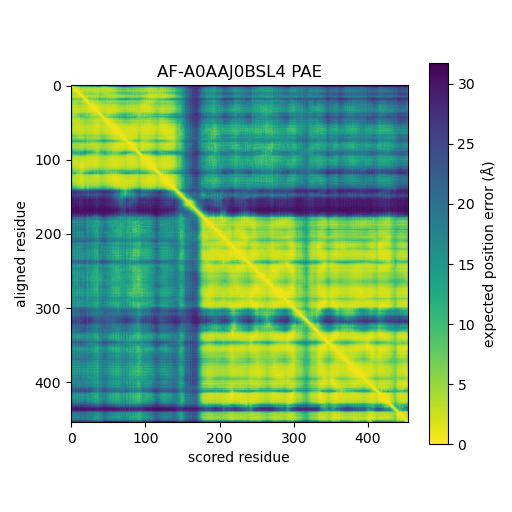4.75 355 VAL A CA 1
ATOM 2755 C C . VAL A 1 355 ? -12.989 4.153 12.094 1.00 94.75 355 VAL A C 1
ATOM 2757 O O . VAL A 1 355 ? -12.025 3.615 11.547 1.00 94.75 355 VAL A O 1
ATOM 2760 N N . VAL A 1 356 ? -13.151 5.469 12.155 1.00 96.12 356 VAL A N 1
ATOM 2761 C CA . VAL A 1 356 ? -12.224 6.460 11.619 1.00 96.12 356 VAL A CA 1
ATOM 2762 C C . VAL A 1 356 ? -11.663 7.256 12.786 1.00 96.12 356 VAL A C 1
ATOM 2764 O O . VAL A 1 356 ? -12.293 8.188 13.292 1.00 96.12 356 VAL A O 1
ATOM 2767 N N . PHE A 1 357 ? -10.467 6.878 13.231 1.00 96.31 357 PHE A N 1
ATOM 2768 C CA . PHE A 1 357 ? -9.745 7.662 14.219 1.00 96.31 357 PHE A CA 1
ATOM 2769 C C . PHE A 1 357 ? -9.128 8.881 13.535 1.00 96.31 357 PHE A C 1
ATOM 2771 O O . PHE A 1 357 ? -8.176 8.750 12.761 1.00 96.31 357 PHE A O 1
ATOM 2778 N N . ASP A 1 358 ? -9.695 10.054 13.810 1.00 95.06 358 ASP A N 1
ATOM 2779 C CA . ASP A 1 358 ? -9.315 11.331 13.211 1.00 95.06 358 ASP A CA 1
ATOM 2780 C C . ASP A 1 358 ? -8.877 12.316 14.306 1.00 95.06 358 ASP A C 1
ATOM 2782 O O . ASP A 1 358 ? -9.705 13.029 14.890 1.00 95.06 358 ASP A O 1
ATOM 2786 N N . PRO A 1 359 ? -7.561 12.401 14.577 1.00 94.56 359 PRO A N 1
ATOM 2787 C CA . PRO A 1 359 ? -7.018 13.295 15.591 1.00 94.56 359 PRO A CA 1
ATOM 2788 C C . PRO A 1 359 ? -7.393 14.765 15.407 1.00 94.56 359 PRO A C 1
ATOM 2790 O O . PRO A 1 359 ? -7.445 15.514 16.378 1.00 94.56 359 PRO A O 1
ATOM 2793 N N . SER A 1 360 ? -7.658 15.225 14.184 1.00 91.81 360 SER A N 1
ATOM 2794 C CA . SER A 1 360 ? -7.930 16.649 13.961 1.00 91.81 360 SER A CA 1
ATOM 2795 C C . SER A 1 360 ? -9.269 17.119 14.535 1.00 91.81 360 SER A C 1
ATOM 2797 O O . SER A 1 360 ? -9.466 18.324 14.687 1.00 91.81 360 SER A O 1
ATOM 2799 N N . MET A 1 361 ? -10.164 16.188 14.885 1.00 91.00 361 MET A N 1
ATOM 2800 C CA . MET A 1 361 ? -11.440 16.503 15.531 1.00 91.00 361 MET A CA 1
ATOM 2801 C C . MET A 1 361 ? -11.287 16.798 17.027 1.00 91.00 361 MET A C 1
ATOM 2803 O O . MET A 1 361 ? -11.999 17.652 17.544 1.00 91.00 361 MET A O 1
ATOM 2807 N N . ASN A 1 362 ? -10.341 16.136 17.704 1.00 91.31 362 ASN A N 1
ATOM 2808 C CA . ASN A 1 362 ? -10.238 16.152 19.169 1.00 91.31 362 ASN A CA 1
ATOM 2809 C C . ASN A 1 362 ? -8.904 16.706 19.708 1.00 91.31 362 ASN A C 1
ATOM 2811 O O . ASN A 1 362 ? -8.784 16.949 20.908 1.00 91.31 362 ASN A O 1
ATOM 2815 N N . TYR A 1 363 ? -7.898 16.922 18.851 1.00 92.38 363 TYR A N 1
ATOM 2816 C CA . TYR A 1 363 ? -6.562 17.375 19.250 1.00 92.38 363 TYR A CA 1
ATOM 2817 C C . TYR A 1 363 ? -6.208 18.720 18.619 1.00 92.38 363 TYR A C 1
ATOM 2819 O O . TYR A 1 363 ? -6.033 18.828 17.404 1.00 92.38 363 TYR A O 1
ATOM 2827 N N . GLU A 1 364 ? -6.001 19.743 19.452 1.00 89.31 364 GLU A N 1
ATOM 2828 C CA . GLU A 1 364 ? -5.699 21.106 18.992 1.00 89.31 364 GLU A CA 1
ATOM 2829 C C . GLU A 1 364 ? -4.425 21.218 18.125 1.00 89.31 364 GLU A C 1
ATOM 2831 O O . GLU A 1 364 ? -4.457 21.928 17.116 1.00 89.31 364 GLU A O 1
ATOM 2836 N N . PRO A 1 365 ? -3.298 20.529 18.416 1.00 87.38 365 PRO A N 1
ATOM 2837 C CA . PRO A 1 365 ? -2.142 20.538 17.513 1.00 87.38 365 PRO A CA 1
ATOM 2838 C C . PRO A 1 365 ? -2.477 20.016 16.109 1.00 87.38 365 PRO A C 1
ATOM 2840 O O . PRO A 1 365 ? -2.014 20.574 15.116 1.00 87.38 365 PRO A O 1
ATOM 2843 N N . CYS A 1 366 ? -3.329 18.992 16.024 1.00 89.88 366 CYS A N 1
ATOM 2844 C CA . CYS A 1 366 ? -3.767 18.409 14.760 1.00 89.88 366 CYS A CA 1
ATOM 2845 C C . CYS A 1 366 ? -4.751 19.331 14.032 1.00 89.88 366 CYS A C 1
ATOM 2847 O O . CYS A 1 366 ? -4.618 19.535 12.827 1.00 89.88 366 CYS A O 1
ATOM 2849 N N . ASN A 1 367 ? -5.690 19.943 14.762 1.00 87.88 367 ASN A N 1
ATOM 2850 C CA . ASN A 1 367 ? -6.635 20.923 14.224 1.00 87.88 367 ASN A CA 1
ATOM 2851 C C . ASN A 1 367 ? -5.900 22.112 13.578 1.00 87.88 367 ASN A C 1
ATOM 2853 O O . ASN A 1 367 ? -6.195 22.494 12.446 1.00 87.88 367 ASN A O 1
ATOM 2857 N N . ARG A 1 368 ? -4.870 22.651 14.245 1.00 86.12 368 ARG A N 1
ATOM 2858 C CA . ARG A 1 368 ? -4.063 23.761 13.707 1.00 86.12 368 ARG A CA 1
ATOM 2859 C C . ARG A 1 368 ? -3.378 23.424 12.384 1.00 86.12 368 ARG A C 1
ATOM 2861 O O . ARG A 1 368 ? -3.309 24.295 11.521 1.00 86.12 368 ARG A O 1
ATOM 2868 N N . LEU A 1 369 ? -2.924 22.182 12.211 1.00 81.62 369 LEU A N 1
ATOM 2869 C CA . LEU A 1 369 ? -2.330 21.720 10.955 1.00 81.62 369 LEU A CA 1
ATOM 2870 C C . LEU A 1 369 ? -3.358 21.684 9.815 1.00 81.62 369 LEU A C 1
ATOM 2872 O O . LEU A 1 369 ? -3.050 22.074 8.691 1.00 81.62 369 LEU A O 1
ATOM 2876 N N . VAL A 1 370 ? -4.585 21.238 10.099 1.00 83.12 370 VAL A N 1
ATOM 2877 C CA . VAL A 1 370 ? -5.624 21.068 9.072 1.00 83.12 370 VAL A CA 1
ATOM 2878 C C . VAL A 1 370 ? -6.430 22.331 8.787 1.00 83.12 370 VAL A C 1
ATOM 2880 O O . VAL A 1 370 ? -7.009 22.438 7.710 1.00 83.12 370 VAL A O 1
ATOM 2883 N N . ARG A 1 371 ? -6.477 23.303 9.708 1.00 84.56 371 ARG A N 1
ATOM 2884 C CA . ARG A 1 371 ? -7.308 24.517 9.591 1.00 84.56 371 ARG A CA 1
ATOM 2885 C C . ARG A 1 371 ? -7.106 25.284 8.268 1.00 84.56 371 ARG A C 1
ATOM 2887 O O . ARG A 1 371 ? -8.115 25.643 7.653 1.00 84.56 371 ARG A O 1
ATOM 2894 N N . PRO A 1 372 ? -5.873 25.479 7.753 1.00 84.38 372 PRO A N 1
ATOM 2895 C CA . PRO A 1 372 ? -5.659 26.114 6.446 1.00 84.38 372 PRO A CA 1
ATOM 2896 C C . PRO A 1 372 ? -6.232 25.313 5.263 1.00 84.38 372 PRO A C 1
ATOM 2898 O O . PRO A 1 372 ? -6.489 25.870 4.199 1.00 84.38 372 PRO A O 1
ATOM 2901 N N . HIS A 1 373 ? -6.457 24.014 5.458 1.00 82.56 373 HIS A N 1
ATOM 2902 C CA . HIS A 1 373 ? -6.907 23.050 4.457 1.00 82.56 373 HIS A CA 1
ATOM 2903 C C . HIS A 1 373 ? -8.290 22.459 4.780 1.00 82.56 373 HIS A C 1
ATOM 2905 O O . HIS A 1 373 ? -8.648 21.415 4.236 1.00 82.56 373 HIS A O 1
ATOM 2911 N N . HIS A 1 374 ? -9.073 23.102 5.656 1.00 83.62 374 HIS A N 1
ATOM 2912 C CA . HIS A 1 374 ? -10.315 22.540 6.199 1.00 83.62 374 HIS A CA 1
ATOM 2913 C C . HIS A 1 374 ? -11.284 22.050 5.110 1.00 83.62 374 HIS A C 1
ATOM 2915 O O . HIS A 1 374 ? -11.858 20.976 5.253 1.00 83.62 374 HIS A O 1
ATOM 2921 N N . THR A 1 375 ? -11.418 22.782 3.996 1.00 84.31 375 THR A N 1
ATOM 2922 C CA . THR A 1 375 ? -12.269 22.383 2.865 1.00 84.31 375 THR A CA 1
ATOM 2923 C C . THR A 1 375 ? -11.793 21.077 2.230 1.00 84.31 375 THR A C 1
ATOM 2925 O O . THR A 1 375 ? -12.599 20.194 1.975 1.00 84.31 375 THR A O 1
ATOM 2928 N N . SER A 1 376 ? -10.483 20.925 2.015 1.00 83.69 376 SER A N 1
ATOM 2929 C CA . SER A 1 376 ? -9.903 19.711 1.428 1.00 83.69 376 SER A CA 1
ATOM 2930 C C . SER A 1 376 ? -9.999 18.514 2.372 1.00 83.69 376 SER A C 1
ATOM 2932 O O . SER A 1 376 ? -10.212 17.397 1.918 1.00 83.69 376 SER A O 1
ATOM 2934 N N . VAL A 1 377 ? -9.877 18.740 3.682 1.00 86.62 377 VAL A N 1
ATOM 2935 C CA . VAL A 1 377 ? -10.049 17.690 4.699 1.00 86.62 377 VAL A CA 1
ATOM 2936 C C . VAL A 1 377 ? -11.502 17.245 4.786 1.00 86.62 377 VAL A C 1
ATOM 2938 O O . VAL A 1 377 ? -11.772 16.050 4.856 1.00 86.62 377 VAL A O 1
ATOM 2941 N N . PHE A 1 378 ? -12.440 18.191 4.752 1.00 87.06 378 PHE A N 1
ATOM 2942 C CA . PHE A 1 378 ? -13.865 17.886 4.732 1.00 87.06 378 PHE A CA 1
ATOM 2943 C C . PHE A 1 378 ? -14.245 17.080 3.482 1.00 87.06 378 PHE A C 1
ATOM 2945 O O . PHE A 1 378 ? -14.797 15.993 3.618 1.00 87.06 378 PHE A O 1
ATOM 2952 N N . GLN A 1 379 ? -13.834 17.539 2.295 1.00 87.56 379 GLN A N 1
ATOM 2953 C CA . GLN A 1 379 ? -14.034 16.814 1.033 1.00 87.56 379 GLN A CA 1
ATOM 2954 C C . GLN A 1 379 ? -13.419 15.413 1.073 1.00 87.56 379 GLN A C 1
ATOM 2956 O O . GLN A 1 379 ? -14.075 14.444 0.721 1.00 87.56 379 GLN A O 1
ATOM 2961 N N . PHE A 1 380 ? -12.189 15.278 1.581 1.00 89.25 380 PHE A N 1
ATOM 2962 C CA . PHE A 1 380 ? -11.553 13.970 1.723 1.00 89.25 380 PHE A CA 1
ATOM 2963 C C . PHE A 1 380 ? -12.378 13.009 2.594 1.00 89.25 380 PHE A C 1
ATOM 2965 O O . PHE A 1 380 ? -12.468 11.826 2.269 1.00 89.25 380 PHE A O 1
ATOM 2972 N N . ARG A 1 381 ? -12.977 13.489 3.693 1.00 91.00 381 ARG A N 1
ATOM 2973 C CA . ARG A 1 381 ? -13.833 12.665 4.564 1.00 91.00 381 ARG A CA 1
ATOM 2974 C C . ARG A 1 381 ? -15.116 12.237 3.856 1.00 91.00 381 ARG A C 1
ATOM 2976 O O . ARG A 1 381 ? -15.492 11.073 3.974 1.00 91.00 381 ARG A O 1
ATOM 2983 N N . GLU A 1 382 ? -15.764 13.144 3.128 1.00 91.88 382 GLU A N 1
ATOM 2984 C CA . GLU A 1 382 ? -16.958 12.824 2.336 1.00 91.88 382 GLU A CA 1
ATOM 2985 C C . GLU A 1 382 ? -16.639 11.790 1.251 1.00 91.88 382 GLU A C 1
ATOM 2987 O O . GLU A 1 382 ? -17.269 10.731 1.213 1.00 91.88 382 GLU A O 1
ATOM 2992 N N . ASP A 1 383 ? -15.589 12.032 0.463 1.00 92.56 383 ASP A N 1
ATOM 2993 C CA . ASP A 1 383 ? -15.137 11.128 -0.596 1.00 92.56 383 ASP A CA 1
ATOM 2994 C C . ASP A 1 383 ? -14.750 9.751 -0.033 1.00 92.56 383 ASP A C 1
ATOM 2996 O O . ASP A 1 383 ? -15.057 8.715 -0.626 1.00 92.56 383 ASP A O 1
ATOM 3000 N N . LEU A 1 384 ? -14.086 9.709 1.130 1.00 93.56 384 LEU A N 1
ATOM 3001 C CA . LEU A 1 384 ? -13.743 8.466 1.822 1.00 93.56 384 LEU A CA 1
ATOM 3002 C C . LEU A 1 384 ? -15.002 7.657 2.160 1.00 93.56 384 LEU A C 1
ATOM 3004 O O . LEU A 1 384 ? -15.052 6.455 1.882 1.00 93.56 384 LEU A O 1
ATOM 3008 N N . VAL A 1 385 ? -16.010 8.304 2.750 1.00 94.06 385 VAL A N 1
ATOM 3009 C CA . VAL A 1 385 ? -17.275 7.665 3.139 1.00 94.06 385 VAL A CA 1
ATOM 3010 C C . VAL A 1 385 ? -18.048 7.186 1.912 1.00 94.06 385 VAL A C 1
ATOM 3012 O O . VAL A 1 385 ? -18.520 6.045 1.894 1.00 94.06 385 VAL A O 1
ATOM 3015 N N . GLU A 1 386 ? -18.168 8.015 0.876 1.00 94.62 386 GLU A N 1
ATOM 3016 C CA . GLU A 1 386 ? -18.859 7.657 -0.365 1.00 94.62 386 GLU A CA 1
ATOM 3017 C C . GLU A 1 386 ? -18.184 6.467 -1.054 1.00 94.62 386 GLU A C 1
ATOM 3019 O O . GLU A 1 386 ? -18.840 5.482 -1.421 1.00 94.62 386 GLU A O 1
ATOM 3024 N N . LYS A 1 387 ? -16.854 6.512 -1.175 1.00 94.75 387 LYS A N 1
ATOM 3025 C CA . LYS A 1 387 ? -16.075 5.439 -1.790 1.00 94.75 387 LYS A CA 1
ATOM 3026 C C . LYS A 1 387 ? -16.208 4.135 -1.006 1.00 94.75 387 LYS A C 1
ATOM 3028 O O . LYS A 1 387 ? -16.389 3.078 -1.611 1.00 94.75 387 LYS A O 1
ATOM 3033 N N . LEU A 1 388 ? -16.156 4.204 0.325 1.00 95.31 388 LEU A N 1
ATOM 3034 C CA . LEU A 1 388 ? -16.345 3.050 1.201 1.00 95.31 388 LEU A CA 1
ATOM 3035 C C . LEU A 1 388 ? -17.726 2.423 1.017 1.00 95.31 388 LEU A C 1
ATOM 3037 O O . LEU A 1 388 ? -17.824 1.210 0.859 1.00 95.31 388 LEU A O 1
ATOM 3041 N N . ARG A 1 389 ? -18.786 3.235 0.990 1.00 94.12 389 ARG A N 1
ATOM 3042 C CA . ARG A 1 389 ? -20.160 2.763 0.764 1.00 94.12 389 ARG A CA 1
ATOM 3043 C C . ARG A 1 389 ? -20.328 2.103 -0.590 1.00 94.12 389 ARG A C 1
ATOM 3045 O O . ARG A 1 389 ? -20.919 1.031 -0.668 1.00 94.12 389 ARG A O 1
ATOM 3052 N N . THR A 1 390 ? -19.793 2.727 -1.633 1.00 94.38 390 THR A N 1
ATOM 3053 C CA . THR A 1 390 ? -19.861 2.208 -3.002 1.00 94.38 390 THR A CA 1
ATOM 3054 C C . THR A 1 390 ? -19.174 0.850 -3.100 1.00 94.38 390 THR A C 1
ATOM 3056 O O . THR A 1 390 ? -19.749 -0.105 -3.621 1.00 94.38 390 THR A O 1
ATOM 3059 N N . TRP A 1 391 ? -17.968 0.733 -2.538 1.00 95.12 391 TRP A N 1
ATOM 3060 C CA . TRP A 1 391 ? -17.236 -0.530 -2.489 1.00 95.12 391 TRP A CA 1
ATOM 3061 C C . TRP A 1 391 ? -17.976 -1.602 -1.671 1.00 95.12 391 TRP A C 1
ATOM 3063 O O . TRP A 1 391 ? -18.186 -2.712 -2.156 1.00 95.12 391 TRP A O 1
ATOM 3073 N N . ALA A 1 392 ? -18.431 -1.255 -0.466 1.00 92.88 392 ALA A N 1
ATOM 3074 C CA . ALA A 1 392 ? -19.159 -2.140 0.442 1.00 92.88 392 ALA A CA 1
ATOM 3075 C C . ALA A 1 392 ? -20.468 -2.672 -0.175 1.00 92.88 392 ALA A C 1
ATOM 3077 O O . ALA A 1 392 ? -20.767 -3.866 -0.101 1.00 92.88 392 ALA A O 1
ATOM 3078 N N . ALA A 1 393 ? -21.225 -1.798 -0.847 1.00 89.50 393 ALA A N 1
ATOM 3079 C CA . ALA A 1 393 ? -22.433 -2.165 -1.581 1.00 89.50 393 ALA A CA 1
ATOM 3080 C C . ALA A 1 393 ? -22.130 -3.130 -2.737 1.00 89.50 393 ALA A C 1
ATOM 3082 O O . ALA A 1 393 ? -22.858 -4.105 -2.916 1.00 89.50 393 ALA A O 1
ATOM 3083 N N . GLY A 1 394 ? -21.029 -2.913 -3.467 1.00 88.06 394 GLY A N 1
ATOM 3084 C CA . GLY A 1 394 ? -20.568 -3.817 -4.526 1.00 88.06 394 GLY A CA 1
ATOM 3085 C C . GLY A 1 394 ? -20.222 -5.230 -4.039 1.00 88.06 394 GLY A C 1
ATOM 3086 O O . GLY A 1 394 ? -20.295 -6.175 -4.819 1.00 88.06 394 GLY A O 1
ATOM 3087 N N . LEU A 1 395 ? -19.900 -5.390 -2.752 1.00 86.50 395 LEU A N 1
ATOM 3088 C CA . LEU A 1 395 ? -19.648 -6.686 -2.110 1.00 86.50 395 LEU A CA 1
ATOM 3089 C C . LEU A 1 395 ? -20.890 -7.299 -1.439 1.00 86.50 395 LEU A C 1
ATOM 3091 O O . LEU A 1 395 ? -20.790 -8.363 -0.832 1.00 86.50 395 LEU A O 1
ATOM 3095 N N . GLY A 1 396 ? -22.047 -6.631 -1.488 1.00 86.25 396 GLY A N 1
ATOM 3096 C CA . GLY A 1 396 ? -23.249 -7.062 -0.765 1.00 86.25 396 GLY A CA 1
ATOM 3097 C C . GLY A 1 396 ? -23.129 -6.970 0.764 1.00 86.25 396 GLY A C 1
ATOM 3098 O O . GLY A 1 396 ? -23.977 -7.507 1.473 1.00 86.25 396 GLY A O 1
ATOM 3099 N N . ALA A 1 397 ? -22.105 -6.282 1.277 1.00 88.69 397 ALA A N 1
ATOM 3100 C CA . ALA A 1 397 ? -21.826 -6.103 2.699 1.00 88.69 397 ALA A CA 1
ATOM 3101 C C . ALA A 1 397 ? -21.928 -4.608 3.045 1.00 88.69 397 ALA A C 1
ATOM 3103 O O . ALA A 1 397 ? -20.908 -3.928 3.126 1.00 88.69 397 ALA A O 1
ATOM 3104 N N . PRO A 1 398 ? -23.145 -4.060 3.196 1.00 92.25 398 PRO A N 1
ATOM 3105 C CA . PRO A 1 398 ? -23.358 -2.624 3.357 1.00 92.25 398 PRO A CA 1
ATOM 3106 C C . PRO A 1 398 ? -22.682 -2.093 4.621 1.00 92.25 398 PRO A C 1
ATOM 3108 O O . PRO A 1 398 ? -22.567 -2.795 5.627 1.00 92.25 398 PRO A O 1
ATOM 3111 N N . VAL A 1 399 ? -22.293 -0.819 4.588 1.00 92.69 399 VAL A N 1
ATOM 3112 C CA . VAL A 1 399 ? -21.842 -0.108 5.787 1.00 92.69 399 VAL A CA 1
ATOM 3113 C C . VAL A 1 399 ? -23.045 0.101 6.704 1.00 92.69 399 VAL A C 1
ATOM 3115 O O . VAL A 1 399 ? -24.015 0.743 6.305 1.00 92.69 399 VAL A O 1
ATOM 3118 N N . LEU A 1 400 ? -22.993 -0.468 7.905 1.00 90.88 400 LEU A N 1
ATOM 3119 C CA . LEU A 1 400 ? -24.064 -0.389 8.899 1.00 90.88 400 LEU A CA 1
ATOM 3120 C C . LEU A 1 400 ? -23.899 0.823 9.814 1.00 90.88 400 LEU A C 1
ATOM 3122 O O . LEU A 1 400 ? -24.891 1.404 10.236 1.00 90.88 400 LEU A O 1
ATOM 3126 N N . GLU A 1 401 ? -22.660 1.205 10.113 1.00 90.62 401 GLU A N 1
ATOM 3127 C CA . GLU A 1 401 ? -22.357 2.327 10.999 1.00 90.62 401 GLU A CA 1
ATOM 3128 C C . GLU A 1 401 ? -20.948 2.867 10.752 1.00 90.62 401 GLU A C 1
ATOM 3130 O O . GLU A 1 401 ? -20.049 2.141 10.309 1.00 90.62 401 GLU A O 1
ATOM 3135 N N . ILE A 1 402 ? -20.771 4.159 11.033 1.00 92.94 402 ILE A N 1
ATOM 3136 C CA . ILE A 1 402 ? -19.494 4.856 10.909 1.00 92.94 402 ILE A CA 1
ATOM 3137 C C . ILE A 1 402 ? -19.268 5.701 12.161 1.00 92.94 402 ILE A C 1
ATOM 3139 O O . ILE A 1 402 ? -20.120 6.511 12.526 1.00 92.94 402 ILE A O 1
ATOM 3143 N N . TRP A 1 403 ? -18.110 5.526 12.787 1.00 93.25 403 TRP A N 1
ATOM 3144 C CA . TRP A 1 403 ? -17.666 6.265 13.965 1.00 93.25 403 TRP A CA 1
ATOM 3145 C C . TRP A 1 403 ? -16.472 7.146 13.605 1.00 93.25 403 TRP A C 1
ATOM 3147 O O . TRP A 1 403 ? -15.509 6.653 13.020 1.00 93.25 403 TRP A O 1
ATOM 3157 N N . PHE A 1 404 ? -16.515 8.428 13.966 1.00 93.94 404 PHE A N 1
ATOM 3158 C CA . PHE A 1 404 ? -15.447 9.400 13.704 1.00 93.94 404 PHE A CA 1
ATOM 3159 C C . PHE A 1 404 ? -14.896 10.010 14.993 1.00 93.94 404 PHE A C 1
ATOM 3161 O O . PHE A 1 404 ? -15.640 10.260 15.939 1.00 93.94 404 PHE A O 1
ATOM 3168 N N . GLY A 1 405 ? -13.599 10.317 15.008 1.00 93.44 405 GLY A N 1
ATOM 3169 C CA . GLY A 1 405 ? -12.946 11.056 16.091 1.00 93.44 405 GLY A CA 1
ATOM 3170 C C . GLY A 1 405 ? -12.020 10.172 16.915 1.00 93.44 405 GLY A C 1
ATOM 3171 O O . GLY A 1 405 ? -11.061 9.630 16.382 1.00 93.44 405 GLY A O 1
ATOM 3172 N N . GLY A 1 406 ? -12.283 10.053 18.212 1.00 92.12 406 GLY A N 1
ATOM 3173 C CA . GLY A 1 406 ? -11.496 9.267 19.157 1.00 92.12 406 GLY A CA 1
ATOM 3174 C C . GLY A 1 406 ? -10.447 10.066 19.940 1.00 92.12 406 GLY A C 1
ATOM 3175 O O . GLY A 1 406 ? -9.956 11.105 19.490 1.00 92.12 406 GLY A O 1
ATOM 3176 N N . VAL A 1 407 ? -10.102 9.573 21.132 1.00 90.94 407 VAL A N 1
ATOM 3177 C CA . VAL A 1 407 ? -9.116 10.154 22.053 1.00 90.94 407 VAL A CA 1
ATOM 3178 C C . VAL A 1 407 ? -8.225 9.058 22.655 1.00 90.94 407 VAL A C 1
ATOM 3180 O O . VAL A 1 407 ? -8.654 8.219 23.438 1.00 90.94 407 VAL A O 1
ATOM 3183 N N . LEU A 1 408 ? -6.935 9.129 22.351 1.00 89.00 408 LEU A N 1
ATOM 3184 C CA . LEU A 1 408 ? -5.823 8.556 23.104 1.00 89.00 408 LEU A CA 1
ATOM 3185 C C . LEU A 1 408 ? -5.427 9.435 24.304 1.00 89.00 408 LEU A C 1
ATOM 3187 O O . LEU A 1 408 ? -4.917 10.555 24.155 1.00 89.00 408 LEU A O 1
ATOM 3191 N N . ARG A 1 409 ? -5.617 8.905 25.515 1.00 84.44 409 ARG A N 1
ATOM 3192 C CA . ARG A 1 409 ? -5.200 9.558 26.765 1.00 84.44 409 ARG A CA 1
ATOM 3193 C C . ARG A 1 409 ? -3.669 9.609 26.857 1.00 84.44 409 ARG A C 1
ATOM 3195 O O . ARG A 1 409 ? -3.005 8.632 26.544 1.00 84.44 409 ARG A O 1
ATOM 3202 N N . GLY A 1 410 ? -3.119 10.744 27.297 1.00 83.56 410 GLY A N 1
ATOM 3203 C CA . GLY A 1 410 ? -1.671 10.933 27.489 1.00 83.56 410 GLY A CA 1
ATOM 3204 C C . GLY A 1 410 ? -0.898 11.525 26.300 1.00 83.56 410 GLY A C 1
ATOM 3205 O O . GLY A 1 410 ? 0.284 11.809 26.449 1.00 83.56 410 GLY A O 1
ATOM 3206 N N . TYR A 1 411 ? -1.547 11.785 25.156 1.00 84.06 411 TYR A N 1
ATOM 3207 C CA . TYR A 1 411 ? -0.881 12.222 23.912 1.00 84.06 411 TYR A CA 1
ATOM 3208 C C . TYR A 1 411 ? -1.333 13.610 23.408 1.00 84.06 411 TYR A C 1
ATOM 3210 O O . TYR A 1 411 ? -1.488 13.846 22.212 1.00 84.06 411 TYR A O 1
ATOM 3218 N N . GLN A 1 412 ? -1.583 14.561 24.314 1.00 75.38 412 GLN A N 1
ATOM 3219 C CA . GLN A 1 412 ? -2.238 15.844 23.983 1.00 75.38 412 GLN A CA 1
ATOM 3220 C C . GLN A 1 412 ? -1.431 16.779 23.059 1.00 75.38 412 GLN A C 1
ATOM 3222 O O . GLN A 1 412 ? -2.013 17.659 22.427 1.00 75.38 412 GLN A O 1
ATOM 3227 N N . TYR A 1 413 ? -0.112 16.593 22.958 1.00 74.81 413 TYR A N 1
ATOM 3228 C CA . TYR A 1 413 ? 0.797 17.476 22.207 1.00 74.81 413 TYR A CA 1
ATOM 3229 C C . TYR A 1 413 ? 1.421 16.811 20.977 1.00 74.81 413 TYR A C 1
ATOM 3231 O O . TYR A 1 413 ? 2.403 17.302 20.427 1.00 74.81 413 TYR A O 1
ATOM 3239 N N . THR A 1 414 ? 0.857 15.684 20.560 1.00 85.81 414 THR A N 1
ATOM 3240 C CA . THR A 1 414 ? 1.400 14.835 19.505 1.00 85.81 414 THR A CA 1
ATOM 3241 C C . THR A 1 414 ? 0.734 15.136 18.161 1.00 85.81 414 THR A C 1
ATOM 3243 O O . THR A 1 414 ? -0.416 15.575 18.101 1.00 85.81 414 THR A O 1
ATOM 3246 N N . ASP A 1 415 ? 1.465 14.937 17.065 1.00 91.56 415 ASP A N 1
ATOM 3247 C CA . ASP A 1 415 ? 0.941 15.139 15.719 1.00 91.56 415 ASP A CA 1
ATOM 3248 C C . ASP A 1 415 ? 0.008 14.000 15.260 1.00 91.56 415 ASP A C 1
ATOM 3250 O O . ASP A 1 415 ? 0.010 12.899 15.812 1.00 91.56 415 ASP A O 1
ATOM 3254 N N . SER A 1 416 ? -0.791 14.266 14.221 1.00 93.75 416 SER A N 1
ATOM 3255 C CA . SER A 1 416 ? -1.855 13.351 13.778 1.00 93.75 416 SER A CA 1
ATOM 3256 C C . SER A 1 416 ? -1.359 11.998 13.255 1.00 93.75 416 SER A C 1
ATOM 3258 O O . SER A 1 416 ? -2.050 10.991 13.429 1.00 93.75 416 SER A O 1
ATOM 3260 N N . VAL A 1 417 ? -0.172 11.940 12.638 1.00 94.19 417 VAL A N 1
ATOM 3261 C CA . VAL A 1 417 ? 0.391 10.684 12.116 1.00 94.19 417 VAL A CA 1
ATOM 3262 C C . VAL A 1 417 ? 0.916 9.840 13.263 1.00 94.19 417 VAL A C 1
ATOM 3264 O O . VAL A 1 417 ? 0.592 8.652 13.327 1.00 94.19 417 VAL A O 1
ATOM 3267 N N . THR A 1 418 ? 1.626 10.454 14.207 1.00 95.12 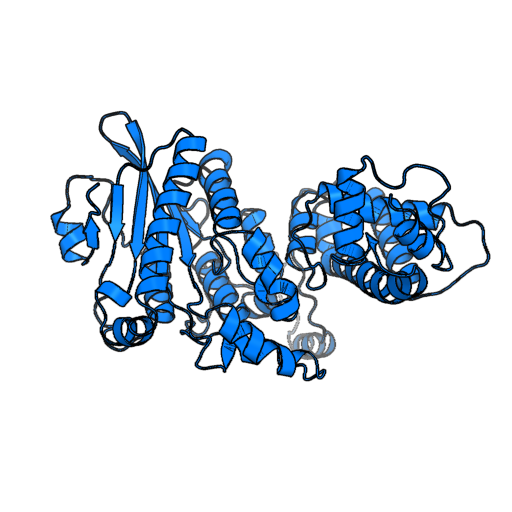418 THR A N 1
ATOM 3268 C CA . THR A 1 418 ? 2.095 9.767 15.412 1.00 95.12 418 THR A CA 1
ATOM 3269 C C . THR A 1 418 ? 0.908 9.237 16.226 1.00 95.12 418 THR A C 1
ATOM 3271 O O . THR A 1 418 ? 0.889 8.059 16.578 1.00 95.12 418 THR A O 1
ATOM 3274 N N . LEU A 1 419 ? -0.132 10.052 16.451 1.00 95.69 419 LEU A N 1
ATOM 3275 C CA . LEU A 1 419 ? -1.355 9.632 17.154 1.00 95.69 419 LEU A CA 1
ATOM 3276 C C . LEU A 1 419 ? -2.043 8.447 16.468 1.00 95.69 419 LEU A C 1
ATOM 3278 O O . LEU A 1 419 ? -2.384 7.468 17.127 1.00 95.69 419 LEU A O 1
ATOM 3282 N N . SER A 1 420 ? -2.226 8.512 15.149 1.00 96.31 420 SER A N 1
ATOM 3283 C CA . SER A 1 420 ? -2.879 7.434 14.391 1.00 96.31 420 SER A CA 1
ATOM 3284 C C . SER A 1 420 ? -2.049 6.150 14.385 1.00 96.31 420 SER A C 1
ATOM 3286 O O . SER A 1 420 ? -2.597 5.054 14.456 1.00 96.31 420 SER A O 1
ATOM 3288 N N . SER A 1 421 ? -0.723 6.281 14.354 1.00 95.12 421 SER A N 1
ATOM 3289 C CA . SER A 1 421 ? 0.218 5.159 14.417 1.00 95.12 421 SER A CA 1
ATOM 3290 C C . SER A 1 421 ? 0.173 4.454 15.775 1.00 95.12 421 SER A C 1
ATOM 3292 O O . SER A 1 421 ? 0.099 3.227 15.825 1.00 95.12 421 SER A O 1
ATOM 3294 N N . VAL A 1 422 ? 0.142 5.220 16.871 1.00 93.75 422 VAL A N 1
ATOM 3295 C CA . VAL A 1 422 ? -0.035 4.688 18.234 1.00 93.75 422 VAL A CA 1
ATOM 3296 C C . VAL A 1 422 ? -1.410 4.046 18.396 1.00 93.75 422 VAL A C 1
ATOM 3298 O O . VAL A 1 422 ? -1.517 2.961 18.960 1.00 93.75 422 VAL A O 1
ATOM 3301 N N . PHE A 1 423 ? -2.465 4.673 17.869 1.00 94.19 423 PHE A N 1
ATOM 3302 C CA . PHE A 1 423 ? -3.813 4.110 17.921 1.00 94.19 423 PHE A CA 1
ATOM 3303 C C . PHE A 1 423 ? -3.875 2.741 17.234 1.00 94.19 423 PHE A C 1
ATOM 3305 O O . PHE A 1 423 ? -4.396 1.792 17.814 1.00 94.19 423 PHE A O 1
ATOM 3312 N N . LEU A 1 424 ? -3.290 2.611 16.037 1.00 93.50 424 LEU A N 1
ATOM 3313 C CA . LEU A 1 424 ? -3.217 1.333 15.322 1.00 93.50 424 LEU A CA 1
ATOM 3314 C C . LEU A 1 424 ? -2.436 0.271 16.097 1.00 93.50 424 LEU A C 1
ATOM 3316 O O . LEU A 1 424 ? -2.900 -0.864 16.173 1.00 93.50 424 LEU A O 1
ATOM 3320 N N . ALA A 1 425 ? -1.291 0.634 16.684 1.00 91.31 425 ALA A N 1
ATOM 3321 C CA . ALA A 1 425 ? -0.522 -0.280 17.525 1.00 91.31 425 ALA A CA 1
ATOM 3322 C C . ALA A 1 425 ? -1.371 -0.787 18.702 1.00 91.31 425 ALA A C 1
ATOM 3324 O O . ALA A 1 425 ? -1.490 -1.994 18.885 1.00 91.31 425 ALA A O 1
ATOM 3325 N N . ASN A 1 426 ? -2.060 0.113 19.411 1.00 89.75 426 ASN A N 1
ATOM 3326 C CA . ASN A 1 426 ? -2.927 -0.245 20.535 1.00 89.75 426 ASN A CA 1
ATOM 3327 C C . ASN A 1 426 ? -4.090 -1.153 20.112 1.00 89.75 426 ASN A C 1
ATOM 3329 O O . ASN A 1 426 ? -4.417 -2.106 20.819 1.00 89.75 426 ASN A O 1
ATOM 3333 N N . VAL A 1 427 ? -4.722 -0.878 18.967 1.00 88.00 427 VAL A N 1
ATOM 3334 C CA . VAL A 1 427 ? -5.809 -1.713 18.430 1.00 88.00 427 VAL A CA 1
ATOM 3335 C C . VAL A 1 427 ? -5.313 -3.121 18.121 1.00 88.00 427 VAL A C 1
ATOM 3337 O O . VAL A 1 427 ? -5.991 -4.088 18.452 1.00 88.00 427 VAL A O 1
ATOM 3340 N N . VAL A 1 428 ? -4.139 -3.235 17.505 1.00 86.31 428 VAL A N 1
ATOM 3341 C CA . VAL A 1 428 ? -3.551 -4.519 17.115 1.00 86.31 428 VAL A CA 1
ATOM 3342 C C . VAL A 1 428 ? -3.048 -5.315 18.327 1.00 86.31 428 VAL A C 1
ATOM 3344 O O . VAL A 1 428 ? -3.255 -6.524 18.386 1.00 86.31 428 VAL A O 1
ATOM 3347 N N . GLU A 1 429 ? -2.417 -4.649 19.294 1.00 85.12 429 GLU A N 1
ATOM 3348 C CA . GLU A 1 429 ? -1.835 -5.275 20.486 1.00 85.12 429 GLU A CA 1
ATOM 3349 C C . GLU A 1 429 ? -2.897 -5.690 21.510 1.00 85.12 429 GLU A C 1
ATOM 3351 O O . GLU A 1 429 ? -2.891 -6.816 22.002 1.00 85.12 429 GLU A O 1
ATOM 3356 N N . SER A 1 430 ? -3.808 -4.774 21.844 1.00 77.31 430 SER A N 1
ATOM 3357 C CA . SER A 1 430 ? -4.730 -4.934 22.977 1.00 77.31 430 SER A CA 1
ATOM 3358 C C . SER A 1 430 ? -6.175 -5.203 22.570 1.00 77.31 430 SER A C 1
ATOM 3360 O O . SER A 1 430 ? -7.016 -5.442 23.434 1.00 77.31 430 SER A O 1
ATOM 3362 N N . GLY A 1 431 ? -6.492 -5.141 21.271 1.00 72.44 431 GLY A N 1
ATOM 3363 C CA . GLY A 1 431 ? -7.878 -5.192 20.812 1.00 72.44 431 GLY A CA 1
ATOM 3364 C C . GLY A 1 431 ? -8.702 -4.013 21.335 1.00 72.44 431 GLY A C 1
ATOM 3365 O O . GLY A 1 431 ? -9.886 -4.188 21.582 1.00 72.44 431 GLY A O 1
ATOM 3366 N N . LEU A 1 432 ? -8.078 -2.835 21.514 1.00 63.06 432 LEU A N 1
ATOM 3367 C CA . LEU A 1 432 ? -8.590 -1.635 22.211 1.00 63.06 432 LEU A CA 1
ATOM 3368 C C . LEU A 1 432 ? -10.019 -1.188 21.826 1.00 63.06 432 LEU A C 1
ATOM 3370 O O . LEU A 1 432 ? -10.628 -0.381 22.527 1.00 63.06 432 LEU A O 1
ATOM 3374 N N . LEU A 1 433 ? -10.552 -1.649 20.695 1.00 69.94 433 LEU A N 1
ATOM 3375 C CA . LEU A 1 433 ? -11.904 -1.300 20.287 1.00 69.94 433 LEU A CA 1
ATOM 3376 C C . LEU A 1 433 ? -12.948 -2.015 21.158 1.00 69.94 433 LEU A C 1
ATOM 3378 O O . LEU A 1 433 ? -12.819 -3.216 21.397 1.00 69.94 433 LEU A O 1
ATOM 3382 N N . PRO A 1 434 ? -14.026 -1.319 21.563 1.00 58.72 434 PRO A N 1
ATOM 3383 C CA . PRO A 1 434 ? -15.157 -1.945 22.230 1.00 58.72 434 PRO A CA 1
ATOM 3384 C C . PRO A 1 434 ? -15.637 -3.205 21.495 1.00 58.72 434 PRO A C 1
ATOM 3386 O O . PRO A 1 434 ? -15.682 -3.266 20.254 1.00 58.72 434 PRO A O 1
ATOM 3389 N N . GLY A 1 435 ? -16.003 -4.220 22.283 1.00 55.19 435 GLY A N 1
ATOM 3390 C CA . GLY A 1 435 ? -16.552 -5.482 21.797 1.00 55.19 435 GLY A CA 1
ATOM 3391 C C . GLY A 1 435 ? -17.779 -5.299 20.893 1.00 55.19 435 GLY A C 1
ATOM 3392 O O . GLY A 1 435 ? -18.347 -4.218 20.773 1.00 55.19 435 GLY A O 1
ATOM 3393 N N . LEU A 1 436 ? -18.160 -6.379 20.211 1.00 45.50 436 LEU A N 1
ATOM 3394 C CA . LEU A 1 436 ? -19.200 -6.500 19.173 1.00 45.50 436 LEU A CA 1
ATOM 3395 C C . LEU A 1 436 ? -20.652 -6.208 19.632 1.00 45.50 436 LEU A C 1
ATOM 3397 O O . LEU A 1 436 ? -21.575 -6.908 19.230 1.00 45.50 436 LEU A O 1
ATOM 3401 N N . GLY A 1 437 ? -20.887 -5.185 20.451 1.00 49.94 437 GLY A N 1
ATOM 3402 C CA . GLY A 1 437 ? -22.219 -4.724 20.832 1.00 49.94 437 GLY A CA 1
ATOM 3403 C C . GLY A 1 437 ? -22.523 -3.373 20.201 1.00 49.94 437 GLY A C 1
ATOM 3404 O O . GLY A 1 437 ? -21.855 -2.385 20.483 1.00 49.94 437 GLY A O 1
ATOM 3405 N N . ALA A 1 438 ? -23.562 -3.307 19.375 1.00 45.94 438 ALA A N 1
ATOM 3406 C CA . ALA A 1 438 ? -24.069 -2.066 18.793 1.00 45.94 438 ALA A CA 1
ATOM 3407 C C . ALA A 1 438 ? -24.861 -1.191 19.797 1.00 45.94 438 ALA A C 1
ATOM 3409 O O . ALA A 1 438 ? -25.631 -0.323 19.384 1.00 45.94 438 ALA A O 1
ATOM 3410 N N . GLU A 1 439 ? -24.695 -1.458 21.096 1.00 55.28 439 GLU A N 1
ATOM 3411 C CA . GLU A 1 439 ? -25.458 -0.879 22.207 1.00 55.28 439 GLU A CA 1
ATOM 3412 C C . GLU A 1 439 ? -24.606 -0.010 23.138 1.00 55.28 439 GLU A C 1
ATOM 3414 O O . GLU A 1 439 ? -25.163 0.682 23.980 1.00 55.28 439 GLU A O 1
ATOM 3419 N N . ASP A 1 440 ? -23.279 0.018 22.976 1.00 74.88 440 ASP A N 1
ATOM 3420 C CA . ASP A 1 440 ? -22.405 0.798 23.860 1.00 74.88 440 ASP A CA 1
ATOM 3421 C C . ASP A 1 440 ? -21.964 2.120 23.212 1.00 74.88 440 ASP A C 1
ATOM 3423 O O . ASP A 1 440 ? -20.780 2.426 23.047 1.00 74.88 440 ASP A O 1
ATOM 3427 N N . GLU A 1 441 ? -22.953 2.897 22.766 1.00 82.12 441 GLU A N 1
ATOM 3428 C CA . GLU A 1 441 ? -22.747 4.273 22.294 1.00 82.12 441 GLU A CA 1
ATOM 3429 C C . GLU A 1 441 ? -22.060 5.130 23.368 1.00 82.12 441 GLU A C 1
ATOM 3431 O O . GLU A 1 441 ? -21.227 5.982 23.045 1.00 82.12 441 GLU A O 1
ATOM 3436 N N . GLU A 1 442 ? -22.328 4.843 24.644 1.00 84.62 442 GLU A N 1
ATOM 3437 C CA . GLU A 1 442 ? -21.636 5.446 25.779 1.00 84.62 442 GLU A CA 1
ATOM 3438 C C . GLU A 1 442 ? -20.137 5.118 25.781 1.00 84.62 442 GLU A C 1
ATOM 3440 O O . GLU A 1 442 ? -19.332 6.041 25.916 1.00 84.62 442 GLU A O 1
ATOM 3445 N N . ALA A 1 443 ? -19.719 3.866 25.559 1.00 85.38 443 ALA A N 1
ATOM 3446 C CA . ALA A 1 443 ? -18.297 3.522 25.460 1.00 85.38 443 ALA A CA 1
ATOM 3447 C C . ALA A 1 443 ? -17.615 4.174 24.257 1.00 85.38 443 ALA A C 1
ATOM 3449 O O . ALA A 1 443 ? -16.494 4.673 24.391 1.00 85.38 443 ALA A O 1
ATOM 3450 N N . TRP A 1 444 ? -18.268 4.222 23.093 1.00 87.75 444 TRP A N 1
ATOM 3451 C CA . TRP A 1 444 ? -17.713 4.930 21.933 1.00 87.75 444 TRP A CA 1
ATOM 3452 C C . TRP A 1 444 ? -17.543 6.425 22.217 1.00 87.75 444 TRP A C 1
ATOM 3454 O O . TRP A 1 444 ? -16.472 6.984 21.959 1.00 87.75 444 TRP A O 1
ATOM 3464 N N . THR A 1 445 ? -18.541 7.047 22.841 1.00 88.44 445 THR A N 1
ATOM 3465 C CA . THR A 1 445 ? -18.500 8.459 23.244 1.00 88.44 445 THR A CA 1
ATOM 3466 C C . THR A 1 445 ? -17.437 8.705 24.319 1.00 88.44 445 THR A C 1
ATOM 3468 O O . THR A 1 445 ? -16.696 9.685 24.245 1.00 88.44 445 THR A O 1
ATOM 3471 N N . ALA A 1 446 ? -17.271 7.790 25.279 1.00 87.06 446 ALA A N 1
ATOM 3472 C CA . ALA A 1 446 ? -16.229 7.849 26.308 1.00 87.06 446 ALA A CA 1
ATOM 3473 C C . ALA A 1 446 ? -14.811 7.711 25.727 1.00 87.06 446 ALA A C 1
ATOM 3475 O O . ALA A 1 446 ? -13.845 8.234 26.295 1.00 87.06 446 ALA A O 1
ATOM 3476 N N . LEU A 1 447 ? -14.687 7.037 24.581 1.00 88.31 447 LEU A N 1
ATOM 3477 C CA . LEU A 1 447 ? -13.474 6.988 23.769 1.00 88.31 447 LEU A CA 1
ATOM 3478 C C . LEU A 1 447 ? -13.338 8.193 22.827 1.00 88.31 447 LEU A C 1
ATOM 3480 O O . LEU A 1 447 ? -12.340 8.282 22.117 1.00 88.31 447 LEU A O 1
ATOM 3484 N N . GLY A 1 448 ? -14.288 9.133 22.830 1.00 90.94 448 GLY A N 1
ATOM 3485 C CA . GLY A 1 448 ? -14.279 10.358 22.028 1.00 90.94 448 GLY A CA 1
ATOM 3486 C C . GLY A 1 448 ? -14.717 10.174 20.576 1.00 90.94 448 GLY A C 1
ATOM 3487 O O . GLY A 1 448 ? -14.426 11.040 19.743 1.00 90.94 448 GLY A O 1
ATOM 3488 N N . PHE A 1 449 ? -15.356 9.049 20.250 1.00 93.06 449 PHE A N 1
ATOM 3489 C CA . PHE A 1 449 ? -15.943 8.801 18.938 1.00 93.06 449 PHE A CA 1
ATOM 3490 C C . PHE A 1 449 ? -17.389 9.281 18.892 1.00 93.06 449 PHE A C 1
ATOM 3492 O O . PHE A 1 449 ? -18.151 9.077 19.829 1.00 93.06 449 PHE A O 1
ATOM 3499 N N . ASN A 1 450 ? -17.770 9.866 17.763 1.00 92.19 450 ASN A N 1
ATOM 3500 C CA . ASN A 1 450 ? -19.139 10.265 17.471 1.00 92.19 450 ASN A CA 1
ATOM 3501 C C . ASN A 1 450 ? -19.669 9.408 16.330 1.00 92.19 450 ASN A C 1
ATOM 3503 O O . ASN A 1 450 ? -18.963 9.184 15.336 1.00 92.19 450 ASN A O 1
ATOM 3507 N N . ARG A 1 451 ? -20.911 8.942 16.461 1.00 90.38 451 ARG A N 1
ATOM 3508 C CA . ARG A 1 451 ? -21.576 8.245 15.369 1.00 90.38 451 ARG A CA 1
ATOM 3509 C C . ARG A 1 451 ? -21.933 9.252 14.289 1.00 90.38 451 ARG A C 1
ATOM 3511 O O . ARG A 1 451 ? -22.455 10.325 14.575 1.00 90.38 451 ARG A O 1
ATOM 3518 N N . MET A 1 452 ? -21.634 8.914 13.043 1.00 86.50 452 MET A N 1
ATOM 3519 C CA . MET A 1 452 ? -22.101 9.700 11.913 1.00 86.50 452 MET A CA 1
ATOM 3520 C C . MET A 1 452 ? -23.511 9.229 11.570 1.00 86.50 452 MET A C 1
ATOM 3522 O O . MET A 1 452 ? -23.688 8.141 11.016 1.00 86.50 452 MET A O 1
ATOM 3526 N N . ASP A 1 453 ? -24.503 10.024 11.960 1.00 69.44 453 ASP A N 1
ATOM 3527 C CA . ASP A 1 453 ? -25.886 9.812 11.551 1.00 69.44 453 ASP A CA 1
ATOM 3528 C C . ASP A 1 453 ? -26.073 10.287 10.109 1.00 69.44 453 ASP A C 1
ATOM 3530 O O . ASP A 1 453 ? -25.502 11.297 9.688 1.00 69.44 453 ASP A O 1
ATOM 3534 N N . PHE A 1 454 ? -26.841 9.520 9.341 1.00 53.19 454 PHE A N 1
ATOM 3535 C CA . PHE A 1 454 ? -27.141 9.790 7.940 1.00 53.19 454 PHE A CA 1
ATOM 3536 C C . PHE A 1 454 ? -28.633 9.702 7.688 1.00 53.19 454 PHE A C 1
ATOM 3538 O O . PHE A 1 454 ? -29.239 8.716 8.171 1.00 53.19 454 PHE A O 1
#

Secondary structure (DSSP, 8-state):
--HHHHHHHTTSTT----SS-SSSSHHHHHHHHHHHH-TTTTTS-HHHHHHHHHHHHHHHHHHHHHTHHHHHHHTT-HHHHHHHHHT-TT-SS---HHHHHHHHHHHHHHHHT--SS----HHHHHHHHHHHHHHHHHHS-------------S-HHHHHHHHTT----SS-PPPPPPSS-TTS-HHHHHHHTSHHHHHHHTT-BTTB--SPPPPP-TT--HHHHHHHHHHHHHHH--SS-SEEE-SS-EEES-HHHHHHHHHHTTTGGGGSEEHHHHHHHHHHHHHTS--SEEEEEE--B---HHHHHHHHHHHHTT---HHHHHHT-GGGPBPPEEEEEEEEEETTEEEEEEEEE-HHHH-HHHHHHHGGGHHHHHHHHHHHHHHHHHHHHHTT--EEEEEEE---TT-TT--HHHHHHHHHHHHHHH--SPPS-TT-HHHHHHTTEEE---

Solvent-accessible surface area (backbone atoms only — not comparable to full-atom values): 25255 Å² total; per-residue (Å²): 140,64,67,40,57,51,51,15,59,56,66,41,84,55,40,35,64,74,91,68,81,71,47,99,42,73,70,54,41,54,54,51,43,32,46,39,48,32,91,60,41,88,82,46,56,32,68,64,38,34,71,46,24,49,61,43,51,32,49,50,41,48,38,49,55,74,40,41,66,50,30,56,45,54,72,66,37,69,60,40,46,54,33,34,57,74,62,41,63,80,51,56,53,94,71,51,67,68,56,50,49,46,54,52,47,40,51,54,50,10,40,71,63,39,85,68,75,96,56,90,46,73,49,52,51,39,49,52,53,49,52,50,49,53,56,51,50,71,70,49,77,93,65,79,81,62,68,63,70,78,84,82,59,96,55,59,65,64,57,54,67,64,58,78,75,69,80,91,78,84,76,86,72,75,74,78,79,63,41,66,60,86,81,59,51,64,77,59,50,41,57,46,66,40,66,85,38,31,75,74,48,66,81,43,26,52,92,40,46,75,77,80,67,74,80,37,44,36,41,43,42,60,62,52,43,26,36,38,42,45,42,51,46,31,33,55,53,55,88,80,54,56,56,46,68,52,45,39,41,26,44,26,80,36,56,71,56,36,41,68,37,14,76,77,34,73,33,54,40,67,60,36,32,19,47,56,56,51,50,54,51,45,50,45,36,43,72,76,66,66,26,45,31,38,36,37,44,34,38,40,65,74,64,50,71,70,61,51,56,71,51,40,67,64,53,76,72,72,53,84,62,50,63,42,56,44,38,69,38,80,74,39,42,32,49,20,28,24,41,36,43,30,63,43,74,57,96,94,40,63,21,26,39,36,40,37,38,30,33,50,78,71,30,67,62,23,29,64,69,41,57,91,34,44,68,60,53,51,51,51,53,52,52,50,53,53,51,50,42,56,53,24,49,74,70,71,31,39,67,75,48,42,33,39,23,36,61,73,86,93,53,78,86,48,46,25,22,33,53,24,53,52,50,50,48,43,37,66,70,69,52,68,62,81,70,101,55,98,77,50,63,65,59,41,44,75,38,46,29,43,74,64,84,130

pLDDT: mean 78.9, std 15.72, range [29.2, 97.38]

Mean predicted aligned error: 12.51 Å